Protein AF-A0A8K0KPT5-F1 (afdb_monomer_lite)

Structure (mmCIF, N/CA/C/O backbone):
data_AF-A0A8K0KPT5-F1
#
_entry.id   AF-A0A8K0KPT5-F1
#
loop_
_atom_site.group_PDB
_atom_site.id
_atom_site.type_symbol
_atom_site.label_atom_id
_atom_site.label_alt_id
_atom_site.label_comp_id
_atom_site.label_asym_id
_atom_site.label_entity_id
_atom_site.label_seq_id
_atom_site.pdbx_PDB_ins_code
_atom_site.Cartn_x
_atom_site.Cartn_y
_atom_site.Cartn_z
_atom_site.occupancy
_atom_site.B_iso_or_equiv
_atom_site.auth_seq_id
_atom_site.auth_comp_id
_atom_site.auth_asym_id
_atom_site.auth_atom_id
_atom_site.pdbx_PDB_model_num
ATOM 1 N N . MET A 1 1 ? 18.624 -2.838 59.453 1.00 31.50 1 MET A N 1
ATOM 2 C CA . MET A 1 1 ? 17.879 -4.114 59.459 1.00 31.50 1 MET A CA 1
ATOM 3 C C . MET A 1 1 ? 16.452 -3.741 59.093 1.00 31.50 1 MET A C 1
ATOM 5 O O . MET A 1 1 ? 15.750 -3.198 59.933 1.00 31.50 1 MET A O 1
ATOM 9 N N . HIS A 1 2 ? 16.140 -3.789 57.796 1.00 29.06 2 HIS A N 1
ATOM 10 C CA . HIS A 1 2 ? 14.906 -3.239 57.229 1.00 29.06 2 HIS A CA 1
ATOM 11 C C . HIS A 1 2 ? 13.701 -4.105 57.603 1.00 29.06 2 HIS A C 1
ATOM 13 O O . HIS A 1 2 ? 13.796 -5.330 57.622 1.00 29.06 2 HIS A O 1
ATOM 19 N N . LEU A 1 3 ? 12.616 -3.417 57.951 1.00 30.83 3 LEU A N 1
ATOM 20 C CA . LEU A 1 3 ? 11.325 -3.951 58.358 1.00 30.83 3 LEU A CA 1
ATOM 21 C C . LEU A 1 3 ? 10.655 -4.737 57.220 1.00 30.83 3 LEU A C 1
ATOM 23 O O . LEU A 1 3 ? 10.619 -4.273 56.086 1.00 30.83 3 LEU A O 1
ATOM 27 N N . SER A 1 4 ? 10.194 -5.928 57.605 1.00 36.19 4 SER A N 1
ATOM 28 C CA . SER A 1 4 ? 9.084 -6.744 57.097 1.00 36.19 4 SER A CA 1
ATOM 29 C C . SER A 1 4 ? 8.434 -6.377 55.756 1.00 36.19 4 SER A C 1
ATOM 31 O O . SER A 1 4 ? 7.743 -5.370 55.627 1.00 36.19 4 SER A O 1
ATOM 33 N N . ASP A 1 5 ? 8.534 -7.317 54.812 1.00 38.84 5 ASP A N 1
ATOM 34 C CA . ASP A 1 5 ? 7.571 -7.510 53.726 1.00 38.84 5 ASP A CA 1
ATOM 35 C C . ASP A 1 5 ? 6.186 -7.842 54.320 1.00 38.84 5 ASP A C 1
ATOM 37 O O . ASP A 1 5 ? 5.855 -9.007 54.563 1.00 38.84 5 ASP A O 1
ATOM 41 N N . ASP A 1 6 ? 5.373 -6.823 54.598 1.00 47.47 6 ASP A N 1
ATOM 42 C CA . ASP A 1 6 ? 3.988 -7.013 55.026 1.00 47.47 6 ASP A CA 1
ATOM 43 C C . ASP A 1 6 ? 3.125 -7.417 53.816 1.00 47.47 6 ASP A C 1
ATOM 45 O O . ASP A 1 6 ? 2.598 -6.584 53.078 1.00 47.47 6 ASP A O 1
ATOM 49 N N . ASN A 1 7 ? 2.986 -8.727 53.597 1.00 51.75 7 ASN A N 1
ATOM 50 C CA . ASN A 1 7 ? 2.016 -9.280 52.652 1.00 51.75 7 ASN A CA 1
ATOM 51 C C . ASN A 1 7 ? 0.609 -9.217 53.266 1.00 51.75 7 ASN A C 1
ATOM 53 O O . ASN A 1 7 ? 0.289 -9.985 54.177 1.00 51.75 7 ASN A O 1
ATOM 57 N N . PHE A 1 8 ? -0.257 -8.347 52.745 1.00 57.50 8 PHE A N 1
ATOM 58 C CA . PHE A 1 8 ? -1.662 -8.280 53.161 1.00 57.50 8 PHE A CA 1
ATOM 59 C C . PHE A 1 8 ? -2.552 -9.086 52.210 1.00 57.50 8 PHE A C 1
ATOM 61 O O . PHE A 1 8 ? -2.496 -8.894 50.995 1.00 57.50 8 PHE A O 1
ATOM 68 N N . PHE A 1 9 ? -3.404 -9.956 52.767 1.00 56.88 9 PHE A N 1
ATOM 69 C CA . PHE A 1 9 ? -4.426 -10.702 52.027 1.00 56.88 9 PHE A CA 1
ATOM 70 C C . PHE A 1 9 ? -5.822 -10.174 52.367 1.00 56.88 9 PHE A C 1
ATOM 72 O O . PHE A 1 9 ? -6.291 -10.351 53.490 1.00 56.88 9 PHE A O 1
ATOM 79 N N . ASN A 1 10 ? -6.506 -9.570 51.394 1.00 59.59 10 ASN A N 1
ATOM 80 C CA . ASN A 1 10 ? -7.901 -9.150 51.541 1.00 59.59 10 ASN A CA 1
ATOM 81 C C . ASN A 1 10 ? -8.838 -10.118 50.811 1.00 59.59 10 ASN A C 1
ATOM 83 O O . ASN A 1 10 ? -8.665 -10.392 49.621 1.00 59.59 10 ASN A O 1
ATOM 87 N N . PHE A 1 11 ? -9.844 -10.617 51.535 1.00 61.56 11 PHE A N 1
ATOM 88 C CA . PHE A 1 11 ? -10.876 -11.516 51.020 1.00 61.56 11 PHE A CA 1
ATOM 89 C C . PHE A 1 11 ? -12.166 -10.735 50.773 1.00 61.56 11 PHE A C 1
ATOM 91 O O . PHE A 1 11 ? -12.774 -10.222 51.711 1.00 61.56 11 PHE A O 1
ATOM 98 N N . HIS A 1 12 ? -12.620 -10.692 49.523 1.00 63.41 12 HIS A N 1
ATOM 99 C CA . HIS A 1 12 ? -13.927 -10.131 49.176 1.00 63.41 12 HIS A CA 1
ATOM 100 C C . HIS A 1 12 ? -14.833 -11.242 48.660 1.00 63.41 12 HIS A C 1
ATOM 102 O O . HIS A 1 12 ? -14.445 -11.973 47.752 1.00 63.41 12 HIS A O 1
ATOM 108 N N . GLN A 1 13 ? -16.024 -11.380 49.249 1.00 72.06 13 GLN A N 1
ATOM 109 C CA . GLN A 1 13 ? -16.986 -12.431 48.915 1.00 72.06 13 GLN A CA 1
ATOM 110 C C . GLN A 1 13 ? -18.397 -11.851 48.753 1.00 72.06 13 GLN A C 1
ATOM 112 O O . GLN A 1 13 ? -18.898 -11.130 49.615 1.00 72.06 13 GLN A O 1
ATOM 117 N N . CYS A 1 14 ? -19.041 -12.199 47.647 1.00 74.38 14 CYS A N 1
ATOM 118 C CA . CYS A 1 14 ? -20.459 -12.030 47.375 1.00 74.38 14 CYS A CA 1
ATOM 119 C C . CYS A 1 14 ? -21.230 -13.302 47.777 1.00 74.38 14 CYS A C 1
ATOM 121 O O . CYS A 1 14 ? -20.649 -14.339 48.102 1.00 74.38 14 CYS A O 1
ATOM 123 N N . LYS A 1 15 ? -22.568 -13.250 47.745 1.00 75.06 15 LYS A N 1
ATOM 124 C CA . LYS A 1 15 ? -23.398 -14.459 47.902 1.00 75.06 15 LYS A CA 1
ATOM 125 C C . LYS A 1 15 ? -23.101 -15.443 46.762 1.00 75.06 15 LYS A C 1
ATOM 127 O O . LYS A 1 15 ? -22.802 -15.013 45.656 1.00 75.06 15 LYS A O 1
ATOM 132 N N . SER A 1 16 ? -23.262 -16.744 47.003 1.00 67.69 16 SER A N 1
ATOM 133 C CA . SER A 1 16 ? -22.915 -17.813 46.046 1.00 67.69 16 SER A CA 1
ATOM 134 C C . SER A 1 16 ? -23.618 -17.744 44.679 1.00 67.69 16 SER A C 1
ATOM 136 O O . SER A 1 16 ? -23.186 -18.413 43.746 1.00 67.69 16 SER A O 1
ATOM 138 N N . SER A 1 17 ? -24.684 -16.947 44.541 1.00 69.31 17 SER A N 1
ATOM 139 C CA . SER A 1 17 ? -25.385 -16.667 43.278 1.00 69.31 17 SER A CA 1
ATOM 140 C C . SER A 1 17 ? -24.859 -15.438 42.511 1.00 69.31 17 SER A C 1
ATOM 142 O O . SER A 1 17 ? -25.440 -15.050 41.497 1.00 69.31 17 SER A O 1
ATOM 144 N N . PHE A 1 18 ? -23.788 -14.801 42.987 1.00 76.88 18 PHE A N 1
ATOM 145 C CA . PHE A 1 18 ? -23.209 -13.578 42.428 1.00 76.88 18 PHE A CA 1
ATOM 146 C C . PHE A 1 18 ? -21.716 -13.763 42.139 1.00 76.88 18 PHE A C 1
ATOM 148 O O . PHE A 1 18 ? -21.039 -14.498 42.843 1.00 76.88 18 PHE A O 1
ATOM 155 N N . SER A 1 19 ? -21.194 -13.045 41.151 1.00 80.44 19 SER A N 1
ATOM 156 C CA . SER A 1 19 ? -19.765 -12.931 40.839 1.00 80.44 19 SER A CA 1
ATOM 157 C C . SER A 1 19 ? -19.229 -11.560 41.258 1.00 80.44 19 SER A C 1
ATOM 159 O O . SER A 1 19 ? -19.982 -10.584 41.323 1.00 80.44 19 SER A O 1
ATOM 161 N N . VAL A 1 20 ? -17.923 -11.466 41.517 1.00 82.38 20 VAL A N 1
ATOM 162 C CA . VAL A 1 20 ? -17.271 -10.188 41.859 1.00 82.38 20 VAL A CA 1
ATOM 163 C C . VAL A 1 20 ? -16.884 -9.431 40.585 1.00 82.38 20 VAL A C 1
ATOM 165 O O . VAL A 1 20 ? -16.056 -9.898 39.810 1.00 82.38 20 VAL A O 1
ATOM 168 N N . GLY A 1 21 ? -17.466 -8.256 40.365 1.00 84.81 21 GLY A N 1
ATOM 169 C CA . GLY A 1 21 ? -17.047 -7.291 39.351 1.00 84.81 21 GLY A CA 1
ATOM 170 C C . GLY A 1 21 ? -15.998 -6.329 39.898 1.00 84.81 21 GLY A C 1
ATOM 171 O O . GLY A 1 21 ? -16.144 -5.818 41.008 1.00 84.81 21 GLY A O 1
ATOM 172 N N . LEU A 1 22 ? -14.958 -6.066 39.112 1.00 86.94 22 LEU A N 1
ATOM 173 C CA . LEU A 1 22 ? -13.828 -5.212 39.462 1.00 86.94 22 LEU A CA 1
ATOM 174 C C . LEU A 1 22 ? -13.591 -4.170 38.374 1.00 86.94 22 LEU A C 1
ATOM 176 O O . LEU A 1 22 ? -13.332 -4.516 37.222 1.00 86.94 22 LEU A O 1
ATOM 180 N N . GLN A 1 23 ? -13.593 -2.900 38.758 1.00 87.31 23 GLN A N 1
ATOM 181 C CA . GLN A 1 23 ? -13.155 -1.794 37.915 1.00 87.31 23 GLN A CA 1
ATOM 182 C C . GLN A 1 23 ? -11.994 -1.073 38.596 1.00 87.31 23 GLN A C 1
ATOM 184 O O . GLN A 1 23 ? -12.112 -0.616 39.732 1.00 87.31 23 GLN A O 1
ATOM 189 N N . LEU A 1 24 ? -10.877 -0.949 37.882 1.00 86.81 24 LEU A N 1
ATOM 190 C CA . LEU A 1 24 ? -9.751 -0.130 38.310 1.00 86.81 24 LEU A CA 1
ATOM 191 C C . LEU A 1 24 ? -10.057 1.331 37.958 1.00 86.81 24 LEU A C 1
ATOM 193 O O . LEU A 1 24 ? -10.220 1.660 36.783 1.00 86.81 24 LEU A O 1
ATOM 197 N N . LEU A 1 25 ? -10.197 2.184 38.974 1.00 85.56 25 LEU A N 1
ATOM 198 C CA . LEU A 1 25 ? -10.489 3.611 38.803 1.00 85.56 25 LEU A CA 1
ATOM 199 C C . LEU A 1 25 ? -9.217 4.452 38.804 1.00 85.56 25 LEU A C 1
ATOM 201 O O . LEU A 1 25 ? -9.123 5.399 38.035 1.00 85.56 25 LEU A O 1
ATOM 205 N N . ASN A 1 26 ? -8.241 4.088 39.638 1.00 86.69 26 ASN A N 1
ATOM 206 C CA . ASN A 1 26 ? -6.920 4.706 39.639 1.00 86.69 26 ASN A CA 1
ATOM 207 C C . ASN A 1 26 ? -5.850 3.607 39.711 1.00 86.69 26 ASN A C 1
ATOM 209 O O . ASN A 1 26 ? -5.848 2.873 40.704 1.00 86.69 26 ASN A O 1
ATOM 213 N N . PRO A 1 27 ? -5.005 3.428 38.678 1.00 86.44 27 PRO A N 1
ATOM 214 C CA . PRO A 1 27 ? -3.971 2.397 38.654 1.00 86.44 27 PRO A CA 1
ATOM 215 C C . PRO A 1 27 ? -2.779 2.743 39.555 1.00 86.44 27 PRO A C 1
ATOM 217 O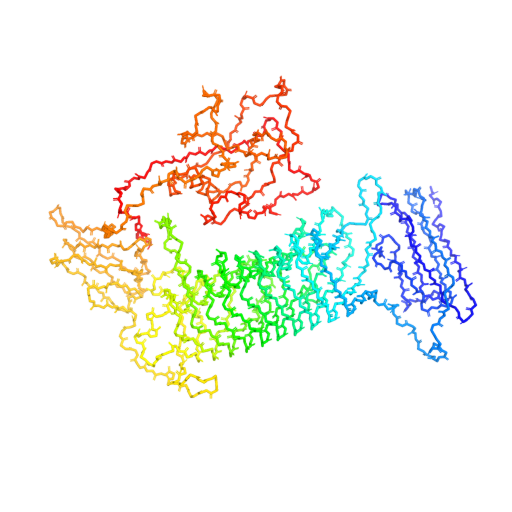 O . PRO A 1 27 ? -2.579 3.895 39.938 1.00 86.44 27 PRO A O 1
ATOM 220 N N . ILE A 1 28 ? -1.944 1.739 39.835 1.00 86.00 28 ILE A N 1
ATOM 221 C CA . ILE A 1 28 ? -0.664 1.941 40.523 1.00 86.00 28 ILE A CA 1
ATOM 222 C C . ILE A 1 28 ? 0.228 2.829 39.649 1.00 86.00 28 ILE A C 1
ATOM 224 O O . ILE A 1 28 ? 0.454 2.535 38.474 1.00 86.00 28 ILE A O 1
ATOM 228 N N . HIS A 1 29 ? 0.757 3.909 40.225 1.00 81.81 29 HIS A N 1
ATOM 229 C CA . HIS A 1 29 ? 1.617 4.846 39.506 1.00 81.81 29 HIS A CA 1
ATOM 230 C C . HIS A 1 29 ? 2.902 4.158 39.007 1.00 81.81 29 HIS A C 1
ATOM 232 O O . HIS A 1 29 ? 3.541 3.419 39.757 1.00 81.81 29 HIS A O 1
ATOM 238 N N . ASN A 1 30 ? 3.348 4.450 37.776 1.00 78.00 30 ASN A N 1
ATOM 239 C CA . ASN A 1 30 ? 4.507 3.776 37.161 1.00 78.00 30 ASN A CA 1
ATOM 240 C C . ASN A 1 30 ? 5.785 3.837 38.018 1.00 78.00 30 ASN A C 1
ATOM 242 O O . ASN A 1 30 ? 6.545 2.870 38.054 1.00 78.00 30 ASN A O 1
ATOM 246 N N . ARG A 1 31 ? 5.998 4.952 38.734 1.00 82.19 31 ARG A N 1
ATOM 247 C CA . ARG A 1 31 ? 7.149 5.152 39.638 1.00 82.19 31 ARG A CA 1
ATOM 248 C C . ARG A 1 31 ? 7.036 4.426 40.983 1.00 82.19 31 ARG A C 1
ATOM 250 O O . ARG A 1 31 ? 8.037 4.331 41.671 1.00 82.19 31 ARG A O 1
ATOM 257 N N . SER A 1 32 ? 5.855 3.945 41.372 1.00 86.50 32 SER A N 1
ATOM 258 C CA . SER A 1 32 ? 5.700 3.245 42.649 1.00 86.50 32 SER A CA 1
ATOM 259 C C . SER A 1 32 ? 6.170 1.797 42.546 1.00 86.50 32 SER A C 1
ATOM 261 O O . SER A 1 32 ? 5.959 1.142 41.524 1.00 86.50 32 SER A O 1
ATOM 263 N N . THR A 1 33 ? 6.767 1.267 43.611 1.00 88.19 33 THR A N 1
ATOM 264 C CA . THR A 1 33 ? 7.137 -0.154 43.723 1.00 88.19 33 THR A CA 1
ATOM 265 C C . THR A 1 33 ? 5.998 -1.051 44.206 1.00 88.19 33 THR A C 1
ATOM 267 O O . THR A 1 33 ? 6.225 -2.242 44.400 1.00 88.19 33 THR A O 1
ATOM 270 N N . GLU A 1 34 ? 4.800 -0.500 44.408 1.00 89.56 34 GLU A N 1
ATOM 271 C CA . GLU A 1 34 ? 3.630 -1.262 44.840 1.00 89.56 34 GLU A CA 1
ATOM 272 C C . GLU A 1 34 ? 3.247 -2.344 43.827 1.00 89.56 34 GLU A C 1
ATOM 274 O O . GLU A 1 34 ? 3.292 -2.149 42.607 1.00 89.56 34 GLU A O 1
ATOM 279 N N . GLU A 1 35 ? 2.812 -3.485 44.351 1.00 89.81 35 GLU A N 1
ATOM 280 C CA . GLU A 1 35 ? 2.288 -4.597 43.575 1.00 89.81 35 GLU A CA 1
ATOM 281 C C . GLU A 1 35 ? 0.997 -5.102 44.225 1.00 89.81 35 GLU A C 1
ATOM 283 O O . GLU A 1 35 ? 0.956 -5.412 45.415 1.00 89.81 35 GLU A O 1
ATOM 288 N N . ILE A 1 36 ? -0.072 -5.187 43.430 1.00 89.94 36 ILE A N 1
ATOM 289 C CA . ILE A 1 36 ? -1.327 -5.830 43.827 1.00 89.94 36 ILE A CA 1
ATOM 290 C C . ILE A 1 36 ? -1.572 -6.990 42.869 1.00 89.94 36 ILE A C 1
ATOM 292 O O . ILE A 1 36 ? -1.637 -6.796 41.651 1.00 89.94 36 ILE A O 1
ATOM 296 N N . ILE A 1 37 ? -1.723 -8.192 43.416 1.00 89.25 37 ILE A N 1
ATOM 297 C CA . ILE A 1 37 ? -2.042 -9.409 42.671 1.00 89.25 37 ILE A CA 1
ATOM 298 C C . ILE A 1 37 ? -3.432 -9.872 43.091 1.00 89.25 37 ILE A C 1
ATOM 300 O O . ILE A 1 37 ? -3.672 -10.190 44.254 1.00 89.25 37 ILE A O 1
ATOM 304 N N . ILE A 1 38 ? -4.356 -9.925 42.136 1.00 87.94 38 ILE A N 1
ATOM 305 C CA . ILE A 1 38 ? -5.703 -10.451 42.348 1.00 87.94 38 ILE A CA 1
ATOM 306 C C . ILE A 1 38 ? -5.717 -11.907 41.903 1.00 87.94 38 ILE A C 1
ATOM 308 O O . ILE A 1 38 ? -5.453 -12.207 40.741 1.00 87.94 38 ILE A O 1
ATOM 312 N N . HIS A 1 39 ? -6.031 -12.812 42.820 1.00 86.44 39 HIS A N 1
ATOM 313 C CA . HIS A 1 39 ? -6.234 -14.225 42.532 1.00 86.44 39 HIS A CA 1
ATOM 314 C C . HIS A 1 39 ? -7.728 -14.453 42.302 1.00 86.44 39 HIS A C 1
ATOM 316 O O . HIS A 1 39 ? -8.538 -14.252 43.213 1.00 86.44 39 HIS A O 1
ATOM 322 N N . ASP A 1 40 ? -8.091 -14.888 41.097 1.00 79.44 40 ASP A N 1
ATOM 323 C CA . ASP A 1 40 ? -9.476 -15.159 40.707 1.00 79.44 40 ASP A CA 1
ATOM 324 C C . ASP A 1 40 ? -9.950 -16.514 41.258 1.00 79.44 40 ASP A C 1
ATOM 326 O O . ASP A 1 40 ? -10.122 -17.500 40.543 1.00 79.44 40 ASP A O 1
ATOM 330 N N . SER A 1 41 ? -10.032 -16.612 42.585 1.00 75.56 41 SER A N 1
ATOM 331 C CA . SER A 1 41 ? -10.398 -17.836 43.295 1.00 75.56 41 SER A CA 1
ATOM 332 C C . SER A 1 41 ? -10.656 -17.572 44.778 1.00 75.56 41 SER A C 1
ATOM 334 O O . SER A 1 41 ? -10.207 -16.574 45.336 1.00 75.56 41 SER A O 1
ATOM 336 N N . LEU A 1 42 ? -11.313 -18.528 45.439 1.00 70.31 42 LEU A N 1
ATOM 337 C CA . LEU A 1 42 ? -11.490 -18.540 46.898 1.00 70.31 42 LEU A CA 1
ATOM 338 C C . LEU A 1 42 ? -10.260 -19.068 47.652 1.00 70.31 42 LEU A C 1
ATOM 340 O O . LEU A 1 42 ? -10.186 -18.934 48.870 1.00 70.31 42 LEU A O 1
ATOM 344 N N . THR A 1 43 ? -9.314 -19.700 46.951 1.00 66.00 43 THR A N 1
ATOM 345 C CA . THR A 1 43 ? -8.138 -20.354 47.541 1.00 66.00 43 THR A CA 1
ATOM 346 C C . THR A 1 43 ? -6.881 -19.983 46.767 1.00 66.00 43 THR A C 1
ATOM 348 O O . THR A 1 43 ? -6.840 -20.186 45.556 1.00 66.00 43 THR A O 1
ATOM 351 N N . SER A 1 44 ? -5.833 -19.533 47.462 1.00 62.12 44 SER A N 1
ATOM 352 C CA . SER A 1 44 ? -4.517 -19.268 46.864 1.00 62.12 44 SER A CA 1
ATOM 353 C C . SER A 1 44 ? -3.862 -20.581 46.415 1.00 62.12 44 SER A C 1
ATOM 355 O O . SER A 1 44 ? -3.209 -21.267 47.198 1.00 62.12 44 SER A O 1
ATOM 357 N N . ASN A 1 45 ? -4.093 -20.985 45.165 1.00 64.88 45 ASN A N 1
ATOM 358 C CA . ASN A 1 45 ? -3.497 -22.175 44.563 1.00 64.88 45 ASN A CA 1
ATOM 359 C C . ASN A 1 45 ? -2.716 -21.775 43.302 1.00 64.88 45 ASN A C 1
ATOM 361 O O . ASN A 1 45 ? -3.068 -20.819 42.622 1.00 64.88 45 ASN A O 1
ATOM 365 N N . SER A 1 46 ? -1.648 -22.489 42.950 1.00 60.78 46 SER A N 1
ATOM 366 C CA . SER A 1 46 ? -0.764 -22.092 41.837 1.00 60.78 46 SER A CA 1
ATOM 367 C C . SER A 1 46 ? -1.405 -22.198 40.446 1.00 60.78 46 SER A C 1
ATOM 369 O O . SER A 1 46 ? -0.867 -21.650 39.489 1.00 60.78 46 SER A O 1
ATOM 371 N N . LYS A 1 47 ? -2.550 -22.884 40.332 1.00 64.88 47 LYS A N 1
ATOM 372 C CA . LYS A 1 47 ? -3.295 -23.098 39.080 1.00 64.88 47 LYS A CA 1
ATOM 373 C C . LYS A 1 47 ? -4.397 -22.064 38.806 1.00 64.88 47 LYS A C 1
ATOM 375 O O . LYS A 1 47 ? -5.088 -22.201 37.802 1.00 64.88 47 LYS A O 1
ATOM 380 N N . THR A 1 48 ? -4.619 -21.094 39.693 1.00 70.25 48 THR A N 1
ATOM 381 C CA . THR A 1 48 ? -5.696 -20.100 39.541 1.00 70.25 48 THR A CA 1
ATOM 382 C C . THR A 1 48 ? -5.234 -18.918 38.686 1.00 70.25 48 THR A C 1
ATOM 384 O O . THR A 1 48 ? -4.044 -18.597 38.661 1.00 70.25 48 THR A O 1
ATOM 387 N N . GLU A 1 49 ? -6.153 -18.292 37.939 1.00 79.00 49 GLU A N 1
ATOM 388 C CA . GLU A 1 49 ? -5.827 -17.099 37.146 1.00 79.00 49 GLU A CA 1
ATOM 389 C C . GLU A 1 49 ? -5.452 -15.952 38.098 1.00 79.00 49 GLU A C 1
ATOM 391 O O . GLU A 1 49 ? -6.133 -15.702 39.096 1.00 79.00 49 GLU A O 1
ATOM 396 N N . LYS A 1 50 ? -4.331 -15.284 37.811 1.00 86.44 50 LYS A N 1
ATOM 397 C CA . LYS A 1 50 ? -3.813 -14.164 38.601 1.00 86.44 50 LYS A CA 1
ATOM 398 C C . LYS A 1 50 ? -3.736 -12.927 37.725 1.00 86.44 50 LYS A C 1
ATOM 400 O O . LYS A 1 50 ? -3.171 -12.988 36.634 1.00 86.44 50 LYS A O 1
ATOM 405 N N . TRP A 1 51 ? -4.251 -11.811 38.219 1.00 87.38 51 TRP A N 1
ATOM 406 C CA . TRP A 1 51 ? -4.162 -10.512 37.562 1.00 87.38 51 TRP A CA 1
ATOM 407 C C . TRP A 1 51 ? -3.204 -9.627 38.344 1.00 87.38 51 TRP A C 1
ATOM 409 O O . TRP A 1 51 ? -3.472 -9.275 39.493 1.00 87.38 51 TRP A O 1
ATOM 419 N N . ASN A 1 52 ? -2.077 -9.274 37.730 1.00 89.00 52 ASN A N 1
ATOM 420 C CA . ASN A 1 52 ? -1.181 -8.279 38.301 1.00 89.00 52 ASN A CA 1
ATOM 421 C C . ASN A 1 52 ? -1.716 -6.896 37.929 1.00 89.00 52 ASN A C 1
ATOM 423 O O . ASN A 1 52 ? -1.716 -6.535 36.760 1.00 89.00 52 ASN A O 1
ATOM 427 N N . VAL A 1 53 ? -2.166 -6.115 38.905 1.00 87.75 53 VAL A N 1
ATOM 428 C CA . VAL A 1 53 ? -2.849 -4.833 38.671 1.00 87.75 53 VAL A CA 1
ATOM 429 C C . VAL A 1 53 ? -1.952 -3.822 37.961 1.00 87.75 53 VAL A C 1
ATOM 431 O O . VAL A 1 53 ? -2.447 -3.037 37.161 1.00 87.75 53 VAL A O 1
ATOM 434 N N . LYS A 1 54 ? -0.638 -3.844 38.214 1.00 84.50 54 LYS A N 1
ATOM 435 C CA . LYS A 1 54 ? 0.311 -2.913 37.592 1.00 84.50 54 LYS A CA 1
ATOM 436 C C . LYS A 1 54 ? 0.588 -3.269 36.128 1.00 84.50 54 LYS A C 1
ATOM 438 O O . LYS A 1 54 ? 0.751 -2.381 35.300 1.00 84.50 54 LYS A O 1
ATOM 443 N N . ARG A 1 55 ? 0.644 -4.566 35.808 1.00 83.25 55 ARG A N 1
ATOM 444 C CA . ARG A 1 55 ? 0.967 -5.068 34.460 1.00 83.25 55 ARG A CA 1
ATOM 445 C C . ARG A 1 55 ? -0.273 -5.266 33.585 1.00 83.25 55 ARG A C 1
ATOM 447 O O . ARG A 1 55 ? -0.290 -4.878 32.422 1.00 83.25 55 ARG A O 1
ATOM 454 N N . ASP A 1 56 ? -1.317 -5.866 34.141 1.00 85.44 56 ASP A N 1
ATOM 455 C CA . ASP A 1 56 ? -2.480 -6.391 33.424 1.00 85.44 56 ASP A CA 1
ATOM 456 C C . ASP A 1 56 ? -3.645 -5.386 33.401 1.00 85.44 56 ASP A C 1
ATOM 458 O O . ASP A 1 56 ? -4.809 -5.748 33.571 1.00 85.44 56 ASP A O 1
ATOM 462 N N . LEU A 1 57 ? -3.335 -4.107 33.155 1.00 83.62 57 LEU A N 1
ATOM 463 C CA . LEU A 1 57 ? -4.315 -3.011 33.123 1.00 83.62 57 LEU A CA 1
ATOM 464 C C . LEU A 1 57 ? -5.444 -3.258 32.108 1.00 83.62 57 LEU A C 1
ATOM 466 O O . LEU A 1 57 ? -6.598 -2.931 32.371 1.00 83.62 57 LEU A O 1
ATOM 470 N N . THR A 1 58 ? -5.134 -3.916 30.986 1.00 82.56 58 THR A N 1
ATOM 471 C CA . THR A 1 58 ? -6.091 -4.232 29.912 1.00 82.56 58 THR A CA 1
ATOM 472 C C . THR A 1 58 ? -7.121 -5.310 30.285 1.00 82.56 58 THR A C 1
ATOM 474 O O . THR A 1 58 ? -8.076 -5.545 29.539 1.00 82.56 58 THR A O 1
ATOM 477 N N . LYS A 1 59 ? -6.970 -5.983 31.438 1.00 83.12 59 LYS A N 1
ATOM 478 C CA . LYS A 1 59 ? -7.962 -6.946 31.945 1.00 83.12 59 LYS A CA 1
ATOM 479 C C . LYS A 1 59 ? -9.182 -6.253 32.548 1.00 83.12 59 LYS A C 1
ATOM 481 O O . LYS A 1 59 ? -10.264 -6.839 32.510 1.00 83.12 59 LYS A O 1
ATOM 486 N N . PHE A 1 60 ? -9.050 -5.026 33.047 1.00 82.19 60 PHE A N 1
ATOM 487 C CA . PHE A 1 60 ? -10.140 -4.297 33.699 1.00 82.19 60 PHE A CA 1
ATOM 488 C C . PHE A 1 60 ? -11.025 -3.555 32.677 1.00 82.19 60 PHE A C 1
ATOM 490 O O . PHE A 1 60 ? -10.496 -3.074 31.677 1.00 82.19 60 PHE A O 1
ATOM 497 N N . PRO A 1 61 ? -12.360 -3.466 32.873 1.00 84.12 61 PRO A N 1
ATOM 498 C CA . PRO A 1 61 ? -13.175 -4.099 33.925 1.00 84.12 61 PRO A CA 1
ATOM 499 C C . PRO A 1 61 ? -13.127 -5.626 33.878 1.00 84.12 61 PRO A C 1
ATOM 501 O O . PRO A 1 61 ? -13.287 -6.209 32.809 1.00 84.12 61 PRO A O 1
ATOM 504 N N . ALA A 1 62 ? -12.951 -6.279 35.023 1.00 80.06 62 ALA A N 1
ATOM 505 C CA . ALA A 1 62 ? -12.880 -7.733 35.130 1.00 80.06 62 ALA A CA 1
ATOM 506 C C . ALA A 1 62 ? -14.072 -8.287 35.921 1.00 80.06 62 ALA A C 1
ATOM 508 O O . ALA A 1 62 ? -14.588 -7.635 36.827 1.00 80.06 62 ALA A O 1
ATOM 509 N N . VAL A 1 63 ? -14.499 -9.504 35.587 1.00 80.06 63 VAL A N 1
ATOM 510 C CA . VAL A 1 63 ? -15.498 -10.257 36.355 1.00 80.06 63 VAL A CA 1
ATOM 511 C C . VAL A 1 63 ? -14.844 -11.545 36.811 1.00 80.06 63 VAL A C 1
ATOM 513 O O . VAL A 1 63 ? -14.337 -12.296 35.981 1.00 80.06 63 VAL A O 1
ATOM 516 N N . SER A 1 64 ? -14.851 -11.774 38.118 1.00 79.69 64 SER A N 1
ATOM 517 C CA . SER A 1 64 ? -14.329 -12.985 38.735 1.00 79.69 64 SER A CA 1
ATOM 518 C C . SER A 1 64 ? -15.109 -14.216 38.281 1.00 79.69 64 SER A C 1
ATOM 520 O O . SER A 1 64 ? -16.340 -14.190 38.182 1.00 79.69 64 SER A O 1
ATOM 522 N N . SER A 1 65 ? -14.388 -15.316 38.064 1.00 75.81 65 SER A N 1
ATOM 523 C CA . SER A 1 65 ? -14.961 -16.645 37.833 1.00 75.81 65 SER A CA 1
ATOM 524 C C . SER A 1 65 ? -15.665 -17.237 39.057 1.00 75.81 65 SER A C 1
ATOM 526 O O . SER A 1 65 ? -16.320 -18.278 38.970 1.00 75.81 65 SER A O 1
ATOM 528 N N . SER A 1 66 ? -15.545 -16.563 40.196 1.00 74.31 66 SER A N 1
ATOM 529 C CA . SER A 1 66 ? -15.972 -16.987 41.515 1.00 74.31 66 SER A CA 1
ATOM 530 C C . SER A 1 66 ? -16.828 -15.898 42.176 1.00 74.31 66 SER A C 1
ATOM 532 O O . SER A 1 66 ? -16.848 -14.731 41.774 1.00 74.31 66 SER A O 1
ATOM 534 N N . TYR A 1 67 ? -17.549 -16.277 43.232 1.00 78.62 67 TYR A N 1
ATOM 535 C CA . TYR A 1 67 ? -18.237 -15.322 44.103 1.00 78.62 67 TYR A CA 1
ATOM 536 C C . TYR A 1 67 ? -17.284 -14.633 45.085 1.00 78.62 67 TYR A C 1
ATOM 538 O O . TYR A 1 67 ? -17.721 -13.810 45.880 1.00 78.62 67 TYR A O 1
ATOM 546 N N . GLY A 1 68 ? -15.988 -14.939 45.053 1.00 79.69 68 GLY A N 1
ATOM 547 C CA . GLY A 1 68 ? -14.977 -14.259 45.849 1.00 79.69 68 GLY A CA 1
ATOM 548 C C . GLY A 1 68 ? -13.586 -14.264 45.227 1.00 79.69 68 GLY A C 1
ATOM 549 O O . GLY A 1 68 ? -13.252 -15.146 44.434 1.00 79.69 68 GLY A O 1
ATOM 550 N N . ILE A 1 69 ? -12.792 -13.275 45.627 1.00 84.56 69 ILE A N 1
ATOM 551 C CA . ILE A 1 69 ? -11.423 -13.022 45.162 1.00 84.56 69 ILE A CA 1
ATOM 552 C C . ILE A 1 69 ? -10.483 -12.827 46.352 1.00 84.56 69 ILE A C 1
ATOM 554 O O . ILE A 1 69 ? -10.911 -12.397 47.430 1.00 84.56 69 ILE A O 1
ATOM 558 N N . ILE A 1 70 ? -9.197 -13.090 46.129 1.00 85.62 70 ILE A N 1
ATOM 559 C CA . ILE A 1 70 ? -8.125 -12.792 47.083 1.00 85.62 70 ILE A CA 1
ATOM 560 C C . ILE A 1 70 ? -7.240 -11.716 46.467 1.00 85.62 70 ILE A C 1
ATOM 562 O O . ILE A 1 70 ? -6.750 -11.894 45.355 1.00 85.62 70 ILE A O 1
ATOM 566 N N . MET A 1 71 ? -7.005 -10.620 47.182 1.00 86.25 71 MET A N 1
ATOM 567 C CA . MET A 1 71 ? -6.009 -9.623 46.787 1.00 86.25 71 MET A CA 1
ATOM 568 C C . MET A 1 71 ? -4.788 -9.726 47.685 1.00 86.25 71 MET A C 1
ATOM 570 O O . MET A 1 71 ? -4.916 -9.652 48.903 1.00 86.25 71 MET A O 1
ATOM 574 N N . GLU A 1 72 ? -3.627 -9.886 47.068 1.00 87.69 72 GLU A N 1
ATOM 575 C CA . GLU A 1 72 ? -2.313 -9.849 47.698 1.00 87.69 72 GLU A CA 1
ATOM 576 C C . GLU A 1 72 ? -1.680 -8.487 47.405 1.00 87.69 72 GLU A C 1
ATOM 578 O O . GLU A 1 72 ? -1.536 -8.119 46.239 1.00 87.69 72 GLU A O 1
ATOM 583 N N . TYR A 1 73 ? -1.331 -7.735 48.446 1.00 88.50 73 TYR A N 1
ATOM 584 C CA . TYR A 1 73 ? -0.674 -6.432 48.328 1.00 88.50 73 TYR A CA 1
ATOM 585 C C . TYR A 1 73 ? 0.753 -6.479 48.869 1.00 88.50 73 TYR A C 1
ATOM 587 O O . TYR A 1 73 ? 0.990 -7.035 49.944 1.00 88.50 73 TYR A O 1
ATOM 595 N N . ARG A 1 74 ? 1.672 -5.846 48.134 1.00 89.12 74 ARG A N 1
ATOM 596 C CA . ARG A 1 74 ? 3.076 -5.632 48.494 1.00 89.12 74 ARG A CA 1
ATOM 597 C C . ARG A 1 74 ? 3.427 -4.162 48.287 1.00 89.12 74 ARG A C 1
ATOM 599 O O . ARG A 1 74 ? 3.243 -3.640 47.190 1.00 89.12 74 ARG A O 1
ATOM 606 N N . SER A 1 75 ? 3.954 -3.496 49.311 1.00 83.81 75 SER A N 1
ATOM 607 C CA . SER A 1 75 ? 4.309 -2.068 49.242 1.00 83.81 75 SER A CA 1
ATOM 608 C C . SER A 1 75 ? 5.619 -1.799 48.482 1.00 83.81 75 SER A C 1
ATOM 610 O O . SER A 1 75 ? 5.738 -0.810 47.756 1.00 83.81 75 SER A O 1
ATOM 612 N N . GLY A 1 76 ? 6.611 -2.684 48.619 1.00 85.56 76 GLY A N 1
ATOM 613 C CA . GLY A 1 76 ? 7.970 -2.453 48.117 1.00 85.56 76 GLY A CA 1
ATOM 614 C C . GLY A 1 76 ? 8.691 -1.299 48.838 1.00 85.56 76 GLY A C 1
ATOM 615 O O . GLY A 1 76 ? 8.266 -0.864 49.907 1.00 85.56 76 GLY A O 1
ATOM 616 N N . PHE A 1 77 ? 9.802 -0.819 48.263 1.00 85.38 77 PHE A N 1
ATOM 617 C CA . PHE A 1 77 ? 10.678 0.198 48.872 1.00 85.38 77 PHE A CA 1
ATOM 618 C C . PHE A 1 77 ? 10.217 1.656 48.662 1.00 85.38 77 PHE A C 1
ATOM 620 O O . PHE A 1 77 ? 10.545 2.516 49.474 1.00 85.38 77 PHE A O 1
ATOM 627 N N . GLU A 1 78 ? 9.456 1.937 47.601 1.00 86.81 78 GLU A N 1
ATOM 628 C CA . GLU A 1 78 ? 8.908 3.255 47.242 1.00 86.81 78 GLU A CA 1
ATOM 629 C C . GLU A 1 78 ? 7.395 3.157 46.937 1.00 86.81 78 GLU A C 1
ATOM 631 O O . GLU A 1 78 ? 6.932 3.214 45.788 1.00 86.81 78 GLU A O 1
ATOM 636 N N . SER A 1 79 ? 6.592 2.988 47.990 1.00 85.25 79 SER A N 1
ATOM 637 C CA . SER A 1 79 ? 5.126 2.976 47.914 1.00 85.25 79 SER A CA 1
ATOM 638 C C . SER A 1 79 ? 4.556 4.397 47.883 1.00 85.25 79 SER A C 1
ATOM 640 O O . SER A 1 79 ? 4.772 5.162 48.825 1.00 85.25 79 SER A O 1
ATOM 642 N N . LEU A 1 80 ? 3.835 4.760 46.817 1.00 84.69 80 LEU A N 1
ATOM 643 C CA . LEU A 1 80 ? 3.209 6.085 46.674 1.00 84.69 80 LEU A CA 1
ATOM 644 C C . LEU A 1 80 ? 1.726 6.086 47.078 1.00 84.69 80 LEU A C 1
ATOM 646 O O . LEU A 1 80 ? 1.184 7.147 47.389 1.00 84.69 80 LEU A O 1
ATOM 650 N N . GLY A 1 81 ? 1.075 4.922 47.090 1.00 83.62 81 GLY A N 1
ATOM 651 C CA . GLY A 1 81 ? -0.345 4.765 47.359 1.00 83.62 81 GLY A CA 1
ATOM 652 C C . GLY A 1 81 ? -1.256 5.363 46.284 1.00 83.62 81 GLY A C 1
ATOM 653 O O . GLY A 1 81 ? -0.832 5.804 45.215 1.00 83.62 81 GLY A O 1
ATOM 654 N N . GLY A 1 82 ? -2.557 5.383 46.586 1.00 84.44 82 GLY A N 1
ATOM 655 C CA . GLY A 1 82 ? -3.572 6.052 45.765 1.00 84.44 82 GLY A CA 1
ATOM 656 C C . GLY A 1 82 ? -4.303 5.164 44.757 1.00 84.44 82 GLY A C 1
ATOM 657 O O . GLY A 1 82 ? -5.168 5.669 44.046 1.00 84.44 82 GLY A O 1
ATOM 658 N N . THR A 1 83 ? -4.023 3.860 44.707 1.00 87.06 83 THR A N 1
ATOM 659 C CA . THR A 1 83 ? -4.771 2.917 43.855 1.00 87.06 83 THR A CA 1
ATOM 660 C C . THR A 1 83 ? -6.226 2.797 44.324 1.00 87.06 83 THR A C 1
ATOM 662 O O . THR A 1 83 ? -6.479 2.589 45.510 1.00 87.06 83 THR A O 1
ATOM 665 N N . ILE A 1 84 ? -7.192 2.899 43.403 1.00 88.25 84 ILE A N 1
ATOM 666 C CA . ILE A 1 84 ? -8.631 2.851 43.720 1.00 88.25 84 ILE A CA 1
ATOM 667 C C . ILE A 1 84 ? -9.321 1.771 42.887 1.00 88.25 84 ILE A C 1
ATOM 669 O O . ILE A 1 84 ? -9.253 1.784 41.656 1.00 88.25 84 ILE A O 1
ATOM 673 N N . PHE A 1 85 ? -10.059 0.892 43.569 1.00 86.94 85 PHE A N 1
ATOM 674 C CA . PHE A 1 85 ? -10.942 -0.106 42.965 1.00 86.94 85 PHE A CA 1
ATOM 675 C C . PHE A 1 85 ? -12.409 0.200 43.256 1.00 86.94 85 PHE A C 1
ATOM 677 O O . PHE A 1 85 ? -12.775 0.507 44.389 1.00 86.94 85 PHE A O 1
ATOM 684 N N . ALA A 1 86 ? -13.259 0.014 42.251 1.00 88.44 86 ALA A N 1
ATOM 685 C CA . ALA A 1 86 ? -14.688 -0.178 42.441 1.00 88.44 86 ALA A CA 1
ATOM 686 C C . ALA A 1 86 ? -15.006 -1.674 42.349 1.00 88.44 86 ALA A C 1
ATOM 688 O O . ALA A 1 86 ? -14.759 -2.314 41.324 1.00 88.44 86 ALA A O 1
ATOM 689 N N . ILE A 1 87 ? -15.543 -2.227 43.437 1.00 87.81 87 ILE A N 1
ATOM 690 C CA . ILE A 1 87 ? -15.895 -3.643 43.558 1.00 87.81 87 ILE A CA 1
ATOM 691 C C . ILE A 1 87 ? -17.408 -3.749 43.677 1.00 87.81 87 ILE A C 1
ATOM 693 O O . ILE A 1 87 ? -18.018 -3.077 44.508 1.00 87.81 87 ILE A O 1
ATOM 697 N N . THR A 1 88 ? -18.021 -4.594 42.856 1.00 87.19 88 THR A N 1
ATOM 698 C CA . THR A 1 88 ? -19.475 -4.795 42.847 1.00 87.19 88 THR A CA 1
ATOM 699 C C . THR A 1 88 ? -19.814 -6.279 42.808 1.00 87.19 88 THR A C 1
ATOM 701 O O . THR A 1 88 ? -19.047 -7.086 42.296 1.00 87.19 88 THR A O 1
ATOM 704 N N . CYS A 1 89 ? -20.968 -6.658 43.353 1.00 85.06 89 CYS A N 1
ATOM 705 C CA . CYS A 1 89 ? -21.504 -8.008 43.190 1.00 85.06 89 CYS A CA 1
ATOM 706 C C . CYS A 1 89 ? -22.488 -8.009 42.018 1.00 85.06 89 CYS A C 1
ATOM 708 O O . CYS A 1 89 ? -23.488 -7.293 42.058 1.00 85.06 89 CYS A O 1
ATOM 710 N N . MET A 1 90 ? -22.228 -8.818 40.994 1.00 77.38 90 MET A N 1
ATOM 711 C CA . MET A 1 90 ? -23.085 -8.954 39.811 1.00 77.38 90 MET A CA 1
ATOM 712 C C . MET A 1 90 ? -23.754 -10.325 39.800 1.00 77.38 90 MET A C 1
ATOM 714 O O . MET A 1 90 ? -23.144 -11.308 40.208 1.00 77.38 90 MET A O 1
ATOM 718 N N . ALA A 1 91 ? -25.014 -10.412 39.371 1.00 71.06 91 ALA A N 1
ATOM 719 C CA . ALA A 1 91 ? -25.712 -11.694 39.297 1.00 71.06 91 ALA A CA 1
ATOM 720 C C . ALA A 1 91 ? -25.005 -12.615 38.290 1.00 71.06 91 ALA A C 1
ATOM 722 O O . ALA A 1 91 ? -24.777 -12.221 37.145 1.00 71.06 91 ALA A O 1
ATOM 723 N N . ALA A 1 92 ? -24.644 -13.827 38.714 1.00 62.94 92 ALA A N 1
ATOM 724 C CA . ALA A 1 92 ? -24.029 -14.792 37.812 1.00 62.94 92 ALA A CA 1
ATOM 725 C C . ALA A 1 92 ? -25.081 -15.288 36.791 1.00 62.94 92 ALA A C 1
ATOM 727 O O . ALA A 1 92 ? -26.231 -15.518 37.179 1.00 62.94 92 ALA A O 1
ATOM 728 N N . PRO A 1 93 ? -24.738 -15.471 35.499 1.00 57.91 93 PRO A N 1
ATOM 729 C CA . PRO A 1 93 ? -25.661 -16.034 34.512 1.00 57.91 93 PRO A CA 1
ATOM 730 C C . PRO A 1 93 ? -26.231 -17.385 34.982 1.00 57.91 93 PRO A C 1
ATOM 732 O O . PRO A 1 93 ? -25.502 -18.222 35.511 1.00 57.91 93 PRO A O 1
ATOM 735 N N . ALA A 1 94 ? -27.530 -17.626 34.771 1.00 51.91 94 ALA A N 1
ATOM 736 C CA . ALA A 1 94 ? -28.271 -18.769 35.332 1.00 51.91 94 ALA A CA 1
ATOM 737 C C . ALA A 1 94 ? -27.733 -20.172 34.947 1.00 51.91 94 ALA A C 1
ATOM 739 O O . ALA A 1 94 ? -28.125 -21.172 35.544 1.00 51.91 94 ALA A O 1
ATOM 740 N N . THR A 1 95 ? -26.813 -20.271 33.984 1.00 48.22 95 THR A N 1
ATOM 741 C CA . THR A 1 95 ? -26.186 -21.524 33.526 1.00 48.22 95 THR A CA 1
ATOM 742 C C . THR A 1 95 ? -25.006 -22.000 34.391 1.00 48.22 95 THR A C 1
ATOM 744 O O . THR A 1 95 ? -24.401 -23.022 34.084 1.00 48.22 95 THR A O 1
ATOM 747 N N . VAL A 1 96 ? -24.655 -21.289 35.469 1.00 48.53 96 VAL A N 1
ATOM 748 C CA . VAL A 1 96 ? -23.384 -21.466 36.211 1.00 48.53 96 VAL A CA 1
ATOM 749 C C . VAL A 1 96 ? -23.460 -22.484 37.370 1.00 48.53 96 VAL A C 1
ATOM 751 O O . VAL A 1 96 ? -22.467 -22.761 38.036 1.00 48.53 96 VAL A O 1
ATOM 754 N N . HIS A 1 97 ? -24.597 -23.150 37.595 1.00 46.34 97 HIS A N 1
ATOM 755 C CA . HIS A 1 97 ? -24.735 -24.109 38.706 1.00 46.34 97 HIS A CA 1
ATOM 756 C C . HIS A 1 97 ? -24.157 -25.522 38.476 1.00 46.34 97 HIS A C 1
ATOM 758 O O . HIS A 1 97 ? -24.426 -26.419 39.275 1.00 46.34 97 HIS A O 1
ATOM 764 N N . GLN A 1 98 ? -23.327 -25.766 37.454 1.00 41.59 98 GLN A N 1
ATOM 765 C CA . GLN A 1 98 ? -22.722 -27.092 37.247 1.00 41.59 98 GLN A CA 1
ATOM 766 C C . GLN A 1 98 ? -21.231 -27.033 36.879 1.00 41.59 98 GLN A C 1
ATOM 768 O O . GLN A 1 98 ? -20.872 -26.755 35.744 1.00 41.59 98 GLN A O 1
ATOM 773 N N . ARG A 1 99 ? -20.375 -27.364 37.862 1.00 39.81 99 ARG A N 1
ATOM 774 C CA . ARG A 1 99 ? -19.051 -28.033 37.766 1.00 39.81 99 ARG A CA 1
ATOM 775 C C . ARG A 1 99 ? -17.983 -27.542 36.762 1.00 39.81 99 ARG A C 1
ATOM 777 O O . ARG A 1 99 ? -16.951 -28.202 36.670 1.00 39.81 99 ARG A O 1
ATOM 784 N N . TYR A 1 100 ? -18.142 -26.408 36.085 1.00 39.91 100 TYR A N 1
ATOM 785 C CA . TYR A 1 100 ? -17.130 -25.875 35.166 1.00 39.91 100 TYR A CA 1
ATOM 786 C C . TYR A 1 100 ? -16.657 -24.473 35.580 1.00 39.91 100 TYR A C 1
ATOM 788 O O . TYR A 1 100 ? -17.495 -23.638 35.920 1.00 39.91 100 TYR A O 1
ATOM 796 N N . PRO A 1 101 ? -15.335 -24.195 35.557 1.00 43.34 101 PRO A N 1
ATOM 797 C CA . PRO A 1 101 ? -14.812 -22.854 35.794 1.00 43.34 101 PRO A CA 1
ATOM 798 C C . PRO A 1 101 ? -15.360 -21.891 34.734 1.00 43.34 101 PRO A C 1
ATOM 800 O O . PRO A 1 101 ? -15.352 -22.191 33.537 1.00 43.34 101 PRO A O 1
ATOM 803 N N . TYR A 1 102 ? -15.868 -20.749 35.192 1.00 43.00 102 TYR A N 1
ATOM 804 C CA . TYR A 1 102 ? -16.342 -19.651 34.355 1.00 43.00 102 TYR A CA 1
ATOM 805 C C . TYR A 1 102 ? -15.227 -19.220 33.386 1.00 43.00 102 TYR A C 1
ATOM 807 O O . TYR A 1 102 ? -14.100 -18.952 33.799 1.00 43.00 102 TYR A O 1
ATOM 815 N N . LYS A 1 103 ? -15.534 -19.213 32.082 1.00 46.88 103 LYS A N 1
ATOM 816 C CA . LYS A 1 103 ? -14.658 -18.662 31.036 1.00 46.88 103 LYS A CA 1
ATOM 817 C C . LYS A 1 103 ? -14.549 -17.144 31.229 1.00 46.88 103 LYS A C 1
ATOM 819 O O . LYS A 1 103 ? -15.531 -16.563 31.689 1.00 46.88 103 LYS A O 1
ATOM 824 N N . PRO A 1 104 ? -13.415 -16.504 30.869 1.00 51.06 104 PRO A N 1
ATOM 825 C CA . PRO A 1 104 ? -13.262 -15.052 30.966 1.00 51.06 104 PRO A CA 1
ATOM 826 C C . PRO A 1 104 ? -14.511 -14.371 30.405 1.00 51.06 104 PRO A C 1
ATOM 828 O O . PRO A 1 104 ? -15.035 -14.814 29.379 1.00 51.06 104 PRO A O 1
ATOM 831 N N . GLY A 1 105 ? -15.020 -13.372 31.139 1.00 49.91 105 GLY A N 1
ATOM 832 C CA . GLY A 1 105 ? -16.284 -12.700 30.826 1.00 49.91 105 GLY A CA 1
ATOM 833 C C . GLY A 1 105 ? -16.382 -12.307 29.348 1.00 49.91 105 GLY A C 1
ATOM 834 O O . GLY A 1 105 ? -15.345 -12.154 28.698 1.00 49.91 105 GLY A O 1
ATOM 835 N N . PRO A 1 106 ? -17.607 -12.175 28.804 1.00 56.88 106 PRO A N 1
ATOM 836 C CA . PRO A 1 106 ? -17.817 -11.969 27.375 1.00 56.88 106 PRO A CA 1
ATOM 837 C C . PRO A 1 106 ? -16.901 -10.853 26.874 1.00 56.88 106 PRO A C 1
ATOM 839 O O . PRO A 1 106 ? -16.836 -9.786 27.489 1.00 56.88 106 PRO A O 1
ATOM 842 N N . ILE A 1 107 ? -16.167 -11.123 25.787 1.00 65.69 107 ILE A N 1
ATOM 843 C CA . ILE A 1 107 ? -15.433 -10.087 25.052 1.00 65.69 107 ILE A CA 1
ATOM 844 C C . ILE A 1 107 ? -16.429 -8.938 24.868 1.00 65.69 107 ILE A C 1
ATOM 846 O O . ILE A 1 107 ? -17.540 -9.219 24.414 1.00 65.69 107 ILE A O 1
ATOM 850 N N . PRO A 1 108 ? -16.127 -7.694 25.276 1.00 77.00 108 PRO A N 1
ATOM 851 C CA . PRO A 1 108 ? -17.047 -6.594 25.051 1.00 77.00 108 PRO A CA 1
ATOM 852 C C . PRO A 1 108 ? -17.359 -6.519 23.558 1.00 77.00 108 PRO A C 1
ATOM 854 O O . PRO A 1 108 ? -16.474 -6.315 22.722 1.00 77.00 108 PRO A O 1
ATOM 857 N N . VAL A 1 109 ? -18.629 -6.773 23.249 1.00 85.31 109 VAL A N 1
ATOM 858 C CA . VAL A 1 109 ? -19.169 -6.750 21.897 1.00 85.31 109 VAL A CA 1
ATOM 859 C C . VAL A 1 109 ? -20.133 -5.581 21.815 1.00 85.31 109 VAL A C 1
ATOM 861 O O . VAL A 1 109 ? -21.170 -5.584 22.479 1.00 85.31 109 VAL A O 1
ATOM 864 N N . LEU A 1 110 ? -19.814 -4.597 20.984 1.00 90.75 110 LEU A N 1
ATOM 865 C CA . LEU A 1 110 ? -20.779 -3.596 20.551 1.00 90.75 110 LEU A CA 1
ATOM 866 C C . LEU A 1 110 ? -21.396 -4.082 19.242 1.00 90.75 110 LEU A C 1
ATOM 868 O O . LEU A 1 110 ? -20.683 -4.254 18.263 1.00 90.75 110 LEU A O 1
ATOM 872 N N . THR A 1 111 ? -22.708 -4.310 19.213 1.00 93.94 111 THR A N 1
ATOM 873 C CA . THR A 1 111 ? -23.418 -4.651 17.971 1.00 93.94 111 THR A CA 1
ATOM 874 C C . THR A 1 111 ? -24.365 -3.521 17.599 1.00 93.94 111 THR A C 1
ATOM 876 O O . THR A 1 111 ? -25.233 -3.153 18.387 1.00 93.94 111 THR A O 1
ATOM 879 N N . VAL A 1 112 ? -24.189 -2.984 16.395 1.00 95.81 112 VAL A N 1
ATOM 880 C CA . VAL A 1 112 ? -25.079 -2.018 15.753 1.00 95.81 112 VAL A CA 1
ATOM 881 C C . VAL A 1 112 ? -25.739 -2.736 14.587 1.00 95.81 112 VAL A C 1
ATOM 883 O O . VAL A 1 112 ? -25.057 -3.208 13.678 1.00 95.81 112 VAL A O 1
ATOM 886 N N . GLN A 1 113 ? -27.060 -2.851 14.627 1.00 96.44 113 GLN A N 1
ATOM 887 C CA . GLN A 1 113 ? -27.821 -3.606 13.641 1.00 96.44 113 GLN A CA 1
ATOM 888 C C . GLN A 1 113 ? -28.971 -2.757 13.089 1.00 96.44 113 GLN A C 1
ATOM 890 O O . GLN A 1 113 ? -29.507 -1.915 13.813 1.00 96.44 113 GLN A O 1
ATOM 895 N N . ASP A 1 114 ? -29.331 -2.965 11.819 1.00 97.12 114 ASP A N 1
ATOM 896 C CA . ASP A 1 114 ? -30.529 -2.397 11.178 1.00 97.12 114 ASP A CA 1
ATOM 897 C C . ASP A 1 114 ? -30.625 -0.866 11.337 1.00 97.12 114 ASP A C 1
ATOM 899 O O . ASP A 1 114 ? -31.683 -0.295 11.606 1.00 97.12 114 ASP A O 1
ATOM 903 N N . SER A 1 115 ? -29.479 -0.188 11.228 1.00 96.81 115 SER A N 1
ATOM 904 C CA . SER A 1 115 ? -29.327 1.228 11.572 1.00 96.81 115 SER A CA 1
ATOM 905 C C . SER A 1 115 ? -28.918 2.078 10.371 1.00 96.81 115 SER A C 1
ATOM 907 O O . SER A 1 115 ? -28.139 1.651 9.523 1.00 96.81 115 SER A O 1
ATOM 909 N N . SER A 1 116 ? -29.407 3.319 10.323 1.00 97.00 116 SER A N 1
ATOM 910 C CA . SER A 1 116 ? -29.103 4.294 9.268 1.00 97.00 116 SER A CA 1
ATOM 911 C C . SER A 1 116 ? -28.325 5.487 9.836 1.00 97.00 116 SER A C 1
ATOM 913 O O . SER A 1 116 ? -28.874 6.269 10.612 1.00 97.00 116 SER A O 1
ATOM 915 N N . ILE A 1 117 ? -27.071 5.661 9.416 1.00 96.00 117 ILE A N 1
ATOM 916 C CA . ILE A 1 117 ? -26.141 6.706 9.867 1.00 96.00 117 ILE A CA 1
ATOM 917 C C . ILE A 1 117 ? -25.845 7.645 8.692 1.00 96.00 117 ILE A C 1
ATOM 919 O O . ILE A 1 117 ? -25.023 7.335 7.826 1.00 96.00 117 ILE A O 1
ATOM 923 N N . LYS A 1 118 ? -26.523 8.803 8.656 1.00 96.06 118 LYS A N 1
ATOM 924 C CA . LYS A 1 118 ? -26.476 9.719 7.505 1.00 96.06 118 LYS A CA 1
ATOM 925 C C . LYS A 1 118 ? -26.228 11.176 7.860 1.00 96.06 118 LYS A C 1
ATOM 927 O O . LYS A 1 118 ? -26.699 11.650 8.889 1.00 96.06 118 LYS A O 1
ATOM 932 N N . GLY A 1 119 ? -25.557 11.902 6.962 1.00 94.00 119 GLY A N 1
ATOM 933 C CA . GLY A 1 119 ? -25.436 13.364 7.029 1.00 94.00 119 GLY A CA 1
ATOM 934 C C . GLY A 1 119 ? -24.469 13.899 8.091 1.00 94.00 119 GLY A C 1
ATOM 935 O O . GLY A 1 119 ? -24.545 15.079 8.440 1.00 94.00 119 GLY A O 1
ATOM 936 N N . ASN A 1 120 ? -23.570 13.065 8.617 1.00 95.62 120 ASN A N 1
ATOM 937 C CA . ASN A 1 120 ? -22.626 13.461 9.663 1.00 95.62 120 ASN A CA 1
ATOM 938 C C . ASN A 1 120 ? -21.320 14.010 9.077 1.00 95.62 120 ASN A C 1
ATOM 940 O O . ASN A 1 120 ? -21.072 13.941 7.872 1.00 95.62 120 ASN A O 1
ATOM 944 N N . LYS A 1 121 ? -20.457 14.562 9.943 1.00 94.06 121 LYS A N 1
ATOM 945 C CA . LYS A 1 121 ? -19.073 14.870 9.558 1.00 94.06 121 LYS A CA 1
ATOM 946 C C . LYS A 1 121 ? -18.320 13.571 9.251 1.00 94.06 121 LYS A C 1
ATOM 948 O O . LYS A 1 121 ? -17.940 13.358 8.108 1.00 94.06 121 LYS A O 1
ATOM 953 N N . HIS A 1 122 ? -18.214 12.702 10.253 1.00 94.62 122 HIS A N 1
ATOM 954 C CA . HIS A 1 122 ? -17.775 11.314 10.120 1.00 94.62 122 HIS A CA 1
ATOM 955 C C . HIS A 1 122 ? -18.971 10.412 10.431 1.00 94.62 122 HIS A C 1
ATOM 957 O O . HIS A 1 122 ? -19.733 10.736 11.345 1.00 94.62 122 HIS A O 1
ATOM 963 N N . GLY A 1 123 ? -19.142 9.310 9.702 1.00 93.44 123 GLY A N 1
ATOM 964 C CA . GLY A 1 123 ? -20.203 8.339 9.987 1.00 93.44 123 GLY A CA 1
ATOM 965 C C . GLY A 1 123 ? -19.989 7.680 11.349 1.00 93.44 123 GLY A C 1
ATOM 966 O O . GLY A 1 123 ? -20.777 7.861 12.274 1.00 93.44 123 GLY A O 1
ATOM 967 N N . ILE A 1 124 ? -18.882 6.955 11.482 1.00 94.94 124 ILE A N 1
ATOM 968 C CA . ILE A 1 124 ? -18.450 6.292 12.713 1.00 94.94 124 ILE A CA 1
ATOM 969 C C . ILE A 1 124 ? -17.022 6.732 13.015 1.00 94.94 124 ILE A C 1
ATOM 971 O O . ILE A 1 124 ? -16.145 6.612 12.162 1.00 94.94 124 ILE A O 1
ATOM 975 N N . ALA A 1 125 ? -16.783 7.211 14.236 1.00 94.81 125 ALA A N 1
ATOM 976 C CA . ALA A 1 125 ? -15.457 7.578 14.718 1.00 94.81 125 ALA A CA 1
ATOM 977 C C . ALA A 1 125 ? -15.073 6.709 15.923 1.00 94.81 125 ALA A C 1
ATOM 979 O O . ALA A 1 125 ? -15.809 6.664 16.909 1.00 94.81 125 ALA A O 1
ATOM 980 N N . ALA A 1 126 ? -13.922 6.040 15.850 1.00 92.56 126 ALA A N 1
ATOM 981 C CA . ALA A 1 126 ? -13.375 5.224 16.929 1.00 92.56 126 ALA A CA 1
ATOM 982 C C . ALA A 1 126 ? -11.941 5.657 17.257 1.00 92.56 126 ALA A C 1
ATOM 984 O O . ALA A 1 126 ? -11.099 5.791 16.367 1.00 92.56 126 ALA A O 1
ATOM 985 N N . PHE A 1 127 ? -11.664 5.866 18.545 1.00 91.06 127 PHE A N 1
ATOM 986 C CA . PHE A 1 127 ? -10.368 6.334 19.033 1.00 91.06 127 PHE A CA 1
ATOM 987 C C . PHE A 1 127 ? -9.728 5.269 19.916 1.00 91.06 127 PHE A C 1
ATOM 989 O O . PHE A 1 127 ? -10.268 4.945 20.972 1.00 91.06 127 PHE A O 1
ATOM 996 N N . TYR A 1 128 ? -8.567 4.758 19.503 1.00 89.12 128 TYR A N 1
ATOM 997 C CA . TYR A 1 128 ? -7.835 3.741 20.258 1.00 89.12 128 TYR A CA 1
ATOM 998 C C . TYR A 1 128 ? -6.505 4.278 20.747 1.00 89.12 128 TYR A C 1
ATOM 1000 O O . TYR A 1 128 ? -5.605 4.621 19.983 1.00 89.12 128 TYR A O 1
ATOM 1008 N N . TYR A 1 129 ? -6.365 4.348 22.061 1.00 86.06 129 TYR A N 1
ATOM 1009 C CA . TYR A 1 129 ? -5.167 4.878 22.689 1.00 86.06 129 TYR A CA 1
ATOM 1010 C C . TYR A 1 129 ? -4.118 3.777 22.842 1.00 86.06 129 TYR A C 1
ATOM 1012 O O . TYR A 1 129 ? -4.447 2.644 23.183 1.00 86.06 129 TYR A O 1
ATOM 1020 N N . ASN A 1 130 ? -2.847 4.102 22.597 1.00 81.81 130 ASN A N 1
ATOM 1021 C CA . ASN A 1 130 ? -1.744 3.162 22.824 1.00 81.81 130 ASN A CA 1
ATOM 1022 C C . ASN A 1 130 ? -1.354 3.068 24.310 1.00 81.81 130 ASN A C 1
ATOM 1024 O O . ASN A 1 130 ? -0.766 2.073 24.710 1.00 81.81 130 ASN A O 1
ATOM 1028 N N . ARG A 1 131 ? -1.716 4.062 25.130 1.00 80.50 131 ARG A N 1
ATOM 1029 C CA . ARG A 1 131 ? -1.335 4.195 26.547 1.00 80.50 131 ARG A CA 1
ATOM 1030 C C . ARG A 1 131 ? -2.559 4.283 27.456 1.00 80.50 131 ARG A C 1
ATOM 1032 O O . ARG A 1 131 ? -3.603 4.755 27.016 1.00 80.50 131 ARG A O 1
ATOM 1039 N N . TYR A 1 132 ? -2.420 3.865 28.716 1.00 77.44 132 TYR A N 1
ATOM 1040 C CA . TYR A 1 132 ? -3.502 3.907 29.718 1.00 77.44 132 TYR A CA 1
ATOM 1041 C C . TYR A 1 132 ? -3.643 5.271 30.413 1.00 77.44 132 TYR A C 1
ATOM 1043 O O . TYR A 1 132 ? -4.691 5.569 30.970 1.00 77.44 132 TYR A O 1
ATOM 1051 N N . MET A 1 133 ? -2.604 6.110 30.398 1.00 77.38 133 MET A N 1
ATOM 1052 C CA . MET A 1 133 ? -2.608 7.414 31.067 1.00 77.38 133 MET A CA 1
ATOM 1053 C C . MET A 1 133 ? -1.849 8.448 30.229 1.00 77.38 133 MET A C 1
ATOM 1055 O O . MET A 1 133 ? -0.888 8.085 29.545 1.00 77.38 133 MET A O 1
ATOM 1059 N N . ASN A 1 134 ? -2.273 9.713 30.252 1.00 75.56 134 ASN A N 1
ATOM 1060 C CA . ASN A 1 134 ? -1.533 10.818 29.628 1.00 75.56 134 ASN A CA 1
ATOM 1061 C C . ASN A 1 134 ? -0.646 11.590 30.623 1.00 75.56 134 ASN A C 1
ATOM 1063 O O . ASN A 1 134 ? -0.607 11.296 31.813 1.00 75.56 134 ASN A O 1
ATOM 1067 N N . GLU A 1 135 ? 0.064 12.604 30.127 1.00 73.44 135 GLU A N 1
ATOM 1068 C CA . GLU A 1 135 ? 0.942 13.474 30.922 1.00 73.44 135 GLU A CA 1
ATOM 1069 C C . GLU A 1 135 ? 0.185 14.326 31.953 1.00 73.44 135 GLU A C 1
ATOM 1071 O O . GLU A 1 135 ? 0.782 14.787 32.924 1.00 73.44 135 GLU A O 1
ATOM 1076 N N . PHE A 1 136 ? -1.115 14.540 31.742 1.00 74.44 136 PHE A N 1
ATOM 1077 C CA . PHE A 1 136 ? -1.992 15.323 32.613 1.00 74.44 136 PHE A CA 1
ATOM 1078 C C . PHE A 1 136 ? -2.704 14.464 33.674 1.00 74.44 136 PHE A C 1
ATOM 1080 O O . PHE A 1 136 ? -3.404 15.012 34.521 1.00 74.44 136 PHE A O 1
ATOM 1087 N N . GLY A 1 137 ? -2.500 13.140 33.661 1.00 70.62 137 GLY A N 1
ATOM 1088 C CA . GLY A 1 137 ? -3.130 12.193 34.584 1.00 70.62 137 GLY A CA 1
ATOM 1089 C C . GLY A 1 137 ? -4.508 11.683 34.149 1.00 70.62 137 GLY A C 1
ATOM 1090 O O . GLY A 1 137 ? -5.142 10.953 34.910 1.00 70.62 137 GLY A O 1
ATOM 1091 N N . ASP A 1 138 ? -4.975 12.013 32.942 1.00 78.75 138 ASP A N 1
ATOM 1092 C CA . ASP A 1 138 ? -6.210 11.448 32.396 1.00 78.75 138 ASP A CA 1
ATOM 1093 C C . ASP A 1 138 ? -6.019 9.964 32.091 1.00 78.75 138 ASP A C 1
ATOM 1095 O O . ASP A 1 138 ? -4.982 9.549 31.565 1.00 78.75 138 ASP A O 1
ATOM 1099 N N . ILE A 1 139 ? -7.051 9.174 32.380 1.00 77.94 139 ILE A N 1
ATOM 1100 C CA . ILE A 1 139 ? -7.045 7.722 32.219 1.00 77.94 139 ILE A CA 1
ATOM 1101 C C . ILE A 1 139 ? -7.806 7.338 30.949 1.00 77.94 139 ILE A C 1
ATOM 1103 O O . ILE A 1 139 ? -8.963 7.713 30.759 1.00 77.94 139 ILE A O 1
ATOM 1107 N N . TYR A 1 140 ? -7.167 6.538 30.101 1.00 82.12 140 TYR A N 1
ATOM 1108 C CA . TYR A 1 140 ? -7.748 5.970 28.893 1.00 82.12 140 TYR A CA 1
ATOM 1109 C C . TYR A 1 140 ? -8.059 4.495 29.108 1.00 82.12 140 TYR A C 1
ATOM 1111 O O . TYR A 1 140 ? -7.163 3.670 29.296 1.00 82.12 140 TYR A O 1
ATOM 1119 N N . LEU A 1 141 ? -9.347 4.160 29.055 1.00 77.69 141 LEU A N 1
ATOM 1120 C CA . LEU A 1 141 ? -9.796 2.777 29.139 1.00 77.69 141 LEU A CA 1
ATOM 1121 C C . LEU A 1 141 ? -9.325 2.009 27.903 1.00 77.69 141 LEU A C 1
ATOM 1123 O O . LEU A 1 141 ? -9.513 2.445 26.769 1.00 77.69 141 LEU A O 1
ATOM 1127 N N . ARG A 1 142 ? -8.701 0.859 28.151 1.00 84.25 142 ARG A N 1
ATOM 1128 C CA . ARG A 1 142 ? -8.238 -0.079 27.129 1.00 84.25 142 ARG A CA 1
ATOM 1129 C C . ARG A 1 142 ? -8.629 -1.477 27.565 1.00 84.25 142 ARG A C 1
ATOM 1131 O O . ARG A 1 142 ? -8.391 -1.835 28.719 1.00 84.25 142 ARG A O 1
ATOM 1138 N N . LYS A 1 143 ? -9.159 -2.282 26.650 1.00 83.44 143 LYS A N 1
ATOM 1139 C CA . LYS A 1 143 ? -9.438 -3.691 26.911 1.00 83.44 143 LYS A CA 1
ATOM 1140 C C . LYS A 1 143 ? -8.522 -4.593 26.098 1.00 83.44 143 LYS A C 1
ATOM 1142 O O . LYS A 1 143 ? -8.156 -4.273 24.974 1.00 83.44 143 LYS A O 1
ATOM 1147 N N . ALA A 1 144 ? -8.171 -5.741 26.670 1.00 82.12 144 ALA A N 1
ATOM 1148 C CA . ALA A 1 144 ? -7.359 -6.747 25.997 1.00 82.12 144 ALA A CA 1
ATOM 1149 C C . ALA A 1 144 ? -8.000 -7.233 24.691 1.00 82.12 144 ALA A C 1
ATOM 1151 O O . ALA A 1 144 ? -7.285 -7.390 23.715 1.00 82.12 144 ALA A O 1
ATOM 1152 N N . ASN A 1 145 ? -9.322 -7.427 24.660 1.00 85.69 145 ASN A N 1
ATOM 1153 C CA . ASN A 1 145 ? -10.047 -7.873 23.473 1.00 85.69 145 ASN A CA 1
ATOM 1154 C C . ASN A 1 145 ? -11.358 -7.088 23.367 1.00 85.69 145 ASN A C 1
ATOM 1156 O O . ASN A 1 145 ? -12.105 -7.033 24.345 1.00 85.69 145 ASN A O 1
ATOM 1160 N N . GLU A 1 146 ? -11.660 -6.541 22.195 1.00 87.62 146 GLU A N 1
ATOM 1161 C CA . GLU A 1 146 ? -12.906 -5.833 21.886 1.00 87.62 146 GLU A CA 1
ATOM 1162 C C . GLU A 1 146 ? -13.412 -6.231 20.501 1.00 87.62 146 GLU A C 1
ATOM 1164 O O . GLU A 1 146 ? -12.632 -6.503 19.584 1.00 87.62 146 GLU A O 1
ATOM 1169 N N . SER A 1 147 ? -14.733 -6.251 20.338 1.00 91.31 147 SER A N 1
ATOM 1170 C CA . SER A 1 147 ? -15.357 -6.495 19.039 1.00 91.31 147 SER A CA 1
ATOM 1171 C C . SER A 1 147 ? -16.488 -5.512 18.780 1.00 91.31 147 SER A C 1
ATOM 1173 O O . SER A 1 147 ? -17.294 -5.214 19.662 1.00 91.31 147 SER A O 1
ATOM 1175 N N . ILE A 1 148 ? -16.531 -4.990 17.560 1.00 93.81 148 ILE A N 1
ATOM 1176 C CA . ILE A 1 148 ? -17.537 -4.041 17.105 1.00 93.81 148 ILE A CA 1
ATOM 1177 C C . ILE A 1 148 ? -18.128 -4.581 15.811 1.00 93.81 148 ILE A C 1
ATOM 1179 O O . ILE A 1 148 ? -17.431 -4.714 14.806 1.00 93.81 148 ILE A O 1
ATOM 1183 N N . ASN A 1 149 ? -19.422 -4.876 15.853 1.00 95.50 149 ASN A N 1
ATOM 1184 C CA . ASN A 1 149 ? -20.160 -5.512 14.778 1.00 95.50 149 ASN A CA 1
ATOM 1185 C C . ASN A 1 149 ? -21.186 -4.535 14.200 1.00 95.50 149 ASN A C 1
ATOM 1187 O O . ASN A 1 149 ? -22.026 -4.012 14.929 1.00 95.50 149 ASN A O 1
ATOM 1191 N N . PHE A 1 150 ? -21.150 -4.341 12.887 1.00 96.69 150 PHE A N 1
ATOM 1192 C CA . PHE A 1 150 ? -22.151 -3.617 12.111 1.00 96.69 150 PHE A CA 1
ATOM 1193 C C . PHE A 1 150 ? -22.854 -4.605 11.189 1.00 96.69 150 PHE A C 1
ATOM 1195 O O . PHE A 1 150 ? -22.198 -5.265 10.384 1.00 96.69 150 PHE A O 1
ATOM 1202 N N . VAL A 1 151 ? -24.172 -4.734 11.321 1.00 97.31 151 VAL A N 1
ATOM 1203 C CA . VAL A 1 151 ? -24.967 -5.704 10.559 1.00 97.31 151 VAL A CA 1
ATOM 1204 C C . VAL A 1 151 ? -26.150 -4.995 9.918 1.00 97.31 151 VAL A C 1
ATOM 1206 O O . VAL A 1 151 ? -26.964 -4.399 10.617 1.00 97.31 151 VAL A O 1
ATOM 1209 N N . ASN A 1 152 ? -26.268 -5.082 8.593 1.00 97.44 152 ASN A N 1
ATOM 1210 C CA . ASN A 1 152 ? -27.359 -4.448 7.845 1.00 97.44 152 ASN A CA 1
ATOM 1211 C C . ASN A 1 152 ? -27.487 -2.934 8.124 1.00 97.44 152 ASN A C 1
ATOM 1213 O O . ASN A 1 152 ? -28.571 -2.411 8.382 1.00 97.44 152 ASN A O 1
ATOM 1217 N N . CYS A 1 153 ? -26.353 -2.230 8.124 1.00 97.19 153 CYS A N 1
ATOM 1218 C CA . CYS A 1 153 ? -26.307 -0.789 8.357 1.00 97.19 153 CYS A CA 1
ATOM 1219 C C . CYS A 1 153 ? -26.221 -0.006 7.040 1.00 97.19 153 CYS A C 1
ATOM 1221 O O . CYS A 1 153 ? -25.513 -0.407 6.117 1.00 97.19 153 CYS A O 1
ATOM 1223 N N . ASP A 1 154 ? -26.886 1.148 6.979 1.00 97.44 154 ASP A N 1
ATOM 1224 C CA . ASP A 1 154 ? -26.783 2.125 5.886 1.00 97.44 154 ASP A CA 1
ATOM 1225 C C . ASP A 1 154 ? -25.979 3.337 6.368 1.00 97.44 154 ASP A C 1
ATOM 1227 O O . ASP A 1 154 ? -26.443 4.112 7.205 1.00 97.44 154 ASP A O 1
ATOM 1231 N N . ILE A 1 155 ? -24.755 3.485 5.862 1.00 96.75 155 ILE A N 1
ATOM 1232 C CA . ILE A 1 155 ? -23.830 4.561 6.218 1.00 96.75 155 ILE A CA 1
ATOM 1233 C C . ILE A 1 155 ? -23.610 5.417 4.976 1.00 96.75 155 ILE A C 1
ATOM 1235 O O . ILE A 1 155 ? -22.790 5.088 4.110 1.00 96.75 155 ILE A O 1
ATOM 1239 N N . SER A 1 156 ? -24.349 6.520 4.873 1.00 96.62 156 SER A N 1
ATOM 1240 C CA . SER A 1 156 ? -24.374 7.307 3.641 1.00 96.62 156 SER A CA 1
ATOM 1241 C C . SER A 1 156 ? -24.395 8.817 3.827 1.00 96.62 156 SER A C 1
ATOM 1243 O O . SER A 1 156 ? -24.798 9.340 4.861 1.00 96.62 156 SER A O 1
ATOM 1245 N N . HIS A 1 157 ? -23.955 9.550 2.803 1.00 96.00 157 HIS A N 1
ATOM 1246 C CA . HIS A 1 157 ? -23.959 11.019 2.785 1.00 96.00 157 HIS A CA 1
ATOM 1247 C C . HIS A 1 157 ? -23.178 11.686 3.935 1.00 96.00 157 HIS A C 1
ATOM 1249 O O . HIS A 1 157 ? -23.526 12.791 4.361 1.00 96.00 157 HIS A O 1
ATOM 1255 N N . ASN A 1 158 ? -22.137 11.039 4.465 1.00 95.94 158 ASN A N 1
ATOM 1256 C CA . ASN A 1 158 ? -21.240 11.668 5.434 1.00 95.94 158 ASN A CA 1
ATOM 1257 C C . ASN A 1 158 ? -20.209 12.550 4.708 1.00 95.94 158 ASN A C 1
ATOM 1259 O O . ASN A 1 158 ? -19.759 12.222 3.608 1.00 95.94 158 ASN A O 1
ATOM 1263 N N . LYS A 1 159 ? -19.862 13.701 5.299 1.00 93.75 159 LYS A N 1
ATOM 1264 C CA . LYS A 1 159 ? -19.024 14.728 4.651 1.00 93.75 159 LYS A CA 1
ATOM 1265 C C . LYS A 1 159 ? -17.583 14.265 4.430 1.00 93.75 159 LYS A C 1
ATOM 1267 O O . LYS A 1 159 ? -17.015 14.560 3.383 1.00 93.75 159 LYS A O 1
ATOM 1272 N N . GLU A 1 160 ? -17.012 13.581 5.415 1.00 93.44 160 GLU A N 1
ATOM 1273 C CA . GLU A 1 160 ? -15.651 13.041 5.403 1.00 93.44 160 GLU A CA 1
ATOM 1274 C C . GLU A 1 160 ? -15.735 11.503 5.340 1.00 93.44 160 GLU A C 1
ATOM 1276 O O . GLU A 1 160 ? -16.338 10.973 4.408 1.00 93.44 160 GLU A O 1
ATOM 1281 N N . GLU A 1 161 ? -15.155 10.759 6.279 1.00 94.50 161 GLU A N 1
ATOM 1282 C CA . GLU A 1 161 ? -15.121 9.291 6.264 1.00 94.50 161 GLU A CA 1
ATOM 1283 C C . GLU A 1 161 ? -16.431 8.634 6.741 1.00 94.50 161 GLU A C 1
ATOM 1285 O O . GLU A 1 161 ? -17.085 9.097 7.681 1.00 94.50 161 GLU A O 1
ATOM 1290 N N . ALA A 1 162 ? -16.773 7.480 6.160 1.00 94.81 162 ALA A N 1
ATOM 1291 C CA . ALA A 1 162 ? -17.798 6.585 6.694 1.00 94.81 162 ALA A CA 1
ATOM 1292 C C . ALA A 1 162 ? -17.317 5.904 7.984 1.00 94.81 162 ALA A C 1
ATOM 1294 O O . ALA A 1 162 ? -18.041 5.891 8.978 1.00 94.81 162 ALA A O 1
ATOM 1295 N N . PHE A 1 163 ? -16.079 5.399 7.982 1.00 95.50 163 PHE A N 1
ATOM 1296 C CA . PHE A 1 163 ? -15.398 4.878 9.168 1.00 95.50 163 PHE A CA 1
ATOM 1297 C C . PHE A 1 163 ? -14.066 5.595 9.362 1.00 95.50 163 PHE A C 1
ATOM 1299 O O . PHE A 1 163 ? -13.196 5.535 8.494 1.00 95.50 163 PHE A O 1
ATOM 1306 N N . PHE A 1 164 ? -13.902 6.219 10.523 1.00 95.31 164 PHE A N 1
ATOM 1307 C CA . PHE A 1 164 ? -12.687 6.899 10.946 1.00 95.31 164 PHE A CA 1
ATOM 1308 C C . PHE A 1 164 ? -12.138 6.233 12.210 1.00 95.31 164 PHE A C 1
ATOM 1310 O O . PHE A 1 164 ? -12.685 6.406 13.300 1.00 95.31 164 PHE A O 1
ATOM 1317 N N . VAL A 1 165 ? -11.064 5.455 12.072 1.00 94.38 165 VAL A N 1
ATOM 1318 C CA . VAL A 1 165 ? -10.379 4.807 13.200 1.00 94.38 165 VAL A CA 1
ATOM 1319 C C . VAL A 1 165 ? -9.023 5.467 13.407 1.00 94.38 165 VAL A C 1
ATOM 1321 O O . VAL A 1 165 ? -8.168 5.437 12.521 1.00 94.38 165 VAL A O 1
ATOM 1324 N N . TYR A 1 166 ? -8.820 6.063 14.580 1.00 90.88 166 TYR A N 1
ATOM 1325 C CA . TYR A 1 166 ? -7.649 6.890 14.851 1.00 90.88 166 TYR A CA 1
ATOM 1326 C C . TYR A 1 166 ? -6.949 6.522 16.158 1.00 90.88 166 TYR A C 1
ATOM 1328 O O . TYR A 1 166 ? -7.577 6.454 17.216 1.00 90.88 166 TYR A O 1
ATOM 1336 N N . SER A 1 167 ? -5.625 6.355 16.092 1.00 88.06 167 SER A N 1
ATOM 1337 C CA . SER A 1 167 ? -4.773 6.157 17.272 1.00 88.06 167 SER A CA 1
ATOM 1338 C C . SER A 1 167 ? -3.855 7.373 17.485 1.00 88.06 167 SER A C 1
ATOM 1340 O O . SER A 1 167 ? -2.821 7.471 16.817 1.00 88.06 167 SER A O 1
ATOM 1342 N N . PRO A 1 168 ? -4.205 8.325 18.378 1.00 79.00 168 PRO A N 1
ATOM 1343 C CA . PRO A 1 168 ? -3.571 9.651 18.439 1.00 79.00 168 PRO A CA 1
ATOM 1344 C C . PRO A 1 168 ? -2.215 9.709 19.146 1.00 79.00 168 PRO A C 1
ATOM 1346 O O . PRO A 1 168 ? -1.416 10.606 18.863 1.00 79.00 168 PRO A O 1
ATOM 1349 N N . PHE A 1 169 ? -1.986 8.832 20.124 1.00 73.94 169 PHE A N 1
ATOM 1350 C CA . PHE A 1 169 ? -0.859 8.933 21.052 1.00 73.94 169 PHE A CA 1
ATOM 1351 C C . PHE A 1 169 ? 0.167 7.829 20.828 1.00 73.94 169 PHE A C 1
ATOM 1353 O O . PHE A 1 169 ? -0.169 6.726 20.403 1.00 73.94 169 PHE A O 1
ATOM 1360 N N . TRP A 1 170 ? 1.403 8.141 21.187 1.00 70.75 170 TRP A N 1
ATOM 1361 C CA . TRP A 1 170 ? 2.528 7.218 21.266 1.00 70.75 170 TRP A CA 1
ATOM 1362 C C . TRP A 1 170 ? 2.552 6.619 22.672 1.00 70.75 170 TRP A C 1
ATOM 1364 O O . TRP A 1 170 ? 2.115 7.288 23.616 1.00 70.75 170 TRP A O 1
ATOM 1374 N N . ASP A 1 171 ? 3.047 5.393 22.827 1.00 68.12 171 ASP A N 1
ATOM 1375 C CA . ASP A 1 171 ? 3.342 4.854 24.159 1.00 68.12 171 ASP A CA 1
ATOM 1376 C C . ASP A 1 171 ? 4.856 4.766 24.356 1.00 68.12 171 ASP A C 1
ATOM 1378 O O . ASP A 1 171 ? 5.583 4.202 23.544 1.00 68.12 171 ASP A O 1
ATOM 1382 N N . ILE A 1 172 ? 5.335 5.379 25.435 1.00 65.31 172 ILE A N 1
ATOM 1383 C CA . ILE A 1 172 ? 6.751 5.365 25.825 1.00 65.31 172 ILE A CA 1
ATOM 1384 C C . ILE A 1 172 ? 7.030 4.128 26.695 1.00 65.31 172 ILE A C 1
ATOM 1386 O O . ILE A 1 172 ? 8.180 3.731 26.885 1.00 65.31 172 ILE A O 1
ATOM 1390 N N . HIS A 1 173 ? 5.976 3.511 27.234 1.00 67.75 173 HIS A N 1
ATOM 1391 C CA . HIS A 1 173 ? 6.054 2.366 28.121 1.00 67.75 173 HIS A CA 1
ATOM 1392 C C . HIS A 1 173 ? 5.558 1.098 27.428 1.00 67.75 173 HIS A C 1
ATOM 1394 O O . HIS A 1 173 ? 4.695 1.123 26.553 1.00 67.75 173 HIS A O 1
ATOM 1400 N N . SER A 1 174 ? 6.097 -0.043 27.849 1.00 66.50 174 SER A N 1
ATOM 1401 C CA . SER A 1 174 ? 5.567 -1.339 27.451 1.00 66.50 174 SER A CA 1
ATOM 1402 C C . SER A 1 174 ? 4.240 -1.583 28.166 1.00 66.50 174 SER A C 1
ATOM 1404 O O . SER A 1 174 ? 4.188 -1.689 29.392 1.00 66.50 174 SER A O 1
ATOM 1406 N N . SER A 1 175 ? 3.158 -1.688 27.400 1.00 73.88 175 SER A N 1
ATOM 1407 C CA . SER A 1 175 ? 1.848 -2.078 27.916 1.00 73.88 175 SER A CA 1
ATOM 1408 C C . SER A 1 175 ? 1.296 -3.274 27.148 1.00 73.88 175 SER A C 1
ATOM 1410 O O . SER A 1 175 ? 1.683 -3.539 26.008 1.00 73.88 175 SER A O 1
ATOM 1412 N N . ASN A 1 176 ? 0.420 -4.043 27.799 1.00 80.62 176 ASN A N 1
ATOM 1413 C CA . ASN A 1 176 ? -0.184 -5.221 27.183 1.00 80.62 176 ASN A CA 1
ATOM 1414 C C . ASN A 1 176 ? -0.943 -4.850 25.897 1.00 80.62 176 ASN A C 1
ATOM 1416 O O . ASN A 1 176 ? -1.509 -3.757 25.774 1.00 80.62 176 ASN A O 1
ATOM 1420 N N . LEU A 1 177 ? -0.974 -5.796 24.957 1.00 84.00 177 LEU A N 1
ATOM 1421 C CA . LEU A 1 177 ? -1.685 -5.637 23.695 1.00 84.00 177 LEU A CA 1
ATOM 1422 C C . LEU A 1 177 ? -3.206 -5.580 23.899 1.00 84.00 177 LEU A C 1
ATOM 1424 O O . LEU A 1 177 ? -3.760 -6.216 24.800 1.00 84.00 177 LEU A O 1
ATOM 1428 N N . SER A 1 178 ? -3.856 -4.798 23.042 1.00 87.19 178 SER A N 1
ATOM 1429 C CA . SER A 1 178 ? -5.306 -4.695 22.891 1.00 87.19 178 SER A CA 1
ATOM 1430 C C . SER A 1 178 ? -5.687 -5.157 21.486 1.00 87.19 178 SER A C 1
ATOM 1432 O O . SER A 1 178 ? -5.258 -4.557 20.506 1.00 87.19 178 SER A O 1
ATOM 1434 N N . GLU A 1 179 ? -6.453 -6.236 21.383 1.00 89.25 179 GLU A N 1
ATOM 1435 C CA . GLU A 1 179 ? -6.991 -6.788 20.144 1.00 89.25 179 GLU A CA 1
ATOM 1436 C C . GLU A 1 179 ? -8.367 -6.190 19.855 1.00 89.25 179 GLU A C 1
ATOM 1438 O O . GLU A 1 179 ? -9.306 -6.322 20.640 1.00 89.25 179 GLU A O 1
ATOM 1443 N N . ILE A 1 180 ? -8.495 -5.542 18.705 1.00 91.88 180 ILE A N 1
ATOM 1444 C CA . ILE A 1 180 ? -9.679 -4.791 18.304 1.00 91.88 180 ILE A CA 1
ATOM 1445 C C . ILE A 1 180 ? -10.194 -5.386 17.004 1.00 91.88 180 ILE A C 1
ATOM 1447 O O . ILE A 1 180 ? -9.506 -5.356 15.983 1.00 91.88 180 ILE A O 1
ATOM 1451 N N . THR A 1 181 ? -11.417 -5.909 17.034 1.00 93.62 181 THR A N 1
ATOM 1452 C CA . THR A 1 181 ? -12.056 -6.510 15.862 1.00 93.62 181 THR A CA 1
ATOM 1453 C C . THR A 1 181 ? -13.202 -5.648 15.357 1.00 93.62 181 THR A C 1
ATOM 1455 O O . THR A 1 181 ? -14.180 -5.435 16.068 1.00 93.62 181 THR A O 1
ATOM 1458 N N . PHE A 1 182 ? -13.111 -5.209 14.105 1.00 95.75 182 PHE A N 1
ATOM 1459 C CA . PHE A 1 182 ? -14.204 -4.589 13.366 1.00 95.75 182 PHE A CA 1
ATOM 1460 C C . PHE A 1 182 ? -14.816 -5.602 12.408 1.00 95.75 182 PHE A C 1
ATOM 1462 O O . PHE A 1 182 ? -14.143 -6.084 11.496 1.00 95.75 182 PHE A O 1
ATOM 1469 N N . MET A 1 183 ? -16.099 -5.899 12.595 1.00 96.25 183 MET A N 1
ATOM 1470 C CA . MET A 1 183 ? -16.877 -6.741 11.699 1.00 96.25 183 MET A CA 1
ATOM 1471 C C . MET A 1 183 ? -17.974 -5.909 11.045 1.00 96.25 183 MET A C 1
ATOM 1473 O O . MET A 1 183 ? -18.817 -5.336 11.727 1.00 96.25 183 MET A O 1
ATOM 1477 N N . ILE A 1 184 ? -17.972 -5.846 9.720 1.00 96.75 184 ILE A N 1
ATOM 1478 C CA . ILE A 1 184 ? -18.999 -5.163 8.937 1.00 96.75 184 ILE A CA 1
ATOM 1479 C C . ILE A 1 184 ? -19.614 -6.209 8.018 1.00 96.75 184 ILE A C 1
ATOM 1481 O O . ILE A 1 184 ? -18.911 -6.830 7.216 1.00 96.75 184 ILE A O 1
ATOM 1485 N N . ASN A 1 185 ? -20.913 -6.436 8.168 1.00 97.31 185 ASN A N 1
ATOM 1486 C CA . ASN A 1 185 ? -21.637 -7.465 7.444 1.00 97.31 185 ASN A CA 1
ATOM 1487 C C . ASN A 1 185 ? -22.887 -6.887 6.780 1.00 97.31 185 ASN A C 1
ATOM 1489 O O . ASN A 1 185 ? -23.654 -6.156 7.419 1.00 97.31 185 ASN A O 1
ATOM 1493 N N . SER A 1 186 ? -23.105 -7.246 5.514 1.00 97.12 186 SER A N 1
ATOM 1494 C CA . SER A 1 186 ? -24.334 -6.952 4.770 1.00 97.12 186 SER A CA 1
ATOM 1495 C C . SER A 1 186 ? -24.713 -5.467 4.808 1.00 97.12 186 SER A C 1
ATOM 1497 O O . SER A 1 186 ? -25.887 -5.119 4.854 1.00 97.12 186 SER A O 1
ATOM 1499 N N . SER A 1 187 ? -23.718 -4.580 4.871 1.00 97.06 187 SER A N 1
ATOM 1500 C CA . SER A 1 187 ? -23.912 -3.145 5.071 1.00 97.06 187 SER A CA 1
ATOM 1501 C C . SER A 1 187 ? -23.627 -2.354 3.795 1.00 97.06 187 SER A C 1
ATOM 1503 O O . SER A 1 187 ? -22.862 -2.769 2.916 1.00 97.06 187 SER A O 1
ATOM 1505 N N . LEU A 1 188 ? -24.255 -1.186 3.702 1.00 97.00 188 LEU A N 1
ATOM 1506 C CA . LEU A 1 188 ? -24.204 -0.281 2.564 1.00 97.00 188 LEU A CA 1
ATOM 1507 C C . LEU A 1 188 ? -23.425 0.985 2.952 1.00 97.00 188 LEU A C 1
ATOM 1509 O O . LEU A 1 188 ? -23.818 1.695 3.873 1.00 97.00 188 LEU A O 1
ATOM 1513 N N . ILE A 1 189 ? -22.319 1.269 2.260 1.00 96.81 189 ILE A N 1
ATOM 1514 C CA . ILE A 1 189 ? -21.457 2.437 2.499 1.00 96.81 189 ILE A CA 1
ATOM 1515 C C . ILE A 1 189 ? -21.422 3.291 1.231 1.00 96.81 189 ILE A C 1
ATOM 1517 O O . ILE A 1 189 ? -20.678 2.977 0.292 1.00 96.81 189 ILE A O 1
ATOM 1521 N N . THR A 1 190 ? -22.227 4.357 1.177 1.00 96.00 190 THR A N 1
ATOM 1522 C CA . THR A 1 190 ? -22.430 5.097 -0.082 1.00 96.00 190 THR A CA 1
ATOM 1523 C C . THR A 1 190 ? -22.418 6.602 0.020 1.00 96.00 190 THR A C 1
ATOM 1525 O O . THR A 1 190 ? -22.840 7.185 1.010 1.00 96.00 190 THR A O 1
ATOM 1528 N N . ASP A 1 191 ? -21.996 7.252 -1.062 1.00 95.44 191 ASP A N 1
ATOM 1529 C CA . ASP A 1 191 ? -22.104 8.706 -1.210 1.00 95.44 191 ASP A CA 1
ATOM 1530 C C . ASP A 1 191 ? -21.407 9.485 -0.067 1.00 95.44 191 ASP A C 1
ATOM 1532 O O . ASP A 1 191 ? -21.818 10.591 0.282 1.00 95.44 191 ASP A O 1
ATOM 1536 N N . ASN A 1 192 ? -20.361 8.903 0.533 1.00 95.88 192 ASN A N 1
ATOM 1537 C CA . ASN A 1 192 ? -19.538 9.540 1.562 1.00 95.88 192 ASN A CA 1
ATOM 1538 C C . ASN A 1 192 ? -18.326 10.244 0.937 1.00 95.88 192 ASN A C 1
ATOM 1540 O O . ASN A 1 192 ? -17.943 9.968 -0.207 1.00 95.88 192 ASN A O 1
ATOM 1544 N N . GLY A 1 193 ? -17.688 11.131 1.704 1.00 92.38 193 GLY A N 1
ATOM 1545 C CA . GLY A 1 193 ? -16.390 11.703 1.353 1.00 92.38 193 GLY A CA 1
ATOM 1546 C C . GLY A 1 193 ? -15.344 10.606 1.159 1.00 92.38 193 GLY A C 1
ATOM 1547 O O . GLY A 1 193 ? -14.852 10.440 0.049 1.00 92.38 193 GLY A O 1
ATOM 1548 N N . LYS A 1 194 ? -15.081 9.816 2.206 1.00 92.56 194 LYS A N 1
ATOM 1549 C CA . LYS A 1 194 ? -14.211 8.633 2.203 1.00 92.56 194 LYS A CA 1
ATOM 1550 C C . LYS A 1 194 ? -14.925 7.384 2.704 1.00 92.56 194 LYS A C 1
ATOM 1552 O O . LYS A 1 194 ? -15.876 7.477 3.473 1.00 92.56 194 LYS A O 1
ATOM 1557 N N . GLY A 1 195 ? -14.465 6.211 2.268 1.00 92.38 195 GLY A N 1
ATOM 1558 C CA . GLY A 1 195 ? -14.947 4.921 2.767 1.00 92.38 195 GLY A CA 1
ATOM 1559 C C . GLY A 1 195 ? -14.423 4.617 4.176 1.00 92.38 195 GLY A C 1
ATOM 1560 O O . GLY A 1 195 ? -14.822 5.255 5.150 1.00 92.38 195 GLY A O 1
ATOM 1561 N N . LEU A 1 196 ? -13.533 3.632 4.285 1.00 95.12 196 LEU A N 1
ATOM 1562 C CA . LEU A 1 196 ? -12.900 3.246 5.544 1.00 95.12 196 LEU A CA 1
ATOM 1563 C C . LEU A 1 196 ? -11.484 3.814 5.622 1.00 95.12 196 LEU A C 1
ATOM 1565 O O . LEU A 1 196 ? -10.691 3.612 4.703 1.00 95.12 196 LEU A O 1
ATOM 1569 N N . PHE A 1 197 ? -11.164 4.481 6.727 1.00 94.56 197 PHE A N 1
ATOM 1570 C CA . PHE A 1 197 ? -9.843 5.037 6.992 1.00 94.56 197 PHE A CA 1
ATOM 1571 C C . PHE A 1 197 ? -9.386 4.664 8.404 1.00 94.56 197 PHE A C 1
ATOM 1573 O O . PHE A 1 197 ? -10.026 5.025 9.395 1.00 94.56 197 PHE A O 1
ATOM 1580 N N . GLN A 1 198 ? -8.267 3.947 8.492 1.00 93.12 198 GLN A N 1
ATOM 1581 C CA . GLN A 1 198 ? -7.589 3.636 9.745 1.00 93.12 198 GLN A CA 1
ATOM 1582 C C . GLN A 1 198 ? -6.184 4.226 9.722 1.00 93.12 198 GLN A C 1
ATOM 1584 O O . GLN A 1 198 ? -5.358 3.840 8.894 1.00 93.12 198 GLN A O 1
ATOM 1589 N N . PHE A 1 199 ? -5.887 5.079 10.699 1.00 87.62 199 PHE A N 1
ATOM 1590 C CA . PHE A 1 199 ? -4.568 5.669 10.867 1.00 87.62 199 PHE A CA 1
ATOM 1591 C C . PHE A 1 199 ? -4.087 5.581 12.316 1.00 87.62 199 PHE A C 1
ATOM 1593 O O . PHE A 1 199 ? -4.791 5.953 13.259 1.00 87.62 199 PHE A O 1
ATOM 1600 N N . SER A 1 200 ? -2.843 5.142 12.486 1.00 84.06 200 SER A N 1
ATOM 1601 C CA . SER A 1 200 ? -2.164 5.103 13.779 1.00 84.06 200 SER A CA 1
ATOM 1602 C C . SER A 1 200 ? -0.948 6.012 13.747 1.00 84.06 200 SER A C 1
ATOM 1604 O O . SER A 1 200 ? -0.070 5.837 12.905 1.00 84.06 200 SER A O 1
ATOM 1606 N N . ARG A 1 201 ? -0.887 6.972 14.679 1.00 76.88 201 ARG A N 1
ATOM 1607 C CA . ARG A 1 201 ? 0.240 7.906 14.766 1.00 76.88 201 ARG A CA 1
ATOM 1608 C C . ARG A 1 201 ? 1.532 7.192 15.147 1.00 76.88 201 ARG A C 1
ATOM 1610 O O . ARG A 1 201 ? 2.566 7.456 14.550 1.00 76.88 201 ARG A O 1
ATOM 1617 N N . ASP A 1 202 ? 1.464 6.274 16.108 1.00 72.88 202 ASP A N 1
ATOM 1618 C CA . ASP A 1 202 ? 2.585 5.393 16.425 1.00 72.88 202 ASP A CA 1
ATOM 1619 C C . ASP A 1 202 ? 2.495 4.125 15.581 1.00 72.88 202 ASP A C 1
ATOM 1621 O O . ASP A 1 202 ? 1.770 3.180 15.897 1.00 72.88 202 ASP A O 1
ATOM 1625 N N . MET A 1 203 ? 3.211 4.141 14.464 1.00 71.62 203 MET A N 1
ATOM 1626 C CA . MET A 1 203 ? 3.319 2.993 13.576 1.00 71.62 203 MET A CA 1
ATOM 1627 C C . MET A 1 203 ? 4.456 2.065 13.988 1.00 71.62 203 MET A C 1
ATOM 1629 O O . MET A 1 203 ? 4.527 0.990 13.433 1.00 71.62 203 MET A O 1
ATOM 1633 N N . ARG A 1 204 ? 5.361 2.407 14.912 1.00 71.00 204 ARG A N 1
ATOM 1634 C CA . ARG A 1 204 ? 6.536 1.557 15.196 1.00 71.00 204 ARG A CA 1
ATOM 1635 C C . ARG A 1 204 ? 6.383 0.684 16.432 1.00 71.00 204 ARG A C 1
ATOM 1637 O O . ARG A 1 204 ? 6.982 -0.386 16.481 1.00 71.00 204 ARG A O 1
ATOM 1644 N N . SER A 1 205 ? 5.629 1.156 17.417 1.00 73.62 205 SER A N 1
ATOM 1645 C CA . SER A 1 205 ? 5.473 0.492 18.707 1.00 73.62 205 SER A CA 1
ATOM 1646 C C . SER A 1 205 ? 4.043 0.647 19.218 1.00 73.62 205 SER A C 1
ATOM 1648 O O . SER A 1 205 ? 3.795 1.179 20.298 1.00 73.62 205 SER A O 1
ATOM 1650 N N . SER A 1 206 ? 3.071 0.182 18.434 1.00 81.25 206 SER A N 1
ATOM 1651 C CA . SER A 1 206 ? 1.678 0.206 18.867 1.00 81.25 206 SER A CA 1
ATOM 1652 C C . SER A 1 206 ? 1.364 -0.948 19.808 1.00 81.25 206 SER A C 1
ATOM 1654 O O . SER A 1 206 ? 1.821 -2.081 19.641 1.00 81.25 206 SER A O 1
ATOM 1656 N N . ASN A 1 207 ? 0.510 -0.641 20.780 1.00 84.94 207 ASN A N 1
ATOM 1657 C CA . ASN A 1 207 ? -0.065 -1.609 21.702 1.00 84.94 207 ASN A CA 1
ATOM 1658 C C . ASN A 1 207 ? -1.451 -2.089 21.237 1.00 84.94 207 ASN A C 1
ATOM 1660 O O . ASN A 1 207 ? -2.154 -2.738 22.009 1.00 84.94 207 ASN A O 1
ATOM 1664 N N . ASN A 1 208 ? -1.862 -1.746 20.011 1.00 87.69 208 ASN A N 1
ATOM 1665 C CA . ASN A 1 208 ? -3.182 -2.034 19.460 1.00 87.69 208 ASN A CA 1
ATOM 1666 C C . ASN A 1 208 ? -3.061 -2.932 18.220 1.00 87.69 208 ASN A C 1
ATOM 1668 O O . ASN A 1 208 ? -2.397 -2.592 17.239 1.00 87.69 208 ASN A O 1
ATOM 1672 N N . LEU A 1 209 ? -3.738 -4.076 18.263 1.00 89.81 209 LEU A N 1
ATOM 1673 C CA . LEU A 1 209 ? -3.799 -5.077 17.211 1.00 89.81 209 LEU A CA 1
ATOM 1674 C C . LEU A 1 209 ? -5.174 -5.029 16.538 1.00 89.81 209 LEU A C 1
ATOM 1676 O O . LEU A 1 209 ? -6.183 -5.380 17.135 1.00 89.81 209 LEU A O 1
ATOM 1680 N N . PHE A 1 210 ? -5.217 -4.594 15.283 1.00 93.12 210 PHE A N 1
ATOM 1681 C CA . PHE A 1 210 ? -6.455 -4.479 14.510 1.00 93.12 210 PHE A CA 1
ATOM 1682 C C . PHE A 1 210 ? -6.765 -5.729 13.678 1.00 93.12 210 PHE A C 1
ATOM 1684 O O . PHE A 1 210 ? -5.902 -6.232 12.948 1.00 93.12 210 PHE A O 1
ATOM 1691 N N . HIS A 1 211 ? -8.028 -6.149 13.735 1.00 95.00 211 HIS A N 1
ATOM 1692 C CA . HIS A 1 211 ? -8.640 -7.169 12.895 1.00 95.00 211 HIS A CA 1
ATOM 1693 C C . HIS A 1 211 ? -9.833 -6.566 12.144 1.00 95.00 211 HIS A C 1
ATOM 1695 O O . HIS A 1 211 ? -10.778 -6.080 12.761 1.00 95.00 211 HIS A O 1
ATOM 1701 N N . TRP A 1 212 ? -9.808 -6.615 10.815 1.00 96.94 212 TRP A N 1
ATOM 1702 C CA . TRP A 1 212 ? -10.895 -6.140 9.957 1.00 96.94 212 TRP A CA 1
ATOM 1703 C C . TRP A 1 212 ? -11.556 -7.309 9.241 1.00 96.94 212 TRP A C 1
ATOM 1705 O O . TRP A 1 212 ? -10.879 -8.100 8.586 1.00 96.94 212 TRP A O 1
ATOM 1715 N N . ILE A 1 213 ? -12.877 -7.412 9.356 1.00 97.38 213 ILE A N 1
ATOM 1716 C CA . ILE A 1 213 ? -13.693 -8.447 8.723 1.00 97.38 213 ILE A CA 1
ATOM 1717 C C . ILE A 1 213 ? -14.831 -7.758 7.974 1.00 97.38 213 ILE A C 1
ATOM 1719 O O . ILE A 1 213 ? -15.730 -7.185 8.583 1.00 97.38 213 ILE A O 1
ATOM 1723 N N . LEU A 1 214 ? -14.792 -7.808 6.647 1.00 97.31 214 LEU A N 1
ATOM 1724 C CA . LEU A 1 214 ? -15.814 -7.248 5.771 1.00 97.31 214 LEU A CA 1
ATOM 1725 C C . LEU A 1 214 ? -16.450 -8.384 4.966 1.00 97.31 214 LEU A C 1
ATOM 1727 O O . LEU A 1 214 ? -15.765 -9.061 4.194 1.00 97.31 214 LEU A O 1
ATOM 1731 N N . GLN A 1 215 ? -17.752 -8.594 5.144 1.00 97.12 215 GLN A N 1
ATOM 1732 C CA . GLN A 1 215 ? -18.520 -9.643 4.472 1.00 97.12 215 GLN A CA 1
ATOM 1733 C C . GLN A 1 215 ? -19.781 -9.083 3.813 1.00 97.12 215 GLN A C 1
ATOM 1735 O O . GLN A 1 215 ? -20.539 -8.355 4.449 1.00 97.12 215 GLN A O 1
ATOM 1740 N N . ASP A 1 216 ? -19.999 -9.422 2.541 1.00 97.56 216 ASP A N 1
ATOM 1741 C CA . ASP A 1 216 ? -21.228 -9.108 1.796 1.00 97.56 216 ASP A CA 1
ATOM 1742 C C . ASP A 1 216 ? -21.604 -7.606 1.792 1.00 97.56 216 ASP A C 1
ATOM 1744 O O . ASP A 1 216 ? -22.775 -7.235 1.702 1.00 97.56 216 ASP A O 1
ATOM 1748 N N . ASN A 1 217 ? -20.617 -6.706 1.890 1.00 97.62 217 ASN A N 1
ATOM 1749 C CA . ASN A 1 217 ? -20.862 -5.261 1.918 1.00 97.62 217 ASN A CA 1
ATOM 1750 C C . ASN A 1 217 ? -20.826 -4.637 0.524 1.00 97.62 217 ASN A C 1
ATOM 1752 O O . ASN A 1 217 ? -20.130 -5.107 -0.379 1.00 97.62 217 ASN A O 1
ATOM 1756 N N . THR A 1 218 ? -21.510 -3.503 0.372 1.00 97.00 218 THR A N 1
ATOM 1757 C CA . THR A 1 218 ? -21.452 -2.684 -0.846 1.00 97.00 218 THR A CA 1
ATOM 1758 C C . THR A 1 218 ? -20.889 -1.300 -0.537 1.00 97.00 218 THR A C 1
ATOM 1760 O O . THR A 1 218 ? -21.465 -0.551 0.246 1.00 97.00 218 THR A O 1
ATOM 1763 N N . VAL A 1 219 ? -19.779 -0.949 -1.187 1.00 96.56 219 VAL A N 1
ATOM 1764 C CA . VAL A 1 219 ? -19.104 0.351 -1.087 1.00 96.56 219 VAL A CA 1
ATOM 1765 C C . VAL A 1 219 ? -19.189 1.050 -2.443 1.00 96.56 219 VAL A C 1
ATOM 1767 O O . VAL A 1 219 ? -18.479 0.688 -3.389 1.00 96.56 219 VAL A O 1
ATOM 1770 N N . GLU A 1 220 ? -20.072 2.040 -2.575 1.00 95.62 220 GLU A N 1
ATOM 1771 C CA . GLU A 1 220 ? -20.334 2.671 -3.873 1.00 95.62 220 GLU A CA 1
ATOM 1772 C C . GLU A 1 220 ? -20.487 4.189 -3.844 1.00 95.62 220 GLU A C 1
ATOM 1774 O O . GLU A 1 220 ? -20.931 4.774 -2.863 1.00 95.62 220 GLU A O 1
ATOM 1779 N N . ARG A 1 221 ? -20.161 4.831 -4.972 1.00 95.44 221 ARG A N 1
ATOM 1780 C CA . ARG A 1 221 ? -20.327 6.282 -5.186 1.00 95.44 221 ARG A CA 1
ATOM 1781 C C . ARG A 1 221 ? -19.649 7.176 -4.136 1.00 95.44 221 ARG A C 1
ATOM 1783 O O . ARG A 1 221 ? -20.035 8.331 -3.983 1.00 95.44 221 ARG A O 1
ATOM 1790 N N . ASN A 1 222 ? -18.624 6.690 -3.440 1.00 95.19 222 ASN A N 1
ATOM 1791 C CA . ASN A 1 222 ? -17.841 7.539 -2.545 1.00 95.19 222 ASN A CA 1
ATOM 1792 C C . ASN A 1 222 ? -16.929 8.474 -3.359 1.00 95.19 222 ASN A C 1
ATOM 1794 O O . ASN A 1 222 ? -16.514 8.147 -4.480 1.00 95.19 222 ASN A O 1
ATOM 1798 N N . ASN A 1 223 ? -16.670 9.665 -2.820 1.00 93.31 223 ASN A N 1
ATOM 1799 C CA . ASN A 1 223 ? -16.011 10.756 -3.543 1.00 93.31 223 ASN A CA 1
ATOM 1800 C C . ASN A 1 223 ? -14.475 10.649 -3.552 1.00 93.31 223 ASN A C 1
ATOM 1802 O O . ASN A 1 223 ? -13.829 11.127 -4.489 1.00 93.31 223 ASN A O 1
ATOM 1806 N N . GLU A 1 224 ? -13.906 10.048 -2.512 1.00 88.94 224 GLU A N 1
ATOM 1807 C CA . GLU A 1 224 ? -12.482 9.816 -2.318 1.00 88.94 224 GLU A CA 1
ATOM 1808 C C . GLU A 1 224 ? -12.250 8.487 -1.590 1.00 88.94 224 GLU A C 1
ATOM 1810 O O . GLU A 1 224 ? -13.033 8.079 -0.742 1.00 88.94 224 GLU A O 1
ATOM 1815 N N . GLY A 1 225 ? -11.155 7.793 -1.896 1.00 82.38 225 GLY A N 1
ATOM 1816 C CA . GLY A 1 225 ? -10.753 6.594 -1.164 1.00 82.38 225 GLY A CA 1
ATOM 1817 C C . GLY A 1 225 ? -11.743 5.427 -1.265 1.00 82.38 225 GLY A C 1
ATOM 1818 O O . GLY A 1 225 ? -12.715 5.436 -2.019 1.00 82.38 225 GLY A O 1
ATOM 1819 N N . GLY A 1 226 ? -11.449 4.370 -0.519 1.00 87.31 226 GLY A N 1
ATOM 1820 C CA . GLY A 1 226 ? -12.272 3.166 -0.460 1.00 87.31 226 GLY A CA 1
ATOM 1821 C C . GLY A 1 226 ? -12.040 2.428 0.843 1.00 87.31 226 GLY A C 1
ATOM 1822 O O . GLY A 1 226 ? -12.905 2.417 1.716 1.00 87.31 226 GLY A O 1
ATOM 1823 N N . LEU A 1 227 ? -10.845 1.867 0.984 1.00 93.94 227 LEU A N 1
ATOM 1824 C CA . LEU A 1 227 ? -10.386 1.227 2.210 1.00 93.94 227 LEU A CA 1
ATOM 1825 C C . LEU A 1 227 ? -8.899 1.513 2.364 1.00 93.94 227 LEU A C 1
ATOM 1827 O O . LEU A 1 227 ? -8.104 1.046 1.562 1.00 93.94 227 LEU A O 1
ATOM 1831 N N . ASP A 1 228 ? -8.534 2.303 3.360 1.00 93.81 228 ASP A N 1
ATOM 1832 C CA . ASP A 1 228 ? -7.153 2.687 3.634 1.00 93.81 228 ASP A CA 1
ATOM 1833 C C . ASP A 1 228 ? -6.805 2.279 5.066 1.00 93.81 228 ASP A C 1
ATOM 1835 O O . ASP A 1 228 ? -7.303 2.859 6.035 1.00 93.81 228 ASP A O 1
ATOM 1839 N N . LEU A 1 229 ? -6.014 1.213 5.185 1.00 93.88 229 LEU A N 1
ATOM 1840 C CA . LEU A 1 229 ? -5.619 0.612 6.450 1.00 93.88 229 LEU A CA 1
ATOM 1841 C C . LEU A 1 229 ? -4.111 0.740 6.647 1.00 93.88 229 LEU A C 1
ATOM 1843 O O . LEU A 1 229 ? -3.319 0.044 6.010 1.00 93.88 229 LEU A O 1
ATOM 1847 N N . SER A 1 230 ? -3.729 1.591 7.594 1.00 90.38 230 SER A N 1
ATOM 1848 C CA . SER A 1 230 ? -2.352 1.757 8.060 1.00 90.38 230 SER A CA 1
ATOM 1849 C C . SER A 1 230 ? -2.116 0.934 9.333 1.00 90.38 230 SER A C 1
ATOM 1851 O O . SER A 1 230 ? -2.385 1.405 10.441 1.00 90.38 230 SER A O 1
ATOM 1853 N N . LEU A 1 231 ? -1.655 -0.315 9.181 1.00 90.31 231 LEU A N 1
ATOM 1854 C CA . LEU A 1 231 ? -1.486 -1.277 10.279 1.00 90.31 231 LEU A CA 1
ATOM 1855 C C . LEU A 1 231 ? -0.172 -1.029 11.047 1.00 90.31 231 LEU A C 1
ATOM 1857 O O . LEU A 1 231 ? 0.905 -1.216 10.475 1.00 90.31 231 LEU A O 1
ATOM 1861 N N . PRO A 1 232 ? -0.220 -0.641 12.333 1.00 86.88 232 PRO A N 1
ATOM 1862 C CA . PRO A 1 232 ? 0.984 -0.312 13.086 1.00 86.88 232 PRO A CA 1
ATOM 1863 C C . PRO A 1 232 ? 1.845 -1.539 13.412 1.00 86.88 232 PRO A C 1
ATOM 1865 O O . PRO A 1 232 ? 1.390 -2.673 13.403 1.00 86.88 232 PRO A O 1
ATOM 1868 N N . TYR A 1 233 ? 3.118 -1.315 13.711 1.00 80.12 233 TYR A N 1
ATOM 1869 C CA . TYR A 1 233 ? 4.062 -2.344 14.119 1.00 80.12 233 TYR A CA 1
ATOM 1870 C C . TYR A 1 233 ? 3.890 -2.590 15.610 1.00 80.12 233 TYR A C 1
ATOM 1872 O O . TYR A 1 233 ? 3.874 -1.660 16.420 1.00 80.12 233 TYR A O 1
ATOM 1880 N N . VAL A 1 234 ? 3.724 -3.861 15.952 1.00 75.81 234 VAL A N 1
ATOM 1881 C CA . VAL A 1 234 ? 3.396 -4.300 17.304 1.00 75.81 234 VAL A CA 1
ATOM 1882 C C . VAL A 1 234 ? 4.689 -4.640 18.036 1.00 75.81 234 VAL A C 1
ATOM 1884 O O . VAL A 1 234 ? 5.476 -5.452 17.553 1.00 75.81 234 VAL A O 1
ATOM 1887 N N . TRP A 1 235 ? 4.920 -4.030 19.201 1.00 65.81 235 TRP A N 1
ATOM 1888 C CA . TRP A 1 235 ? 6.195 -4.166 19.923 1.00 65.81 235 TRP A CA 1
ATOM 1889 C C . TRP A 1 235 ? 6.448 -5.587 20.460 1.00 65.81 235 TRP A C 1
ATOM 1891 O O . TRP A 1 235 ? 7.586 -6.050 20.479 1.00 65.81 235 TRP A O 1
ATOM 1901 N N . GLN A 1 236 ? 5.392 -6.307 20.859 1.00 67.12 236 GLN A N 1
ATOM 1902 C CA . GLN A 1 236 ? 5.431 -7.734 21.212 1.00 67.12 236 GLN A CA 1
ATOM 1903 C C . GLN A 1 236 ? 5.191 -8.594 19.972 1.00 67.12 236 GLN A C 1
ATOM 1905 O O . GLN A 1 236 ? 4.180 -9.289 19.862 1.00 67.12 236 GLN A O 1
ATOM 1910 N N . TYR A 1 237 ? 6.114 -8.530 19.014 1.00 62.09 237 TYR A N 1
ATOM 1911 C CA . TYR A 1 237 ? 5.993 -9.328 17.803 1.00 62.09 237 TYR A CA 1
ATOM 1912 C C . TYR A 1 237 ? 5.946 -10.833 18.117 1.00 62.09 237 TYR A C 1
ATOM 1914 O O . TYR A 1 237 ? 6.863 -11.392 18.721 1.00 62.09 237 TYR A O 1
ATOM 1922 N N . ASN A 1 238 ? 4.882 -11.497 17.668 1.00 68.25 238 ASN A N 1
ATOM 1923 C CA . ASN A 1 238 ? 4.732 -12.948 17.674 1.00 68.25 238 ASN A CA 1
ATOM 1924 C C . ASN A 1 238 ? 3.806 -13.334 16.513 1.00 68.25 238 ASN A C 1
ATOM 1926 O O . ASN A 1 238 ? 2.768 -12.704 16.338 1.00 68.25 238 ASN A O 1
ATOM 1930 N N . GLU A 1 239 ? 4.127 -14.380 15.748 1.00 65.56 239 GLU A N 1
ATOM 1931 C CA . GLU A 1 239 ? 3.305 -14.863 14.623 1.00 65.56 239 GLU A CA 1
ATOM 1932 C C . GLU A 1 239 ? 1.838 -15.150 15.008 1.00 65.56 239 GLU A C 1
ATOM 1934 O O . GLU A 1 239 ? 0.922 -15.014 14.184 1.00 65.56 239 GLU A O 1
ATOM 1939 N N . ASN A 1 240 ? 1.603 -15.501 16.277 1.00 69.25 240 ASN A N 1
ATOM 1940 C CA . ASN A 1 240 ? 0.266 -15.705 16.830 1.00 69.25 240 ASN A CA 1
ATOM 1941 C C . ASN A 1 240 ? -0.522 -14.395 17.003 1.00 69.25 240 ASN A C 1
ATOM 1943 O O . ASN A 1 240 ? -1.735 -14.405 16.807 1.00 69.25 240 ASN A O 1
ATOM 1947 N N . TYR A 1 241 ? 0.156 -13.281 17.295 1.00 77.25 241 TYR A N 1
ATOM 1948 C CA . TYR A 1 241 ? -0.429 -11.960 17.553 1.00 77.25 241 TYR A CA 1
ATOM 1949 C C . TYR A 1 241 ? -0.110 -11.015 16.391 1.00 77.25 241 TYR A C 1
ATOM 1951 O O . TYR A 1 241 ? 0.798 -10.187 16.446 1.00 77.25 241 TYR A O 1
ATOM 1959 N N . THR A 1 242 ? -0.841 -11.191 15.290 1.00 86.06 242 THR A N 1
ATOM 1960 C CA . THR A 1 242 ? -0.642 -10.444 14.040 1.00 86.06 242 THR A CA 1
ATOM 1961 C C . THR A 1 242 ? -1.955 -9.875 13.528 1.00 86.06 242 THR A C 1
ATOM 1963 O O . THR A 1 242 ? -3.021 -10.457 13.737 1.00 86.06 242 THR A O 1
ATOM 1966 N N . HIS A 1 243 ? -1.878 -8.728 12.852 1.00 91.81 243 HIS A N 1
ATOM 1967 C CA . HIS A 1 243 ? -3.047 -8.091 12.257 1.00 91.81 243 HIS A CA 1
ATOM 1968 C C . HIS A 1 243 ? -3.723 -9.025 11.257 1.00 91.81 243 HIS A C 1
ATOM 1970 O O . HIS A 1 243 ? -3.069 -9.860 10.620 1.00 91.81 243 HIS A O 1
ATOM 1976 N N . SER A 1 244 ? -5.027 -8.854 11.059 1.00 94.31 244 SER A N 1
ATOM 1977 C CA . SER A 1 244 ? -5.732 -9.593 10.016 1.00 94.31 244 SER A CA 1
ATOM 1978 C C . SER A 1 244 ? -6.747 -8.746 9.275 1.00 94.31 244 SER A C 1
ATOM 1980 O O . SER A 1 244 ? -7.485 -7.980 9.887 1.00 94.31 244 SER A O 1
ATOM 1982 N N . VAL A 1 245 ? -6.834 -8.952 7.969 1.00 97.19 245 VAL A N 1
ATOM 1983 C CA . VAL A 1 245 ? -7.829 -8.331 7.101 1.00 97.19 245 VAL A CA 1
ATOM 1984 C C . VAL A 1 245 ? -8.500 -9.435 6.286 1.00 97.19 245 VAL A C 1
ATOM 1986 O O . VAL A 1 245 ? -7.846 -10.132 5.510 1.00 97.19 245 VAL A O 1
ATOM 1989 N N . PHE A 1 246 ? -9.802 -9.609 6.486 1.00 97.44 246 PHE A N 1
ATOM 1990 C CA . PHE A 1 246 ? -10.636 -10.603 5.820 1.00 97.44 246 PHE A CA 1
ATOM 1991 C C . PHE A 1 246 ? -11.727 -9.901 5.015 1.00 97.44 246 PHE A C 1
ATOM 1993 O O . PHE A 1 246 ? -12.536 -9.164 5.573 1.00 97.44 246 PHE A O 1
ATOM 2000 N N . LEU A 1 247 ? -11.757 -10.144 3.707 1.00 97.00 247 LEU A N 1
ATOM 2001 C CA . LEU A 1 247 ? -12.712 -9.560 2.769 1.00 97.00 247 LEU A CA 1
ATOM 2002 C C . LEU A 1 247 ? -13.362 -10.676 1.958 1.00 97.00 247 LEU A C 1
ATOM 2004 O O . LEU A 1 247 ? -12.696 -11.310 1.137 1.00 97.00 247 LEU A O 1
ATOM 2008 N N . ALA A 1 248 ? -14.655 -10.902 2.174 1.00 97.50 248 ALA A N 1
ATOM 2009 C CA . ALA A 1 248 ? -15.427 -11.896 1.440 1.00 97.50 248 ALA A CA 1
ATOM 2010 C C . ALA A 1 248 ? -16.652 -11.266 0.766 1.00 97.50 248 ALA A C 1
ATOM 2012 O O . ALA A 1 248 ? -17.437 -10.592 1.429 1.00 97.50 248 ALA A O 1
ATOM 2013 N N . ASN A 1 249 ? -16.826 -11.513 -0.536 1.00 97.56 249 ASN A N 1
ATOM 2014 C CA . ASN A 1 249 ? -18.022 -11.133 -1.302 1.00 97.56 249 ASN A CA 1
ATOM 2015 C C . ASN A 1 249 ? -18.401 -9.637 -1.254 1.00 97.56 249 ASN A C 1
ATOM 2017 O O . ASN A 1 249 ? -19.565 -9.275 -1.424 1.00 97.56 249 ASN A O 1
ATOM 2021 N N . ASN A 1 250 ? -17.440 -8.735 -1.042 1.00 97.88 250 ASN A N 1
ATOM 2022 C CA . ASN A 1 250 ? -17.730 -7.301 -1.024 1.00 97.88 250 ASN A CA 1
ATOM 2023 C C . ASN A 1 250 ? -17.752 -6.727 -2.445 1.00 97.88 250 ASN A C 1
ATOM 2025 O O . ASN A 1 250 ? -16.992 -7.153 -3.316 1.00 97.88 250 ASN A O 1
ATOM 2029 N N . THR A 1 251 ? -18.585 -5.713 -2.672 1.00 97.50 251 THR A N 1
ATOM 2030 C CA . THR A 1 251 ? -18.681 -5.003 -3.953 1.00 97.50 251 THR A CA 1
ATOM 2031 C C . THR A 1 251 ? -18.223 -3.556 -3.803 1.00 97.50 251 THR A C 1
ATOM 2033 O O . THR A 1 251 ? -18.870 -2.763 -3.126 1.00 97.50 251 THR A O 1
ATOM 2036 N N . PHE A 1 252 ? -17.146 -3.189 -4.494 1.00 97.25 252 PHE A N 1
ATOM 2037 C CA . PHE A 1 252 ? -16.640 -1.824 -4.618 1.00 97.25 252 PHE A CA 1
ATOM 2038 C C . PHE A 1 252 ? -16.954 -1.304 -6.020 1.00 97.25 252 PHE A C 1
ATOM 2040 O O . PHE A 1 252 ? -16.373 -1.787 -6.998 1.00 97.25 252 PHE A O 1
ATOM 2047 N N . ARG A 1 253 ? -17.869 -0.335 -6.156 1.00 96.31 253 ARG A N 1
ATOM 2048 C CA . ARG A 1 253 ? -18.277 0.143 -7.489 1.00 96.31 253 ARG A CA 1
ATOM 2049 C C . ARG A 1 253 ? -18.505 1.642 -7.617 1.00 96.31 253 ARG A C 1
ATOM 2051 O O . ARG A 1 253 ? -19.028 2.283 -6.712 1.00 96.31 253 ARG A O 1
ATOM 2058 N N . ASN A 1 254 ? -18.205 2.187 -8.796 1.00 96.00 254 ASN A N 1
ATOM 2059 C CA . ASN A 1 254 ? -18.469 3.588 -9.154 1.00 96.00 254 ASN A CA 1
ATOM 2060 C C . ASN A 1 254 ? -17.889 4.621 -8.161 1.00 96.00 254 ASN A C 1
ATOM 2062 O O . ASN A 1 254 ? -18.453 5.705 -8.003 1.00 96.00 254 ASN A O 1
ATOM 2066 N N . ASN A 1 255 ? -16.793 4.302 -7.468 1.00 96.19 255 ASN A N 1
ATOM 2067 C CA . ASN A 1 255 ? -16.132 5.243 -6.561 1.00 96.19 255 ASN A CA 1
ATOM 2068 C C . ASN A 1 255 ? -15.189 6.179 -7.339 1.00 96.19 255 ASN A C 1
ATOM 2070 O O . ASN A 1 255 ? -14.606 5.785 -8.355 1.00 96.19 255 ASN A O 1
ATOM 2074 N N . LYS A 1 256 ? -15.031 7.419 -6.865 1.00 94.00 256 LYS A N 1
ATOM 2075 C CA . LYS A 1 256 ? -14.115 8.430 -7.421 1.00 94.00 256 LYS A CA 1
ATOM 2076 C C . LYS A 1 256 ? -12.887 8.584 -6.528 1.00 94.00 256 LYS A C 1
ATOM 2078 O O . LYS A 1 256 ? -12.969 8.352 -5.329 1.00 94.00 256 LYS A O 1
ATOM 2083 N N . ASN A 1 257 ? -11.752 8.968 -7.121 1.00 91.00 257 ASN A N 1
ATOM 2084 C CA . ASN A 1 257 ? -10.450 9.047 -6.442 1.00 91.00 257 ASN A CA 1
ATOM 2085 C C . ASN A 1 257 ? -10.191 7.824 -5.543 1.00 91.00 257 ASN A C 1
ATOM 2087 O O . ASN A 1 257 ? -9.678 7.948 -4.431 1.00 91.00 257 ASN A O 1
ATOM 2091 N N . PHE A 1 258 ? -10.607 6.651 -6.024 1.00 93.44 258 PHE A N 1
ATOM 2092 C CA . PHE A 1 258 ? -10.617 5.423 -5.249 1.00 93.44 258 PHE A CA 1
ATOM 2093 C C . PHE A 1 258 ? -9.187 4.977 -4.947 1.00 93.44 258 PHE A C 1
ATOM 2095 O O . PHE A 1 258 ? -8.285 5.128 -5.778 1.00 93.44 258 PHE A O 1
ATOM 2102 N N . ALA A 1 259 ? -9.000 4.432 -3.751 1.00 91.81 259 ALA A N 1
ATOM 2103 C CA . ALA A 1 259 ? -7.774 3.781 -3.332 1.00 91.81 259 ALA A CA 1
ATOM 2104 C C . ALA A 1 259 ? -8.128 2.699 -2.310 1.00 91.81 259 ALA A C 1
ATOM 2106 O O . ALA A 1 259 ? -8.866 2.956 -1.352 1.00 91.81 259 ALA A O 1
ATOM 2107 N N . PHE A 1 260 ? -7.605 1.500 -2.532 1.00 95.12 260 PHE A N 1
ATOM 2108 C CA . PHE A 1 260 ? -7.634 0.409 -1.575 1.00 95.12 260 PHE A CA 1
ATOM 2109 C C . PHE A 1 260 ? -6.193 0.125 -1.152 1.00 95.12 260 PHE A C 1
ATOM 2111 O O . PHE A 1 260 ? -5.389 -0.331 -1.963 1.00 95.12 260 PHE A O 1
ATOM 2118 N N . ILE A 1 261 ? -5.846 0.433 0.094 1.00 94.06 261 ILE A N 1
ATOM 2119 C CA . ILE A 1 261 ? -4.478 0.389 0.605 1.00 94.06 261 ILE A CA 1
ATOM 2120 C C . ILE A 1 261 ? -4.449 -0.447 1.883 1.00 94.06 261 ILE A C 1
ATOM 2122 O O . ILE A 1 261 ? -5.193 -0.187 2.826 1.00 94.06 261 ILE A O 1
ATOM 2126 N N . ILE A 1 262 ? -3.563 -1.441 1.916 1.00 94.25 262 ILE A N 1
ATOM 2127 C CA . ILE A 1 262 ? -3.211 -2.178 3.133 1.00 94.25 262 ILE A CA 1
ATOM 2128 C C . ILE A 1 262 ? -1.713 -2.007 3.338 1.00 94.25 262 ILE A C 1
ATOM 2130 O O . ILE A 1 262 ? -0.916 -2.625 2.633 1.00 94.25 262 ILE A O 1
ATOM 2134 N N . ASP A 1 263 ? -1.336 -1.155 4.285 1.00 90.25 263 ASP A N 1
ATOM 2135 C CA . ASP A 1 263 ? 0.048 -0.768 4.555 1.00 90.25 263 ASP A CA 1
ATOM 2136 C C . ASP A 1 263 ? 0.478 -1.151 5.977 1.00 90.25 263 ASP A C 1
ATOM 2138 O O . ASP A 1 263 ? -0.343 -1.480 6.835 1.00 90.25 263 ASP A O 1
ATOM 2142 N N . GLY A 1 264 ? 1.781 -1.082 6.234 1.00 86.25 264 GLY A N 1
ATOM 2143 C CA . GLY A 1 264 ? 2.370 -1.232 7.557 1.00 86.25 264 GLY A CA 1
ATOM 2144 C C . GLY A 1 264 ? 2.847 -2.651 7.862 1.00 86.25 264 GLY A C 1
ATOM 2145 O O . GLY A 1 264 ? 3.440 -3.317 7.009 1.00 86.25 264 GLY A O 1
ATOM 2146 N N . HIS A 1 265 ? 2.648 -3.101 9.097 1.00 85.62 265 HIS A N 1
ATOM 2147 C CA . HIS A 1 265 ? 3.249 -4.318 9.650 1.00 85.62 265 HIS A CA 1
ATOM 2148 C C . HIS A 1 265 ? 2.768 -5.625 8.984 1.00 85.62 265 HIS A C 1
ATOM 2150 O O . HIS A 1 265 ? 1.845 -5.634 8.164 1.00 85.62 265 HIS A O 1
ATOM 2156 N N . PHE A 1 266 ? 3.405 -6.750 9.325 1.00 87.19 266 PHE A N 1
ATOM 2157 C CA . PHE A 1 266 ? 2.978 -8.090 8.923 1.00 87.19 266 PHE A CA 1
ATOM 2158 C C . PHE A 1 266 ? 1.518 -8.353 9.328 1.00 87.19 266 PHE A C 1
ATOM 2160 O O . PHE A 1 266 ? 1.124 -8.130 10.479 1.00 87.19 266 PHE A O 1
ATOM 2167 N N . ALA A 1 267 ? 0.726 -8.863 8.379 1.00 90.88 267 ALA A N 1
ATOM 2168 C CA . ALA A 1 267 ? -0.683 -9.190 8.579 1.00 90.88 267 ALA A CA 1
ATOM 2169 C C . ALA A 1 267 ? -1.119 -10.408 7.751 1.00 90.88 267 ALA A C 1
ATOM 2171 O O . ALA A 1 267 ? -0.537 -10.716 6.705 1.00 90.88 267 ALA A O 1
ATOM 2172 N N . LYS A 1 268 ? -2.181 -11.076 8.206 1.00 93.50 268 LYS A N 1
ATOM 2173 C CA . LYS A 1 268 ? -2.905 -12.107 7.451 1.00 93.50 268 LYS A CA 1
ATOM 2174 C C . LYS A 1 268 ? -3.955 -11.429 6.571 1.00 93.50 268 LYS A C 1
ATOM 2176 O O . LYS A 1 268 ? -4.849 -10.774 7.095 1.00 93.50 268 LYS A O 1
ATOM 2181 N N . LEU A 1 269 ? -3.855 -11.592 5.257 1.00 96.12 269 LEU A N 1
ATOM 2182 C CA . LEU A 1 269 ? -4.772 -11.006 4.281 1.00 96.12 269 LEU A CA 1
ATOM 2183 C C . LEU A 1 269 ? -5.526 -12.111 3.539 1.00 96.12 269 LEU A C 1
ATOM 2185 O O . LEU A 1 269 ? -4.908 -12.967 2.909 1.00 96.12 269 LEU A O 1
ATOM 2189 N N . ASN A 1 270 ? -6.853 -12.079 3.583 1.00 97.25 270 ASN A N 1
ATOM 2190 C CA . ASN A 1 270 ? -7.686 -12.953 2.767 1.00 97.25 270 ASN A CA 1
ATOM 2191 C C . ASN A 1 270 ? -8.692 -12.121 1.975 1.00 97.25 270 ASN A C 1
ATOM 2193 O O . ASN A 1 270 ? -9.470 -11.373 2.568 1.00 97.25 270 ASN A O 1
ATOM 2197 N N . MET A 1 271 ? -8.672 -12.255 0.654 1.00 97.19 271 MET A N 1
ATOM 2198 C CA . MET A 1 271 ? -9.579 -11.560 -0.254 1.00 97.19 271 MET A CA 1
ATOM 2199 C C . MET A 1 271 ? -10.212 -12.579 -1.189 1.00 97.19 271 MET A C 1
ATOM 2201 O O . MET A 1 271 ? -9.573 -13.015 -2.145 1.00 97.19 271 MET A O 1
ATOM 2205 N N . THR A 1 272 ? -11.466 -12.935 -0.924 1.00 97.62 272 THR A N 1
ATOM 2206 C CA . THR A 1 272 ? -12.178 -13.956 -1.695 1.00 97.62 272 THR A CA 1
ATOM 2207 C C . THR A 1 272 ? -13.488 -13.418 -2.261 1.00 97.62 272 THR A C 1
ATOM 2209 O O . THR A 1 272 ? -14.285 -12.832 -1.529 1.00 97.62 272 THR A O 1
ATOM 2212 N N . GLY A 1 273 ? -13.746 -13.623 -3.554 1.00 97.31 273 GLY A N 1
ATOM 2213 C CA . GLY A 1 273 ? -15.066 -13.340 -4.140 1.00 97.31 273 GLY A CA 1
ATOM 2214 C C . GLY A 1 273 ? -15.447 -11.856 -4.237 1.00 97.31 273 GLY A C 1
ATOM 2215 O O . GLY A 1 273 ? -16.621 -11.540 -4.430 1.00 97.31 273 GLY A O 1
ATOM 2216 N N . ASN A 1 274 ? -14.505 -10.922 -4.067 1.00 98.12 274 ASN A N 1
ATOM 2217 C CA . ASN A 1 274 ? -14.807 -9.489 -4.091 1.00 98.12 274 ASN A CA 1
ATOM 2218 C C . ASN A 1 274 ? -14.913 -8.964 -5.530 1.00 98.12 274 ASN A C 1
ATOM 2220 O O . ASN A 1 274 ? -14.238 -9.451 -6.438 1.00 98.12 274 ASN A O 1
ATOM 2224 N N . LYS A 1 275 ? -15.735 -7.932 -5.730 1.00 98.00 275 LYS A N 1
ATOM 2225 C CA . LYS A 1 275 ? -15.977 -7.300 -7.033 1.00 98.00 275 LYS A CA 1
ATOM 2226 C C . LYS A 1 275 ? -15.530 -5.846 -7.019 1.00 98.00 275 LYS A C 1
ATOM 2228 O O . LYS A 1 275 ? -16.052 -5.053 -6.241 1.00 98.00 275 LYS A O 1
ATOM 2233 N N . PHE A 1 276 ? -14.625 -5.482 -7.916 1.00 97.62 276 PHE A N 1
ATOM 2234 C CA . PHE A 1 276 ? -14.176 -4.114 -8.154 1.00 97.62 276 PHE A CA 1
ATOM 2235 C C . PHE A 1 276 ? -14.635 -3.681 -9.544 1.00 97.62 276 PHE A C 1
ATOM 2237 O O . PHE A 1 276 ? -14.093 -4.144 -10.546 1.00 97.62 276 PHE A O 1
ATOM 2244 N N . LEU A 1 277 ? -15.653 -2.822 -9.609 1.00 96.94 277 LEU A N 1
ATOM 2245 C CA . LEU A 1 277 ? -16.345 -2.491 -10.855 1.00 96.94 277 LEU A CA 1
ATOM 2246 C C . LEU A 1 277 ? -16.353 -0.982 -11.109 1.00 96.94 277 LEU A C 1
ATOM 2248 O O . LEU A 1 277 ? -16.922 -0.222 -10.323 1.00 96.94 277 LEU A O 1
ATOM 2252 N N . LYS A 1 278 ? -15.824 -0.538 -12.253 1.00 96.06 278 LYS A N 1
ATOM 2253 C CA . LYS A 1 278 ? -15.986 0.854 -12.729 1.00 96.06 278 LYS A CA 1
ATOM 2254 C C . LYS A 1 278 ? -15.517 1.921 -11.731 1.00 96.06 278 LYS A C 1
ATOM 2256 O O . LYS A 1 278 ? -16.094 3.007 -11.652 1.00 96.06 278 LYS A O 1
ATOM 2261 N N . ASN A 1 279 ? -14.487 1.628 -10.939 1.00 96.06 279 ASN A N 1
ATOM 2262 C CA . ASN A 1 279 ? -13.902 2.609 -10.027 1.00 96.06 279 ASN A CA 1
ATOM 2263 C C . ASN A 1 279 ? -12.919 3.511 -10.778 1.00 96.06 279 ASN A C 1
ATOM 2265 O O . ASN A 1 279 ? -12.159 3.047 -11.628 1.00 96.06 279 ASN A O 1
ATOM 2269 N N . LYS A 1 280 ? -12.918 4.806 -10.449 1.00 94.69 280 LYS A N 1
ATOM 2270 C CA . LYS A 1 280 ? -11.932 5.771 -10.939 1.00 94.69 280 LYS A CA 1
ATOM 2271 C C . LYS A 1 280 ? -10.906 6.027 -9.843 1.00 94.69 280 LYS A C 1
ATOM 2273 O O . LYS A 1 280 ? -11.200 6.719 -8.868 1.00 94.69 280 LYS A O 1
ATOM 2278 N N . CYS A 1 281 ? -9.721 5.460 -10.000 1.00 92.12 281 CYS A N 1
ATOM 2279 C CA . CYS A 1 281 ? -8.677 5.451 -8.987 1.00 92.12 281 CYS A CA 1
ATOM 2280 C C . CYS A 1 281 ? -7.894 6.768 -8.941 1.00 92.12 281 CYS A C 1
ATOM 2282 O O . CYS A 1 281 ? -7.767 7.464 -9.950 1.00 92.12 281 CYS A O 1
ATOM 2284 N N . LYS A 1 282 ? -7.347 7.099 -7.763 1.00 86.25 282 LYS A N 1
ATOM 2285 C CA . LYS A 1 282 ? -6.422 8.235 -7.591 1.00 86.25 282 LYS A CA 1
ATOM 2286 C C . LYS A 1 282 ? -5.060 7.940 -8.228 1.00 86.25 282 LYS A C 1
ATOM 2288 O O . LYS A 1 282 ? -4.540 8.764 -8.970 1.00 86.25 282 LYS A O 1
ATOM 2293 N N . VAL A 1 283 ? -4.503 6.766 -7.924 1.00 85.50 283 VAL A N 1
ATOM 2294 C CA . VAL A 1 283 ? -3.257 6.249 -8.515 1.00 85.50 283 VAL A CA 1
ATOM 2295 C C . VAL A 1 283 ? -3.525 4.862 -9.088 1.00 85.50 283 VAL A C 1
ATOM 2297 O O . VAL A 1 283 ? -3.571 4.714 -10.301 1.00 85.50 283 VAL A O 1
ATOM 2300 N N . GLY A 1 284 ? -3.805 3.871 -8.242 1.00 90.56 284 GLY A N 1
ATOM 2301 C CA . GLY A 1 284 ? -4.219 2.527 -8.647 1.00 90.56 284 GLY A CA 1
ATOM 2302 C C . GLY A 1 284 ? -5.375 2.005 -7.796 1.00 90.56 284 GLY A C 1
ATOM 2303 O O . GLY A 1 284 ? -5.834 2.694 -6.885 1.00 90.56 284 GLY A O 1
ATOM 2304 N N . LEU A 1 285 ? -5.888 0.824 -8.142 1.00 94.75 285 LEU A N 1
ATOM 2305 C CA . LEU A 1 285 ? -7.073 0.243 -7.506 1.00 94.75 285 LEU A CA 1
ATOM 2306 C C . LEU A 1 285 ? -6.744 -0.379 -6.139 1.00 94.75 285 LEU A C 1
ATOM 2308 O O . LEU A 1 285 ? -7.250 0.117 -5.135 1.00 94.75 285 LEU A O 1
ATOM 2312 N N . VAL A 1 286 ? -5.899 -1.416 -6.092 1.00 96.25 286 VAL A N 1
ATOM 2313 C CA . VAL A 1 286 ? -5.478 -2.122 -4.867 1.00 96.25 286 VAL A CA 1
ATOM 2314 C C . VAL A 1 286 ? -3.962 -2.045 -4.705 1.00 96.25 286 VAL A C 1
ATOM 2316 O O . VAL A 1 286 ? -3.216 -2.360 -5.626 1.00 96.25 286 VAL A O 1
ATOM 2319 N N . SER A 1 287 ? -3.503 -1.668 -3.515 1.00 94.50 287 SER A N 1
ATOM 2320 C CA . SER A 1 287 ? -2.092 -1.534 -3.162 1.00 94.50 287 SER A CA 1
ATOM 2321 C C . SER A 1 287 ? -1.815 -2.202 -1.814 1.00 94.50 287 SER A C 1
ATOM 2323 O O . SER A 1 287 ? -2.314 -1.767 -0.776 1.00 94.50 287 SER A O 1
ATOM 2325 N N . ILE A 1 288 ? -0.977 -3.236 -1.808 1.00 94.50 288 ILE A N 1
ATOM 2326 C CA . ILE A 1 288 ? -0.546 -3.952 -0.601 1.00 94.50 288 ILE A CA 1
ATOM 2327 C C . ILE A 1 288 ? 0.912 -3.585 -0.335 1.00 94.50 288 ILE A C 1
ATOM 2329 O O . ILE A 1 288 ? 1.789 -3.935 -1.122 1.00 94.50 288 ILE A O 1
ATOM 2333 N N . ARG A 1 289 ? 1.167 -2.856 0.756 1.00 91.19 289 ARG A N 1
ATOM 2334 C CA . ARG A 1 289 ? 2.463 -2.233 1.059 1.00 91.19 289 ARG A CA 1
ATOM 2335 C C . ARG A 1 289 ? 2.979 -2.556 2.464 1.00 91.19 289 ARG A C 1
ATOM 2337 O O . ARG A 1 289 ? 2.293 -3.178 3.282 1.00 91.19 289 ARG A O 1
ATOM 2344 N N . GLY A 1 290 ? 4.205 -2.119 2.744 1.00 86.56 290 GLY A N 1
ATOM 2345 C CA . GLY A 1 290 ? 4.845 -2.251 4.053 1.00 86.56 290 GLY A CA 1
ATOM 2346 C C . GLY A 1 290 ? 5.612 -3.565 4.172 1.00 86.56 290 GLY A C 1
ATOM 2347 O O . GLY A 1 290 ? 6.326 -3.929 3.248 1.00 86.56 290 GLY A O 1
ATOM 2348 N N . MET A 1 291 ? 5.489 -4.268 5.297 1.00 84.75 291 MET A N 1
ATOM 2349 C CA . MET A 1 291 ? 6.067 -5.607 5.482 1.00 84.75 291 MET A CA 1
ATOM 2350 C C . MET A 1 291 ? 5.320 -6.672 4.670 1.00 84.75 291 MET A C 1
ATOM 2352 O O . MET A 1 291 ? 4.190 -6.455 4.220 1.00 84.75 291 MET A O 1
ATOM 2356 N N . GLU A 1 292 ? 5.914 -7.854 4.547 1.00 86.81 292 GLU A N 1
ATOM 2357 C CA . GLU A 1 292 ? 5.308 -9.015 3.905 1.00 86.81 292 GLU A CA 1
ATOM 2358 C C . GLU A 1 292 ? 3.957 -9.367 4.543 1.00 86.81 292 GLU A C 1
ATOM 2360 O O . GLU A 1 292 ? 3.783 -9.316 5.763 1.00 86.81 292 GLU A O 1
ATOM 2365 N N . LYS A 1 293 ? 2.976 -9.742 3.720 1.00 90.56 293 LYS A N 1
ATOM 2366 C CA . LYS A 1 293 ? 1.658 -10.185 4.200 1.00 90.56 293 LYS A CA 1
ATOM 2367 C C . LYS A 1 293 ? 1.457 -11.658 3.883 1.00 90.56 293 LYS A C 1
ATOM 2369 O O . LYS A 1 293 ? 1.699 -12.082 2.753 1.00 90.56 293 LYS A O 1
ATOM 2374 N N . LYS A 1 294 ? 0.968 -12.445 4.843 1.00 91.94 294 LYS A N 1
ATOM 2375 C CA . LYS A 1 294 ? 0.513 -13.813 4.558 1.00 91.94 294 LYS A CA 1
ATOM 2376 C C . LYS A 1 294 ? -0.821 -13.709 3.831 1.00 91.94 294 LYS A C 1
ATOM 2378 O O . LYS A 1 294 ? -1.834 -13.444 4.476 1.00 91.94 294 LYS A O 1
ATOM 2383 N N . MET A 1 295 ? -0.810 -13.869 2.510 1.00 94.38 295 MET A N 1
ATOM 2384 C CA . MET A 1 295 ? -1.942 -13.486 1.666 1.00 94.38 295 MET A CA 1
ATOM 2385 C C . MET A 1 295 ? -2.517 -14.637 0.843 1.00 94.38 295 MET A C 1
ATOM 2387 O O . MET A 1 295 ? -1.786 -15.463 0.290 1.00 94.38 295 MET A O 1
ATOM 2391 N N . LYS A 1 296 ? -3.844 -14.642 0.736 1.00 96.19 296 LYS A N 1
ATOM 2392 C CA . LYS A 1 296 ? -4.607 -15.449 -0.210 1.00 96.19 296 LYS A CA 1
ATOM 2393 C C . LYS A 1 296 ? -5.624 -14.540 -0.897 1.00 96.19 296 LYS A C 1
ATOM 2395 O O . LYS A 1 296 ? -6.450 -13.930 -0.225 1.00 96.19 296 LYS A O 1
ATOM 2400 N N . ILE A 1 297 ? -5.520 -14.420 -2.214 1.00 97.50 297 ILE A N 1
ATOM 2401 C CA . ILE A 1 297 ? -6.410 -13.593 -3.027 1.00 97.50 297 ILE A CA 1
ATOM 2402 C C . ILE A 1 297 ? -6.974 -14.476 -4.137 1.00 97.50 297 ILE A C 1
ATOM 2404 O O . ILE A 1 297 ? -6.240 -14.848 -5.057 1.00 97.50 297 ILE A O 1
ATOM 2408 N N . ASP A 1 298 ? -8.246 -14.854 -4.018 1.00 96.62 298 ASP A N 1
ATOM 2409 C CA . ASP A 1 298 ? -8.896 -15.798 -4.924 1.00 96.62 298 ASP A CA 1
ATOM 2410 C C . ASP A 1 298 ? -10.316 -15.419 -5.354 1.00 96.62 298 ASP A C 1
ATOM 2412 O O . ASP A 1 298 ? -11.076 -14.804 -4.612 1.00 96.62 298 ASP A O 1
ATOM 2416 N N . PHE A 1 299 ? -10.694 -15.798 -6.577 1.00 96.81 299 PHE A N 1
ATOM 2417 C CA . PHE A 1 299 ? -12.047 -15.598 -7.117 1.00 96.81 299 PHE A CA 1
ATOM 2418 C C . PHE A 1 299 ? -12.540 -14.139 -7.122 1.00 96.81 299 PHE A C 1
ATOM 2420 O O . PHE A 1 299 ? -13.743 -13.893 -7.051 1.00 96.81 299 PHE A O 1
ATOM 2427 N N . ASN A 1 300 ? -11.643 -13.151 -7.189 1.00 98.00 300 ASN A N 1
ATOM 2428 C CA . ASN A 1 300 ? -12.035 -11.741 -7.269 1.00 98.00 300 ASN A CA 1
ATOM 2429 C C . ASN A 1 300 ? -12.251 -11.310 -8.729 1.00 98.00 300 ASN A C 1
ATOM 2431 O O . ASN A 1 300 ? -11.549 -11.769 -9.630 1.00 98.00 300 ASN A O 1
ATOM 2435 N N . GLN A 1 301 ? -13.197 -10.393 -8.942 1.00 97.69 301 GLN A N 1
ATOM 2436 C CA . GLN A 1 301 ? -13.519 -9.803 -10.246 1.00 97.69 301 GLN A CA 1
ATOM 2437 C C . GLN A 1 301 ? -13.080 -8.340 -10.279 1.00 97.69 301 GLN A C 1
ATOM 2439 O O . GLN A 1 301 ? -13.526 -7.539 -9.456 1.00 97.69 301 GLN A O 1
ATOM 2444 N N . ILE A 1 302 ? -12.222 -7.983 -11.231 1.00 97.75 302 ILE A N 1
ATOM 2445 C CA . ILE A 1 302 ? -11.679 -6.635 -11.406 1.00 97.75 302 ILE A CA 1
ATOM 2446 C C . ILE A 1 302 ? -11.974 -6.178 -12.829 1.00 97.75 302 ILE A C 1
ATOM 2448 O O . ILE A 1 302 ? -11.276 -6.552 -13.776 1.00 97.75 302 ILE A O 1
ATOM 2452 N N . GLU A 1 303 ? -13.031 -5.377 -12.974 1.00 96.50 303 GLU A N 1
ATOM 2453 C CA . GLU A 1 303 ? -13.605 -5.054 -14.279 1.00 96.50 303 GLU A CA 1
ATOM 2454 C C . GLU A 1 303 ? -13.844 -3.560 -14.498 1.00 96.50 303 GLU A C 1
ATOM 2456 O O . GLU A 1 303 ? -14.396 -2.859 -13.641 1.00 96.50 303 GLU A O 1
ATOM 2461 N N . ASP A 1 304 ? -13.481 -3.091 -15.694 1.00 96.06 304 ASP A N 1
ATOM 2462 C CA . ASP A 1 304 ? -13.730 -1.726 -16.174 1.00 96.06 304 ASP A CA 1
ATOM 2463 C C . ASP A 1 304 ? -13.225 -0.618 -15.224 1.00 96.06 304 ASP A C 1
ATOM 2465 O O . ASP A 1 304 ? -13.786 0.480 -15.182 1.00 96.06 304 ASP A O 1
ATOM 2469 N N . ASN A 1 305 ? -12.185 -0.875 -14.426 1.00 96.12 305 ASN A N 1
ATOM 2470 C CA . ASN A 1 305 ? -11.619 0.132 -13.529 1.00 96.12 305 ASN A CA 1
ATOM 2471 C C . ASN A 1 305 ? -10.611 1.019 -14.265 1.00 96.12 305 ASN A C 1
ATOM 2473 O O . ASN A 1 305 ? -9.978 0.609 -15.238 1.00 96.12 305 ASN A O 1
ATOM 2477 N N . PHE A 1 306 ? -10.448 2.243 -13.766 1.00 94.44 306 PHE A N 1
ATOM 2478 C CA . PHE A 1 306 ? -9.552 3.246 -14.326 1.00 94.44 306 PHE A CA 1
ATOM 2479 C C . PHE A 1 306 ? -8.453 3.568 -13.315 1.00 94.44 306 PHE A C 1
ATOM 2481 O O . PHE A 1 306 ? -8.737 4.183 -12.289 1.00 94.44 306 PHE A O 1
ATOM 2488 N N . GLY A 1 307 ? -7.201 3.216 -13.602 1.00 91.12 307 GLY A N 1
ATOM 2489 C CA . GLY A 1 307 ? -6.051 3.531 -12.746 1.00 91.12 307 GLY A CA 1
ATOM 2490 C C . GLY A 1 307 ? -4.722 3.264 -13.446 1.00 91.12 307 GLY A C 1
ATOM 2491 O O . GLY A 1 307 ? -4.706 2.653 -14.502 1.00 91.12 307 GLY A O 1
ATOM 2492 N N . LYS A 1 308 ? -3.603 3.709 -12.868 1.00 89.06 308 LYS A N 1
ATOM 2493 C CA . LYS A 1 308 ? -2.239 3.365 -13.317 1.00 89.06 308 LYS A CA 1
ATOM 2494 C C . LYS A 1 308 ? -1.936 1.879 -13.113 1.00 89.06 308 LYS A C 1
ATOM 2496 O O . LYS A 1 308 ? -1.194 1.293 -13.890 1.00 89.06 308 LYS A O 1
ATOM 2501 N N . TYR A 1 309 ? -2.529 1.271 -12.088 1.00 93.44 309 TYR A N 1
ATOM 2502 C CA . TYR A 1 309 ? -2.466 -0.167 -11.863 1.00 93.44 309 TYR A CA 1
ATOM 2503 C C . TYR A 1 309 ? -3.733 -0.718 -11.217 1.00 93.44 309 TYR A C 1
ATOM 2505 O O . TYR A 1 309 ? -4.452 0.025 -10.538 1.00 93.44 309 TYR A O 1
ATOM 2513 N N . MET A 1 310 ? -4.012 -2.011 -11.418 1.00 95.38 310 MET A N 1
ATOM 2514 C CA . MET A 1 310 ? -5.142 -2.670 -10.752 1.00 95.38 310 MET A CA 1
ATOM 2515 C C . MET A 1 310 ? -4.727 -3.286 -9.423 1.00 95.38 310 MET A C 1
ATOM 2517 O O . MET A 1 310 ? -5.371 -3.046 -8.405 1.00 95.38 310 MET A O 1
ATOM 2521 N N . ILE A 1 311 ? -3.629 -4.034 -9.400 1.00 95.88 311 ILE A N 1
ATOM 2522 C CA . ILE A 1 311 ? -3.079 -4.574 -8.161 1.00 95.88 311 ILE A CA 1
ATOM 2523 C C . ILE A 1 311 ? -1.580 -4.324 -8.119 1.00 95.88 311 ILE A C 1
ATOM 2525 O O . ILE A 1 311 ? -0.852 -4.687 -9.038 1.00 95.88 311 ILE A O 1
ATOM 2529 N N . GLU A 1 312 ? -1.123 -3.738 -7.021 1.00 94.69 312 GLU A N 1
ATOM 2530 C CA . GLU A 1 312 ? 0.287 -3.566 -6.701 1.00 94.69 312 GLU A CA 1
ATOM 2531 C C . GLU A 1 312 ? 0.621 -4.298 -5.400 1.00 94.69 312 GLU A C 1
ATOM 2533 O O . GLU A 1 312 ? 0.017 -4.055 -4.352 1.00 94.69 312 GLU A O 1
ATOM 2538 N N . PHE A 1 313 ? 1.624 -5.167 -5.462 1.00 93.69 313 PHE A N 1
ATOM 2539 C CA . PHE A 1 313 ? 2.270 -5.756 -4.297 1.00 93.69 313 PHE A CA 1
ATOM 2540 C C . PHE A 1 313 ? 3.618 -5.075 -4.111 1.00 93.69 313 PHE A C 1
ATOM 2542 O O . PHE A 1 313 ? 4.494 -5.228 -4.951 1.00 93.69 313 PHE A O 1
ATOM 2549 N N . ASN A 1 314 ? 3.802 -4.325 -3.032 1.00 90.44 314 ASN A N 1
ATOM 2550 C CA . ASN A 1 314 ? 5.039 -3.608 -2.749 1.00 90.44 314 ASN A CA 1
ATOM 2551 C C . ASN A 1 314 ? 5.470 -3.840 -1.301 1.00 90.44 314 ASN A C 1
ATOM 2553 O O . ASN A 1 314 ? 5.266 -3.005 -0.418 1.00 90.44 314 ASN A O 1
ATOM 2557 N N . ALA A 1 315 ? 6.040 -5.016 -1.057 1.00 86.56 315 ALA A N 1
ATOM 2558 C CA . ALA A 1 315 ? 6.480 -5.413 0.271 1.00 86.56 315 ALA A CA 1
ATOM 2559 C C . ALA A 1 315 ? 7.987 -5.186 0.440 1.00 86.56 315 ALA A C 1
ATOM 2561 O O . ALA A 1 315 ? 8.811 -5.770 -0.269 1.00 86.56 315 ALA A O 1
ATOM 2562 N N . ASN A 1 316 ? 8.349 -4.361 1.414 1.00 77.81 316 ASN A N 1
ATOM 2563 C CA . ASN A 1 316 ? 9.722 -4.122 1.828 1.00 77.81 316 ASN A CA 1
ATOM 2564 C C . ASN A 1 316 ? 10.150 -5.164 2.866 1.00 77.81 316 ASN A C 1
ATOM 2566 O O . ASN A 1 316 ? 9.402 -5.456 3.795 1.00 77.81 316 ASN A O 1
ATOM 2570 N N . SER A 1 317 ? 11.385 -5.661 2.751 1.00 67.25 317 SER A N 1
ATOM 2571 C CA . SER A 1 317 ? 11.967 -6.522 3.782 1.00 67.25 317 SER A CA 1
ATOM 2572 C C . SER A 1 317 ? 12.427 -5.683 4.956 1.00 67.25 317 SER A C 1
ATOM 2574 O O . SER A 1 317 ? 13.190 -4.729 4.774 1.00 67.25 317 SER A O 1
ATOM 2576 N N . GLN A 1 318 ? 12.040 -6.087 6.156 1.00 58.31 318 GLN A N 1
ATOM 2577 C CA . GLN A 1 318 ? 12.726 -5.711 7.387 1.00 58.31 318 GLN A CA 1
ATOM 2578 C C . GLN A 1 318 ? 12.834 -6.939 8.286 1.00 58.31 318 GLN A C 1
ATOM 2580 O O . GLN A 1 318 ? 12.274 -6.938 9.380 1.00 58.31 318 GLN A O 1
ATOM 2585 N N . SER A 1 319 ? 13.514 -7.991 7.814 1.00 46.09 319 SER A N 1
ATOM 2586 C CA . SER A 1 319 ? 14.520 -8.754 8.576 1.00 46.09 319 SER A CA 1
ATOM 2587 C C . SER A 1 319 ? 14.695 -10.179 8.051 1.00 46.09 319 SER A C 1
ATOM 2589 O O . SER A 1 319 ? 13.750 -10.846 7.638 1.00 46.09 319 SER A O 1
ATOM 2591 N N . GLU A 1 320 ? 15.913 -10.676 8.238 1.00 40.56 320 GLU A N 1
ATOM 2592 C CA . GLU A 1 320 ? 16.403 -12.059 8.191 1.00 40.56 320 GLU A CA 1
ATOM 2593 C C . GLU A 1 320 ? 15.663 -13.045 9.143 1.00 40.56 320 GLU A C 1
ATOM 2595 O O . GLU A 1 320 ? 16.237 -14.046 9.562 1.00 40.56 320 GLU A O 1
ATOM 2600 N N . ILE A 1 321 ? 14.402 -12.779 9.523 1.00 49.34 321 ILE A N 1
ATOM 2601 C CA . ILE A 1 321 ? 13.717 -13.408 10.671 1.00 49.34 321 ILE A CA 1
ATOM 2602 C C . ILE A 1 321 ? 12.572 -14.358 10.265 1.00 49.34 321 ILE A C 1
ATOM 2604 O O . ILE A 1 321 ? 12.394 -15.379 10.924 1.00 49.34 321 ILE A O 1
ATOM 2608 N N . LEU A 1 322 ? 11.796 -14.076 9.205 1.00 53.81 322 LEU A N 1
ATOM 2609 C CA . LEU A 1 322 ? 10.495 -14.749 8.977 1.00 53.81 322 LEU A CA 1
ATOM 2610 C C . LEU A 1 322 ? 10.490 -15.945 8.014 1.00 53.81 322 LEU A C 1
ATOM 2612 O O . LEU A 1 322 ? 9.466 -16.612 7.861 1.00 53.81 322 LEU A O 1
ATOM 2616 N N . GLY A 1 323 ? 11.609 -16.247 7.358 1.00 64.38 323 GLY A N 1
ATOM 2617 C CA . GLY A 1 323 ? 11.630 -17.293 6.334 1.00 64.38 323 GLY A CA 1
ATOM 2618 C C . GLY A 1 323 ? 10.647 -17.007 5.184 1.00 64.38 323 GLY A C 1
ATOM 2619 O O . GLY A 1 323 ? 10.467 -15.863 4.771 1.00 64.38 323 GLY A O 1
ATOM 2620 N N . PHE A 1 324 ? 10.028 -18.049 4.619 1.00 73.50 324 PHE A N 1
ATOM 2621 C CA . PHE A 1 324 ? 9.117 -17.919 3.473 1.00 73.50 324 PHE A CA 1
ATOM 2622 C C . PHE A 1 324 ? 7.683 -17.565 3.906 1.00 73.50 324 PHE A C 1
ATOM 2624 O O . PHE A 1 324 ? 6.968 -18.396 4.470 1.00 73.50 324 PHE A O 1
ATOM 2631 N N . VAL A 1 325 ? 7.220 -16.355 3.572 1.00 84.19 325 VAL A N 1
ATOM 2632 C CA . VAL A 1 325 ? 5.831 -15.920 3.795 1.00 84.19 325 VAL A CA 1
ATOM 2633 C C . VAL A 1 325 ? 4.960 -16.281 2.589 1.00 84.19 325 VAL A C 1
ATOM 2635 O O . VAL A 1 325 ? 5.113 -15.719 1.507 1.00 84.19 325 VAL A O 1
ATOM 2638 N N . SER A 1 326 ? 4.006 -17.196 2.785 1.00 88.50 326 SER A N 1
ATOM 2639 C CA . SER A 1 326 ? 3.084 -17.632 1.727 1.00 88.50 326 SER A CA 1
ATOM 2640 C C . SER A 1 326 ? 2.216 -16.484 1.202 1.00 88.50 326 SER A C 1
ATOM 2642 O O . SER A 1 326 ? 1.456 -15.878 1.962 1.00 88.50 326 SER A O 1
ATOM 2644 N N . ALA A 1 327 ? 2.262 -16.269 -0.113 1.00 93.00 327 ALA A N 1
ATOM 2645 C CA . ALA A 1 327 ? 1.441 -15.306 -0.834 1.00 93.00 327 ALA A CA 1
ATOM 2646 C C . ALA A 1 327 ? 0.965 -15.884 -2.172 1.00 93.00 327 ALA A C 1
ATOM 2648 O O . ALA A 1 327 ? 1.774 -16.355 -2.975 1.00 93.00 327 ALA A O 1
ATOM 2649 N N . VAL A 1 328 ? -0.351 -15.877 -2.394 1.00 95.44 328 VAL A N 1
ATOM 2650 C CA . VAL A 1 328 ? -0.985 -16.513 -3.556 1.00 95.44 328 VAL A CA 1
ATOM 2651 C C . VAL A 1 328 ? -2.071 -15.610 -4.139 1.00 95.44 328 VAL A C 1
ATOM 2653 O O . VAL A 1 328 ? -2.949 -15.152 -3.405 1.00 95.44 328 VAL A O 1
ATOM 2656 N N . PHE A 1 329 ? -2.025 -15.413 -5.457 1.00 96.50 329 PHE A N 1
ATOM 2657 C CA . PHE A 1 329 ? -3.032 -14.726 -6.264 1.00 96.50 329 PHE A CA 1
ATOM 2658 C C . PHE A 1 329 ? -3.537 -15.686 -7.352 1.00 96.50 329 PHE A C 1
ATOM 2660 O O . PHE A 1 329 ? -2.841 -15.936 -8.337 1.00 96.50 329 PHE A O 1
ATOM 2667 N N . VAL A 1 330 ? -4.703 -16.304 -7.143 1.00 95.94 330 VAL A N 1
ATOM 2668 C CA . VAL A 1 330 ? -5.177 -17.434 -7.968 1.00 95.94 330 VAL A CA 1
ATOM 2669 C C . VAL A 1 330 ? -6.649 -17.311 -8.331 1.00 95.94 330 VAL A C 1
ATOM 2671 O O . VAL A 1 330 ? -7.438 -16.876 -7.505 1.00 95.94 330 VAL A O 1
ATOM 2674 N N . ALA A 1 331 ? -7.047 -17.755 -9.526 1.00 96.12 331 ALA A N 1
ATOM 2675 C CA . ALA A 1 331 ? -8.452 -17.784 -9.950 1.00 96.12 331 ALA A CA 1
ATOM 2676 C C . ALA A 1 331 ? -9.142 -16.407 -9.957 1.00 96.12 331 ALA A C 1
ATOM 2678 O O . ALA A 1 331 ? -10.353 -16.323 -9.771 1.00 96.12 331 ALA A O 1
ATOM 2679 N N . ASN A 1 332 ? -8.390 -15.320 -10.149 1.00 97.44 332 ASN A N 1
ATOM 2680 C CA . ASN A 1 332 ? -8.952 -13.976 -10.272 1.00 97.44 332 ASN A CA 1
ATOM 2681 C C . ASN A 1 332 ? -9.185 -13.611 -11.740 1.00 97.44 332 ASN A C 1
ATOM 2683 O O . ASN A 1 332 ? -8.458 -14.052 -12.632 1.00 97.44 332 ASN A O 1
ATOM 2687 N N . GLU A 1 333 ? -10.175 -12.759 -11.976 1.00 96.75 333 GLU A N 1
ATOM 2688 C CA . GLU A 1 333 ? -10.524 -12.243 -13.295 1.00 96.75 333 GLU A CA 1
ATOM 2689 C C . GLU A 1 333 ? -10.213 -10.746 -13.365 1.00 96.75 333 GLU A C 1
ATOM 2691 O O . GLU A 1 333 ? -10.769 -9.949 -12.608 1.00 96.75 333 GLU A O 1
ATOM 2696 N N . VAL A 1 334 ? -9.312 -10.361 -14.271 1.00 96.81 334 VAL A N 1
ATOM 2697 C CA . VAL A 1 334 ? -8.890 -8.972 -14.483 1.00 96.81 334 VAL A CA 1
ATOM 2698 C C . VAL A 1 334 ? -9.119 -8.622 -15.948 1.00 96.81 334 VAL A C 1
ATOM 2700 O O . VAL A 1 334 ? -8.344 -9.026 -16.822 1.00 96.81 334 VAL A O 1
ATOM 2703 N N . ARG A 1 335 ? -10.203 -7.889 -16.228 1.00 95.00 335 ARG A N 1
ATOM 2704 C CA . ARG A 1 335 ? -10.618 -7.589 -17.605 1.00 95.00 335 ARG A CA 1
ATOM 2705 C C . ARG A 1 335 ? -11.122 -6.171 -17.831 1.00 95.00 335 ARG A C 1
ATOM 2707 O O . ARG A 1 335 ? -11.749 -5.574 -16.963 1.00 95.00 335 ARG A O 1
ATOM 2714 N N . GLY A 1 336 ? -10.900 -5.640 -19.031 1.00 93.94 336 GLY A N 1
ATOM 2715 C CA . GLY A 1 336 ? -11.478 -4.356 -19.452 1.00 93.94 336 GLY A CA 1
ATOM 2716 C C . GLY A 1 336 ? -10.944 -3.130 -18.703 1.00 93.94 336 GLY A C 1
ATOM 2717 O O . GLY A 1 336 ? -11.502 -2.041 -18.842 1.00 93.94 336 GLY A O 1
ATOM 2718 N N . ASN A 1 337 ? -9.888 -3.276 -17.899 1.00 95.69 337 ASN A N 1
ATOM 2719 C CA . ASN A 1 337 ? -9.347 -2.178 -17.103 1.00 95.69 337 ASN A CA 1
ATOM 2720 C C . ASN A 1 337 ? -8.520 -1.231 -17.974 1.00 95.69 337 ASN A C 1
ATOM 2722 O O . ASN A 1 337 ? -7.914 -1.648 -18.962 1.00 95.69 337 ASN A O 1
ATOM 2726 N N . ARG A 1 338 ? -8.509 0.056 -17.620 1.00 92.94 338 ARG A N 1
ATOM 2727 C CA . ARG A 1 338 ? -7.923 1.116 -18.446 1.00 92.94 338 ARG A CA 1
ATOM 2728 C C . ARG A 1 338 ? -6.992 2.013 -17.651 1.00 92.94 338 ARG A C 1
ATOM 2730 O O . ARG A 1 338 ? -7.250 2.325 -16.488 1.00 92.94 338 ARG A O 1
ATOM 2737 N N . GLU A 1 339 ? -5.960 2.508 -18.321 1.00 87.38 339 GLU A N 1
ATOM 2738 C CA . GLU A 1 339 ? -5.055 3.483 -17.732 1.00 87.38 339 GLU A CA 1
ATOM 2739 C C . GLU A 1 339 ? -5.759 4.838 -17.521 1.00 87.38 339 GLU A C 1
ATOM 2741 O O . GLU A 1 339 ? -6.466 5.349 -18.399 1.00 87.38 339 GLU A O 1
ATOM 2746 N N . VAL A 1 340 ? -5.529 5.469 -16.365 1.00 76.00 340 VAL A N 1
ATOM 2747 C CA . VAL A 1 340 ? -5.808 6.903 -16.198 1.00 76.00 340 VAL A CA 1
ATOM 2748 C C . VAL A 1 340 ? -4.680 7.684 -16.861 1.00 76.00 340 VAL A C 1
ATOM 2750 O O . VAL A 1 340 ? -3.630 7.903 -16.263 1.00 76.00 340 VAL A O 1
ATOM 2753 N N . LYS A 1 341 ? -4.915 8.153 -18.090 1.00 61.16 341 LYS A N 1
ATOM 2754 C CA . LYS A 1 341 ? -4.033 9.128 -18.739 1.00 61.16 341 LYS A CA 1
ATOM 2755 C C . LYS A 1 341 ? -4.102 10.441 -17.964 1.00 61.16 341 LYS A C 1
ATOM 2757 O O . LYS A 1 341 ? -5.049 11.210 -18.121 1.00 61.16 341 LYS A O 1
ATOM 2762 N N . VAL A 1 342 ? -3.127 10.690 -17.095 1.00 52.69 342 VAL A N 1
ATOM 2763 C CA . VAL A 1 342 ? -2.966 12.002 -16.462 1.00 52.69 342 VAL A CA 1
ATOM 2764 C C . VAL A 1 342 ? -2.483 12.963 -17.546 1.00 52.69 342 VAL A C 1
ATOM 2766 O O . VAL A 1 342 ? -1.311 12.957 -17.924 1.00 52.69 342 VAL A O 1
ATOM 2769 N N . GLU A 1 343 ? -3.398 13.765 -18.092 1.00 34.19 343 GLU A N 1
ATOM 2770 C CA . GLU A 1 343 ? -3.039 14.863 -18.988 1.00 34.19 343 GLU A CA 1
ATOM 2771 C C . GLU A 1 343 ? -2.051 15.796 -18.268 1.00 34.19 343 GLU A C 1
ATOM 2773 O O . GLU A 1 343 ? -2.337 16.320 -17.193 1.00 34.19 343 GLU A O 1
ATOM 2778 N N . GLY A 1 344 ? -0.864 15.984 -18.853 1.00 39.69 344 GLY A N 1
ATOM 2779 C CA . GLY A 1 344 ? 0.041 17.075 -18.479 1.00 39.69 344 GLY A CA 1
ATOM 2780 C C . GLY A 1 344 ? 1.303 16.743 -17.676 1.00 39.69 344 GLY A C 1
ATOM 2781 O O . GLY A 1 344 ? 2.043 17.674 -17.379 1.00 39.69 344 GLY A O 1
ATOM 2782 N N . ARG A 1 345 ? 1.631 15.481 -17.354 1.00 40.25 345 ARG A N 1
ATOM 2783 C CA . ARG A 1 345 ? 2.936 15.151 -16.729 1.00 40.25 345 ARG A CA 1
ATOM 2784 C C . ARG A 1 345 ? 3.518 13.836 -17.249 1.00 40.25 345 ARG A C 1
ATOM 2786 O O . ARG A 1 345 ? 3.246 12.772 -16.711 1.00 40.25 345 ARG A O 1
ATOM 2793 N N . LYS A 1 346 ? 4.361 13.929 -18.280 1.00 37.66 346 LYS A N 1
ATOM 2794 C CA . LYS A 1 346 ? 5.331 12.886 -18.631 1.00 37.66 346 LYS A CA 1
ATOM 2795 C C . LYS A 1 346 ? 6.694 13.507 -18.366 1.00 37.66 346 LYS A C 1
ATOM 2797 O O . LYS A 1 346 ? 7.282 14.106 -19.257 1.00 37.66 346 LYS A O 1
ATOM 2802 N N . LEU A 1 347 ? 7.137 13.442 -17.114 1.00 36.81 347 LEU A N 1
ATOM 2803 C CA . LEU A 1 347 ? 8.471 13.887 -16.734 1.00 36.81 347 LEU A CA 1
ATOM 2804 C C . LEU A 1 347 ? 9.195 12.757 -15.992 1.00 36.81 347 LEU A C 1
ATOM 2806 O O . LEU A 1 347 ? 8.724 12.299 -14.955 1.00 36.81 347 LEU A O 1
ATOM 2810 N N . GLY A 1 348 ? 10.341 12.338 -16.530 1.00 40.34 348 GLY A N 1
ATOM 2811 C CA . GLY A 1 348 ? 11.496 11.876 -15.751 1.00 40.34 348 GLY A CA 1
ATOM 2812 C C . GLY A 1 348 ? 11.654 10.381 -15.463 1.00 40.34 348 GLY A C 1
ATOM 2813 O O . GLY A 1 348 ? 12.783 9.925 -15.321 1.00 40.34 348 GLY A O 1
ATOM 2814 N N . ARG A 1 349 ? 10.585 9.583 -15.423 1.00 43.25 349 ARG A N 1
ATOM 2815 C CA . ARG A 1 349 ? 10.675 8.113 -15.335 1.00 43.25 349 ARG A CA 1
ATOM 2816 C C . ARG A 1 349 ? 9.406 7.514 -15.924 1.00 43.25 349 ARG A C 1
ATOM 2818 O O . ARG A 1 349 ? 8.312 7.819 -15.456 1.00 43.25 349 ARG A O 1
ATOM 2825 N N . MET A 1 350 ? 9.530 6.679 -16.954 1.00 51.94 350 MET A N 1
ATOM 2826 C CA . MET A 1 350 ? 8.420 5.838 -17.405 1.00 51.94 350 MET A CA 1
ATOM 2827 C C . MET A 1 350 ? 8.079 4.900 -16.244 1.00 51.94 350 MET A C 1
ATOM 2829 O O . MET A 1 350 ? 8.773 3.918 -16.012 1.00 51.94 350 MET A O 1
ATOM 2833 N N . SER A 1 351 ? 7.064 5.230 -15.451 1.00 63.22 351 SER A N 1
ATOM 2834 C CA . SER A 1 351 ? 6.412 4.226 -14.623 1.00 63.22 351 SER A CA 1
ATOM 2835 C C . SER A 1 351 ? 5.296 3.628 -15.469 1.00 63.22 351 SER A C 1
ATOM 2837 O O . SER A 1 351 ? 4.256 4.283 -15.599 1.00 63.22 351 SER A O 1
ATOM 2839 N N . PRO A 1 352 ? 5.505 2.454 -16.077 1.00 79.12 352 PRO A N 1
ATOM 2840 C CA . PRO A 1 352 ? 4.494 1.866 -16.933 1.00 79.12 352 PRO A CA 1
ATOM 2841 C C . PRO A 1 352 ? 3.225 1.553 -16.140 1.00 79.12 352 PRO A C 1
ATOM 2843 O O . PRO A 1 352 ? 3.266 1.317 -14.927 1.00 79.12 352 PRO A O 1
ATOM 2846 N N . SER A 1 353 ? 2.094 1.572 -16.832 1.00 89.50 353 SER A N 1
ATOM 2847 C CA . SER A 1 353 ? 0.822 1.109 -16.297 1.00 89.50 353 SER A CA 1
ATOM 2848 C C . SER A 1 353 ? 0.715 -0.412 -16.418 1.00 89.50 353 SER A C 1
ATOM 2850 O O . SER A 1 353 ? 1.138 -0.996 -17.414 1.00 89.50 353 SER A O 1
ATOM 2852 N N . PHE A 1 354 ? 0.175 -1.081 -15.398 1.00 93.06 354 PHE A N 1
ATOM 2853 C CA . PHE A 1 354 ? 0.112 -2.546 -15.379 1.00 93.06 354 PHE A CA 1
ATOM 2854 C C . PHE A 1 354 ? -1.155 -3.095 -14.722 1.00 93.06 354 PHE A C 1
ATOM 2856 O O . PHE A 1 354 ? -1.684 -2.495 -13.788 1.00 93.06 354 PHE A O 1
ATOM 2863 N N . ALA A 1 355 ? -1.651 -4.256 -15.156 1.00 94.56 355 ALA A N 1
ATOM 2864 C CA . ALA A 1 355 ? -2.776 -4.889 -14.465 1.00 94.56 355 ALA A CA 1
ATOM 2865 C C . ALA A 1 355 ? -2.343 -5.415 -13.082 1.00 94.56 355 ALA A C 1
ATOM 2867 O O . ALA A 1 355 ? -2.908 -5.003 -12.067 1.00 94.56 355 ALA A O 1
ATOM 2868 N N . VAL A 1 356 ? -1.295 -6.240 -13.014 1.00 95.50 356 VAL A N 1
ATOM 2869 C CA . VAL A 1 356 ? -0.739 -6.755 -11.752 1.00 95.50 356 VAL A CA 1
ATOM 2870 C C . VAL A 1 356 ? 0.764 -6.500 -11.681 1.00 95.50 356 VAL A C 1
ATOM 2872 O O . VAL A 1 356 ? 1.510 -6.918 -12.558 1.00 95.50 356 VAL A O 1
ATOM 2875 N N . GLY A 1 357 ? 1.231 -5.825 -10.633 1.00 93.31 357 GLY A N 1
ATOM 2876 C CA . GLY A 1 357 ? 2.644 -5.491 -10.471 1.00 93.31 357 GLY A CA 1
ATOM 2877 C C . GLY A 1 357 ? 3.209 -5.954 -9.145 1.00 93.31 357 GLY A C 1
ATOM 2878 O O . GLY A 1 357 ? 2.586 -5.806 -8.091 1.00 93.31 357 GLY A O 1
ATOM 2879 N N . PHE A 1 358 ? 4.423 -6.481 -9.208 1.00 91.44 358 PHE A N 1
ATOM 2880 C CA . PHE A 1 358 ? 5.201 -6.896 -8.057 1.00 91.44 358 PHE A CA 1
ATOM 2881 C C . PHE A 1 358 ? 6.381 -5.956 -7.869 1.00 91.44 358 PHE A C 1
ATOM 2883 O O . PHE A 1 358 ? 7.105 -5.655 -8.807 1.00 91.44 358 PHE A O 1
ATOM 2890 N N . HIS A 1 359 ? 6.588 -5.519 -6.640 1.00 88.31 359 HIS A N 1
ATOM 2891 C CA . HIS A 1 359 ? 7.652 -4.634 -6.211 1.00 88.31 359 HIS A CA 1
ATOM 2892 C C . HIS A 1 359 ? 8.160 -5.086 -4.841 1.00 88.31 359 HIS A C 1
ATOM 2894 O O . HIS A 1 359 ? 7.498 -5.821 -4.101 1.00 88.31 359 HIS A O 1
ATOM 2900 N N . GLY A 1 360 ? 9.346 -4.607 -4.477 1.00 85.25 360 GLY A N 1
ATOM 2901 C CA . GLY A 1 360 ? 9.956 -4.954 -3.200 1.00 85.25 360 GLY A CA 1
ATOM 2902 C C . GLY A 1 360 ? 10.572 -6.346 -3.263 1.00 85.25 360 GLY A C 1
ATOM 2903 O O . GLY A 1 360 ? 11.267 -6.642 -4.227 1.00 85.25 360 GLY A O 1
ATOM 2904 N N . ILE A 1 361 ? 10.379 -7.178 -2.245 1.00 82.75 361 ILE A N 1
ATOM 2905 C CA . ILE A 1 361 ? 11.071 -8.476 -2.131 1.00 82.75 361 ILE A CA 1
ATOM 2906 C C . ILE A 1 361 ? 10.143 -9.681 -1.927 1.00 82.75 361 ILE A C 1
ATOM 2908 O O . ILE A 1 361 ? 10.583 -10.822 -2.072 1.00 82.75 361 ILE A O 1
ATOM 2912 N N . GLN A 1 362 ? 8.869 -9.463 -1.579 1.00 86.19 362 GLN A N 1
ATOM 2913 C CA . GLN A 1 362 ? 7.947 -10.568 -1.330 1.00 86.19 362 GLN A CA 1
ATOM 2914 C C . GLN A 1 362 ? 7.572 -11.259 -2.639 1.00 86.19 362 GLN A C 1
ATOM 2916 O O . GLN A 1 362 ? 7.161 -10.624 -3.608 1.00 86.19 362 GLN A O 1
ATOM 2921 N N . ARG A 1 363 ? 7.650 -12.589 -2.635 1.00 84.50 363 ARG A N 1
ATOM 2922 C CA . ARG A 1 363 ? 7.248 -13.419 -3.770 1.00 84.50 363 ARG A CA 1
ATOM 2923 C C . ARG A 1 363 ? 5.792 -13.811 -3.642 1.00 84.50 363 ARG A C 1
ATOM 2925 O O . ARG A 1 363 ? 5.399 -14.394 -2.636 1.00 84.50 363 ARG A O 1
ATOM 2932 N N . VAL A 1 364 ? 5.025 -13.538 -4.686 1.00 89.94 364 VAL A N 1
ATOM 2933 C CA . VAL A 1 364 ? 3.616 -13.910 -4.788 1.00 89.94 364 VAL A CA 1
ATOM 2934 C C . VAL A 1 364 ? 3.473 -14.852 -5.975 1.00 89.94 364 VAL A C 1
ATOM 2936 O O . VAL A 1 364 ? 3.927 -14.534 -7.070 1.00 89.94 364 VAL A O 1
ATOM 2939 N N . ARG A 1 365 ? 2.866 -16.020 -5.757 1.00 92.88 365 ARG A N 1
ATOM 2940 C CA . ARG A 1 365 ? 2.566 -16.964 -6.840 1.00 92.88 365 ARG A CA 1
ATOM 2941 C C . ARG A 1 365 ? 1.294 -16.522 -7.557 1.00 92.88 365 ARG A C 1
ATOM 2943 O O . ARG A 1 365 ? 0.264 -16.376 -6.892 1.00 92.88 365 ARG A O 1
ATOM 2950 N N . LEU A 1 366 ? 1.363 -16.342 -8.873 1.00 94.62 366 LEU A N 1
ATOM 2951 C CA . LEU A 1 366 ? 0.245 -15.886 -9.694 1.00 94.62 366 LEU A CA 1
ATOM 2952 C C . LEU A 1 366 ? -0.130 -16.978 -10.697 1.00 94.62 366 LEU A C 1
ATOM 2954 O O . LEU A 1 366 ? 0.478 -17.058 -11.757 1.00 94.62 366 LEU A O 1
ATOM 2958 N N . ASN A 1 367 ? -1.133 -17.806 -10.377 1.00 93.75 367 ASN A N 1
ATOM 2959 C CA . ASN A 1 367 ? -1.524 -18.938 -11.229 1.00 93.75 367 ASN A CA 1
ATOM 2960 C C . ASN A 1 367 ? -3.032 -18.981 -11.482 1.00 93.75 367 ASN A C 1
ATOM 2962 O O . ASN A 1 367 ? -3.820 -18.612 -10.614 1.00 93.75 367 ASN A O 1
ATOM 2966 N N . ARG A 1 368 ? -3.453 -19.493 -12.640 1.00 95.00 368 ARG A N 1
ATOM 2967 C CA . ARG A 1 368 ? -4.872 -19.673 -13.003 1.00 95.00 368 ARG A CA 1
ATOM 2968 C 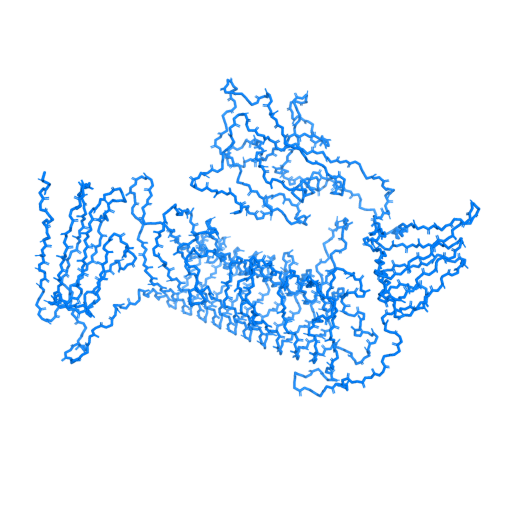C . ARG A 1 368 ? -5.703 -18.398 -12.957 1.00 95.00 368 ARG A C 1
ATOM 2970 O O . ARG A 1 368 ? -6.867 -18.435 -12.580 1.00 95.00 368 ARG A O 1
ATOM 2977 N N . ASN A 1 369 ? -5.124 -17.261 -13.320 1.00 96.75 369 ASN A N 1
ATOM 2978 C CA . ASN A 1 369 ? -5.847 -15.999 -13.445 1.00 96.75 369 ASN A CA 1
ATOM 2979 C C . ASN A 1 369 ? -6.238 -15.742 -14.902 1.00 96.75 369 ASN A C 1
ATOM 2981 O O . ASN A 1 369 ? -5.548 -16.163 -15.834 1.00 96.75 369 ASN A O 1
ATOM 2985 N N . LEU A 1 370 ? -7.349 -15.031 -15.087 1.00 96.19 370 LEU A N 1
ATOM 2986 C CA . LEU A 1 370 ? -7.866 -14.637 -16.392 1.00 96.19 370 LEU A CA 1
ATOM 2987 C C . LEU A 1 370 ? -7.536 -13.167 -16.648 1.00 96.19 370 LEU A C 1
ATOM 2989 O O . LEU A 1 370 ? -8.205 -12.278 -16.121 1.00 96.19 370 LEU A O 1
ATOM 2993 N N . LEU A 1 371 ? -6.503 -12.918 -17.453 1.00 95.44 371 LEU A N 1
ATOM 2994 C CA . LEU A 1 371 ? -6.054 -11.583 -17.845 1.00 95.44 371 LEU A CA 1
ATOM 2995 C C . LEU A 1 371 ? -6.462 -11.351 -19.300 1.00 95.44 371 LEU A C 1
ATOM 2997 O O . LEU A 1 371 ? -5.995 -12.043 -20.207 1.00 95.44 371 LEU A O 1
ATOM 3001 N N . SER A 1 372 ? -7.394 -10.430 -19.547 1.00 91.88 372 SER A N 1
ATOM 3002 C CA . SER A 1 372 ? -7.833 -10.172 -20.922 1.00 91.88 372 SER A CA 1
ATOM 3003 C C . SER A 1 372 ? -8.369 -8.765 -21.141 1.00 91.88 372 SER A C 1
ATOM 3005 O O . SER A 1 372 ? -9.080 -8.209 -20.309 1.00 91.88 372 SER A O 1
ATOM 3007 N N . ASN A 1 373 ? -8.095 -8.215 -22.327 1.00 90.44 373 ASN A N 1
ATOM 3008 C CA . ASN A 1 373 ? -8.668 -6.952 -22.792 1.00 90.44 373 ASN A CA 1
ATOM 3009 C C . ASN A 1 373 ? -8.410 -5.759 -21.845 1.00 90.44 373 ASN A C 1
ATOM 3011 O O . ASN A 1 373 ? -9.267 -4.886 -21.706 1.00 90.44 373 ASN A O 1
ATOM 3015 N N . ASN A 1 374 ? -7.260 -5.723 -21.165 1.00 91.38 374 ASN A N 1
ATOM 3016 C CA . ASN A 1 374 ? -6.842 -4.559 -20.390 1.00 91.38 374 ASN A CA 1
ATOM 3017 C C . ASN A 1 374 ? -6.096 -3.584 -21.315 1.00 91.38 374 ASN A C 1
ATOM 3019 O O . ASN A 1 374 ? -5.211 -3.980 -22.067 1.00 91.38 374 ASN A O 1
ATOM 3023 N N . SER A 1 375 ? -6.457 -2.301 -21.280 1.00 90.81 375 SER A N 1
ATOM 3024 C CA . SER A 1 375 ? -5.799 -1.242 -22.057 1.00 90.81 375 SER A CA 1
ATOM 3025 C C . SER A 1 375 ? -4.721 -0.537 -21.219 1.00 90.81 375 SER A C 1
ATOM 3027 O O . SER A 1 375 ? -4.741 0.689 -21.076 1.00 90.81 375 SER A O 1
ATOM 3029 N N . MET A 1 376 ? -3.863 -1.339 -20.595 1.00 89.06 376 MET A N 1
ATOM 3030 C CA . MET A 1 376 ? -2.699 -0.934 -19.796 1.00 89.06 376 MET A CA 1
ATOM 3031 C C . MET A 1 376 ? -1.429 -1.210 -20.619 1.00 89.06 376 MET A C 1
ATOM 3033 O O . MET A 1 376 ? -1.507 -1.971 -21.582 1.00 89.06 376 MET A O 1
ATOM 3037 N N . ASP A 1 377 ? -0.276 -0.636 -20.260 1.00 88.69 377 ASP A N 1
ATOM 3038 C CA . ASP A 1 377 ? 0.979 -0.891 -20.995 1.00 88.69 377 ASP A CA 1
ATOM 3039 C C . ASP A 1 377 ? 1.396 -2.367 -20.896 1.00 88.69 377 ASP A C 1
ATOM 3041 O O . ASP A 1 377 ? 1.791 -2.963 -21.894 1.00 88.69 377 ASP A O 1
ATOM 3045 N N . PHE A 1 378 ? 1.253 -2.967 -19.709 1.00 91.75 378 PHE A N 1
ATOM 3046 C CA . PHE A 1 378 ? 1.558 -4.379 -19.460 1.00 91.75 378 PHE A CA 1
ATOM 3047 C C . PHE A 1 378 ? 0.450 -5.076 -18.660 1.00 91.75 378 PHE A C 1
ATOM 3049 O O . PHE A 1 378 ? -0.287 -4.462 -17.889 1.00 91.75 378 PHE A O 1
ATOM 3056 N N . GLU A 1 379 ? 0.329 -6.393 -18.800 1.00 93.94 379 GLU A N 1
ATOM 3057 C CA . GLU A 1 379 ? -0.556 -7.192 -17.945 1.00 93.94 379 GLU A CA 1
ATOM 3058 C C . GLU A 1 379 ? 0.137 -7.509 -16.615 1.00 93.94 379 GLU A C 1
ATOM 3060 O O . GLU A 1 379 ? -0.463 -7.365 -15.549 1.00 93.94 379 GLU A O 1
ATOM 3065 N N . ILE A 1 380 ? 1.420 -7.886 -16.659 1.00 93.69 380 ILE A N 1
ATOM 3066 C CA . ILE A 1 380 ? 2.206 -8.210 -15.464 1.00 93.69 380 ILE A CA 1
ATOM 3067 C C . ILE A 1 380 ? 3.517 -7.429 -15.436 1.00 93.69 380 ILE A C 1
ATOM 3069 O O . ILE A 1 380 ? 4.224 -7.374 -16.438 1.00 93.69 380 ILE A O 1
ATOM 3073 N N . LEU A 1 381 ? 3.870 -6.894 -14.265 1.00 92.88 381 LEU A N 1
ATOM 3074 C CA . LEU A 1 381 ? 5.178 -6.306 -13.977 1.00 92.88 381 LEU A CA 1
ATOM 3075 C C . LEU A 1 381 ? 5.915 -7.118 -12.900 1.00 92.88 381 LEU A C 1
ATOM 3077 O O . LEU A 1 381 ? 5.451 -7.231 -11.766 1.00 92.88 381 LEU A O 1
ATOM 3081 N N . CYS A 1 382 ? 7.085 -7.660 -13.238 1.00 90.69 382 CYS A N 1
ATOM 3082 C CA . CYS A 1 382 ? 7.878 -8.573 -12.406 1.00 90.69 382 CYS A CA 1
ATOM 3083 C C . CYS A 1 382 ? 8.973 -7.859 -11.587 1.00 90.69 382 CYS A C 1
ATOM 3085 O O . CYS A 1 382 ? 10.101 -8.334 -11.499 1.00 90.69 382 CYS A O 1
ATOM 3087 N N . GLY A 1 383 ? 8.676 -6.732 -10.944 1.00 85.88 383 GLY A N 1
ATOM 3088 C CA . GLY A 1 383 ? 9.643 -5.881 -10.225 1.00 85.88 383 GLY A CA 1
ATOM 3089 C C . GLY A 1 383 ? 10.119 -6.383 -8.853 1.00 85.88 383 GLY A C 1
ATOM 3090 O O . GLY A 1 383 ? 10.518 -5.579 -8.004 1.00 85.88 383 GLY A O 1
ATOM 3091 N N . VAL A 1 384 ? 10.086 -7.697 -8.606 1.00 84.50 384 VAL A N 1
ATOM 3092 C CA . VAL A 1 384 ? 10.613 -8.294 -7.368 1.00 84.50 384 VAL A CA 1
ATOM 3093 C C . VAL A 1 384 ? 12.139 -8.230 -7.380 1.00 84.50 384 VAL A C 1
ATOM 3095 O O . VAL A 1 384 ? 12.798 -8.772 -8.266 1.00 84.50 384 VAL A O 1
ATOM 3098 N N . LYS A 1 385 ? 12.719 -7.603 -6.360 1.00 77.62 385 LYS A N 1
ATOM 3099 C CA . LYS A 1 385 ? 14.163 -7.513 -6.155 1.00 77.62 385 LYS A CA 1
ATOM 3100 C C . LYS A 1 385 ? 14.680 -8.843 -5.623 1.00 77.62 385 LYS A C 1
ATOM 3102 O O . LYS A 1 385 ? 14.433 -9.199 -4.473 1.00 77.62 385 LYS A O 1
ATOM 3107 N N . ASN A 1 386 ? 15.438 -9.553 -6.450 1.00 67.44 386 ASN A N 1
ATOM 3108 C CA . ASN A 1 386 ? 16.078 -10.810 -6.082 1.00 67.44 386 ASN A CA 1
ATOM 3109 C C . ASN A 1 386 ? 17.599 -10.641 -5.992 1.00 67.44 386 ASN A C 1
ATOM 3111 O O . ASN A 1 386 ? 18.224 -10.065 -6.876 1.00 67.44 386 ASN A O 1
ATOM 3115 N N . ALA A 1 387 ? 18.213 -11.222 -4.957 1.00 60.41 387 ALA A N 1
ATOM 3116 C CA . ALA A 1 387 ? 19.673 -11.313 -4.855 1.00 60.41 387 ALA A CA 1
ATOM 3117 C C . ALA A 1 387 ? 20.277 -12.347 -5.832 1.00 60.41 387 ALA A C 1
ATOM 3119 O O . ALA A 1 387 ? 21.484 -12.357 -6.060 1.00 60.41 387 ALA A O 1
ATOM 3120 N N . ARG A 1 388 ? 19.449 -13.243 -6.392 1.00 65.12 388 ARG A N 1
ATOM 3121 C CA . ARG A 1 388 ? 19.852 -14.315 -7.314 1.00 65.12 388 ARG A CA 1
ATOM 3122 C C . ARG A 1 388 ? 19.026 -14.258 -8.596 1.00 65.12 388 ARG A C 1
ATOM 3124 O O . ARG A 1 388 ? 17.802 -14.287 -8.540 1.00 65.12 388 ARG A O 1
ATOM 3131 N N . ILE A 1 389 ? 19.706 -14.272 -9.741 1.00 62.19 389 ILE A N 1
ATOM 3132 C CA . ILE A 1 389 ? 19.093 -14.227 -11.084 1.00 62.19 389 ILE A CA 1
ATOM 3133 C C . ILE A 1 389 ? 18.269 -15.499 -11.385 1.00 62.19 389 ILE A C 1
ATOM 3135 O O . ILE A 1 389 ? 17.318 -15.460 -12.158 1.00 62.19 389 ILE A O 1
AT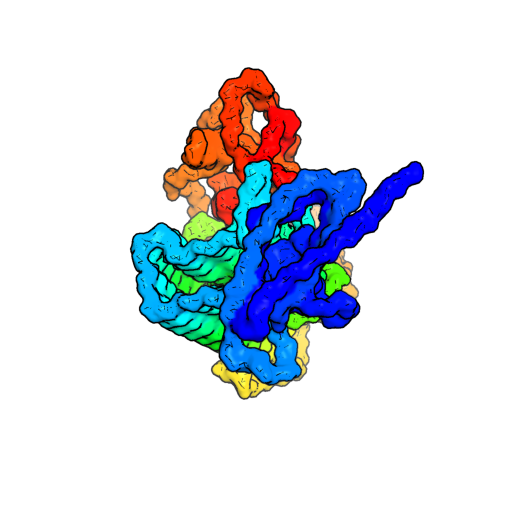OM 3139 N N . HIS A 1 390 ? 18.606 -16.636 -10.763 1.00 64.06 390 HIS A N 1
ATOM 3140 C CA . HIS A 1 390 ? 18.032 -17.953 -11.086 1.00 64.06 390 HIS A CA 1
ATOM 3141 C C . HIS A 1 390 ? 16.724 -18.310 -10.365 1.00 64.06 390 HIS A C 1
ATOM 3143 O O . HIS A 1 390 ? 16.260 -19.439 -10.492 1.00 64.06 390 HIS A O 1
ATOM 3149 N N . GLU A 1 391 ? 16.125 -17.392 -9.610 1.00 75.19 391 GLU A N 1
ATOM 3150 C CA . GLU A 1 391 ? 14.862 -17.645 -8.910 1.00 75.19 391 GLU A CA 1
ATOM 3151 C C . GLU A 1 391 ? 13.739 -16.842 -9.590 1.00 75.19 391 GLU A C 1
ATOM 3153 O O . GLU A 1 391 ? 13.509 -15.688 -9.219 1.00 75.19 391 GLU A O 1
ATOM 3158 N N . PRO A 1 392 ? 13.079 -17.400 -10.627 1.00 82.75 392 PRO A N 1
ATOM 3159 C CA . PRO A 1 392 ? 12.048 -16.689 -11.371 1.00 82.75 392 PRO A CA 1
ATOM 3160 C C . PRO A 1 392 ? 10.780 -16.494 -10.537 1.00 82.75 392 PRO A C 1
ATOM 3162 O O . PRO A 1 392 ? 10.499 -17.243 -9.596 1.00 82.75 392 PRO A O 1
ATOM 3165 N N . LEU A 1 393 ? 9.991 -15.496 -10.921 1.00 88.00 393 LEU A N 1
ATOM 3166 C CA . LEU A 1 393 ? 8.639 -15.312 -10.421 1.00 88.00 393 LEU A CA 1
ATOM 3167 C C . LEU A 1 393 ? 7.697 -16.287 -11.141 1.00 88.00 393 LEU A C 1
ATOM 3169 O O . LEU A 1 393 ? 7.640 -16.307 -12.370 1.00 88.00 393 LEU A O 1
ATOM 3173 N N . ASP A 1 394 ? 6.971 -17.094 -10.369 1.00 90.44 394 ASP A N 1
ATOM 3174 C CA . ASP A 1 394 ? 6.000 -18.060 -10.885 1.00 90.44 394 ASP A CA 1
ATOM 3175 C C . ASP A 1 394 ? 4.705 -17.340 -11.290 1.00 90.44 394 ASP A C 1
ATOM 3177 O O . ASP A 1 394 ? 3.907 -16.942 -10.434 1.00 90.44 394 ASP A O 1
ATOM 3181 N N . ILE A 1 395 ? 4.554 -17.143 -12.602 1.00 93.25 395 ILE A N 1
ATOM 3182 C CA . ILE A 1 395 ? 3.382 -16.551 -13.262 1.00 93.25 395 ILE A CA 1
ATOM 3183 C C . ILE A 1 395 ? 2.777 -17.550 -14.264 1.00 93.25 395 ILE A C 1
ATOM 3185 O O . ILE A 1 395 ? 2.275 -17.177 -15.331 1.00 93.25 395 ILE A O 1
ATOM 3189 N N . SER A 1 396 ? 2.880 -18.841 -13.944 1.00 92.00 396 SER A N 1
ATOM 3190 C CA . SER A 1 396 ? 2.426 -19.942 -14.788 1.00 92.00 396 SER A CA 1
ATOM 3191 C C . SER A 1 396 ? 0.914 -20.163 -14.695 1.00 92.00 396 SER A C 1
ATOM 3193 O O . SER A 1 396 ? 0.228 -19.661 -13.815 1.00 92.00 396 SER A O 1
ATOM 3195 N N . GLU A 1 397 ? 0.368 -20.925 -15.633 1.00 93.75 397 GLU A N 1
ATOM 3196 C CA . GLU A 1 397 ? -1.040 -21.311 -15.722 1.00 93.75 397 GLU A CA 1
ATOM 3197 C C . GLU A 1 397 ? -2.011 -20.128 -15.833 1.00 93.75 397 GLU A C 1
ATOM 3199 O O . GLU A 1 397 ? -3.138 -20.236 -15.376 1.00 93.75 397 GLU A O 1
ATOM 3204 N N . ASN A 1 398 ? -1.627 -18.997 -16.428 1.00 95.44 398 ASN A N 1
ATOM 3205 C CA . ASN A 1 398 ? -2.544 -17.866 -16.633 1.00 95.44 398 ASN A CA 1
ATOM 3206 C C . ASN A 1 398 ? -3.075 -17.802 -18.066 1.00 95.44 398 ASN A C 1
ATOM 3208 O O . ASN A 1 398 ? -2.413 -18.246 -19.006 1.00 95.44 398 ASN A O 1
ATOM 3212 N N . TRP A 1 399 ? -4.270 -17.234 -18.225 1.00 95.56 399 TRP A N 1
ATOM 3213 C CA . TRP A 1 399 ? -4.825 -16.864 -19.522 1.00 95.56 399 TRP A CA 1
ATOM 3214 C C . TRP A 1 399 ? -4.433 -15.424 -19.832 1.00 95.56 399 TRP A C 1
ATOM 3216 O O . TRP A 1 399 ? -4.650 -14.539 -19.008 1.00 95.56 399 TRP A O 1
ATOM 3226 N N . TRP A 1 400 ? -3.888 -15.202 -21.026 1.00 93.44 400 TRP A N 1
ATOM 3227 C CA . TRP A 1 400 ? -3.318 -13.919 -21.451 1.00 93.44 400 TRP A CA 1
ATOM 3228 C C . TRP A 1 400 ? -4.149 -13.212 -22.528 1.00 93.44 400 TRP A C 1
ATOM 3230 O O . TRP A 1 400 ? -3.692 -12.244 -23.128 1.00 93.44 400 TRP A O 1
ATOM 3240 N N . GLY A 1 401 ? -5.338 -13.722 -22.862 1.00 91.50 401 GLY A N 1
ATOM 3241 C CA . GLY A 1 401 ? -6.141 -13.234 -23.990 1.00 91.50 401 GLY A CA 1
ATOM 3242 C C . GLY A 1 401 ? -5.666 -13.704 -25.370 1.00 91.50 401 GLY A C 1
ATOM 3243 O O . GLY A 1 401 ? -6.336 -13.422 -26.359 1.00 91.50 401 GLY A O 1
ATOM 3244 N N . THR A 1 402 ? -4.534 -14.403 -25.449 1.00 90.94 402 THR A N 1
ATOM 3245 C CA . THR A 1 402 ? -3.942 -14.955 -26.673 1.00 90.94 402 THR A CA 1
ATOM 3246 C C . THR A 1 402 ? -3.122 -16.196 -26.327 1.00 90.94 402 THR A C 1
ATOM 3248 O O . THR A 1 402 ? -2.641 -16.330 -25.202 1.00 90.94 402 THR A O 1
ATOM 3251 N N . THR A 1 403 ? -2.963 -17.100 -27.291 1.00 89.31 403 THR A N 1
ATOM 3252 C CA . THR A 1 403 ? -2.070 -18.265 -27.197 1.00 89.31 403 THR A CA 1
ATOM 3253 C C . THR A 1 403 ? -0.748 -18.039 -27.933 1.00 89.31 403 THR A C 1
ATOM 3255 O O . THR A 1 403 ? 0.109 -18.919 -27.935 1.00 89.31 403 THR A O 1
ATOM 3258 N N . ASP A 1 404 ? -0.572 -16.884 -28.583 1.00 89.12 404 ASP A N 1
ATOM 3259 C CA . ASP A 1 404 ? 0.680 -16.535 -29.251 1.00 89.12 404 ASP A CA 1
ATOM 3260 C C . ASP A 1 404 ? 1.745 -16.137 -28.222 1.00 89.12 404 ASP A C 1
ATOM 3262 O O . ASP A 1 404 ? 1.603 -15.170 -27.472 1.00 89.12 404 ASP A O 1
ATOM 3266 N N . VAL A 1 405 ? 2.840 -16.890 -28.207 1.00 84.69 405 VAL A N 1
ATOM 3267 C CA . VAL A 1 405 ? 3.947 -16.756 -27.257 1.00 84.69 405 VAL A CA 1
ATOM 3268 C C . VAL A 1 405 ? 4.628 -15.391 -27.361 1.00 84.69 405 VAL A C 1
ATOM 3270 O O . VAL A 1 405 ? 5.042 -14.853 -26.334 1.00 84.69 405 VAL A O 1
ATOM 3273 N N . LEU A 1 406 ? 4.761 -14.835 -28.571 1.00 83.81 406 LEU A N 1
ATOM 3274 C CA . LEU A 1 406 ? 5.420 -13.539 -28.762 1.00 83.81 406 LEU A CA 1
ATOM 3275 C C . LEU A 1 406 ? 4.572 -12.415 -28.160 1.00 83.81 406 LEU A C 1
ATOM 3277 O O . LEU A 1 406 ? 5.078 -11.626 -27.366 1.00 83.81 406 LEU A O 1
ATOM 3281 N N . GLN A 1 407 ? 3.262 -12.435 -28.417 1.00 87.19 407 GLN A N 1
ATOM 3282 C CA . GLN A 1 407 ? 2.322 -11.487 -27.814 1.00 87.19 407 GLN A CA 1
ATOM 3283 C C . GLN A 1 407 ? 2.218 -11.642 -26.292 1.00 87.19 407 GLN A C 1
ATOM 3285 O O . GLN A 1 407 ? 2.028 -10.652 -25.591 1.00 87.19 407 GLN A O 1
ATOM 3290 N N . ILE A 1 408 ? 2.326 -12.866 -25.758 1.00 89.06 408 ILE A N 1
ATOM 3291 C CA . ILE A 1 408 ? 2.367 -13.079 -24.303 1.00 89.06 408 ILE A CA 1
ATOM 3292 C C . ILE A 1 408 ? 3.614 -12.417 -23.710 1.00 89.06 408 ILE A C 1
ATOM 3294 O O . ILE A 1 408 ? 3.507 -11.726 -22.701 1.00 89.06 408 ILE A O 1
ATOM 3298 N N . ARG A 1 409 ? 4.782 -12.585 -24.343 1.00 86.44 409 ARG A N 1
ATOM 3299 C CA . ARG A 1 409 ? 6.031 -11.970 -23.876 1.00 86.44 409 ARG A CA 1
ATOM 3300 C C . ARG A 1 409 ? 5.955 -10.442 -23.892 1.00 86.44 409 ARG A C 1
ATOM 3302 O O . ARG A 1 409 ? 6.396 -9.827 -22.937 1.00 86.44 409 ARG A O 1
ATOM 3309 N N . GLU A 1 410 ? 5.371 -9.832 -24.922 1.00 86.44 410 GLU A N 1
ATOM 3310 C CA . GLU A 1 410 ? 5.193 -8.370 -24.988 1.00 86.44 410 GLU A CA 1
ATOM 3311 C C . GLU A 1 410 ? 4.286 -7.810 -23.878 1.00 86.44 410 GLU A C 1
ATOM 3313 O O . GLU A 1 410 ? 4.437 -6.657 -23.485 1.00 86.44 410 GLU A O 1
ATOM 3318 N N . ARG A 1 411 ? 3.365 -8.620 -23.338 1.00 90.50 411 ARG A N 1
ATOM 3319 C CA . ARG A 1 411 ? 2.464 -8.229 -22.237 1.00 90.50 411 ARG A CA 1
ATOM 3320 C C . ARG A 1 411 ? 3.106 -8.318 -20.851 1.00 90.50 411 ARG A C 1
ATOM 3322 O O . ARG A 1 411 ? 2.481 -7.893 -19.877 1.00 90.50 411 ARG A O 1
ATOM 3329 N N . ILE A 1 412 ? 4.295 -8.903 -20.739 1.00 90.88 412 ILE A N 1
ATOM 3330 C CA . ILE A 1 412 ? 5.005 -9.113 -19.476 1.00 90.88 412 ILE A CA 1
ATOM 3331 C C . ILE A 1 412 ? 6.196 -8.165 -19.445 1.00 90.88 412 ILE A C 1
ATOM 3333 O O . ILE A 1 412 ? 7.007 -8.179 -20.360 1.00 90.88 412 ILE A O 1
ATOM 3337 N N . PHE A 1 413 ? 6.311 -7.385 -18.373 1.00 89.88 413 PHE A N 1
ATOM 3338 C CA . PHE A 1 413 ? 7.475 -6.549 -18.113 1.00 89.88 413 PHE A CA 1
ATOM 3339 C C . PHE A 1 413 ? 8.375 -7.217 -17.070 1.00 89.88 413 PHE A C 1
ATOM 3341 O O . PHE A 1 413 ? 8.019 -7.275 -15.886 1.00 89.88 413 PHE A O 1
ATOM 3348 N N . ASP A 1 414 ? 9.523 -7.748 -17.484 1.00 87.69 414 ASP A N 1
ATOM 3349 C CA . ASP A 1 414 ? 10.403 -8.550 -16.630 1.00 87.69 414 ASP A CA 1
ATOM 3350 C C . ASP A 1 414 ? 11.894 -8.183 -16.746 1.00 87.69 414 ASP A C 1
ATOM 3352 O O . ASP A 1 414 ? 12.249 -7.078 -17.157 1.00 87.69 414 ASP A O 1
ATOM 3356 N N . PHE A 1 415 ? 12.781 -9.080 -16.297 1.00 85.19 415 PHE A N 1
ATOM 3357 C CA . PHE A 1 415 ? 14.235 -8.902 -16.379 1.00 85.19 415 PHE A CA 1
ATOM 3358 C C . PHE A 1 415 ? 14.740 -8.578 -17.798 1.00 85.19 415 PHE A C 1
ATOM 3360 O O . PHE A 1 415 ? 15.752 -7.890 -17.931 1.00 85.19 415 PHE A O 1
ATOM 3367 N N . ASP A 1 416 ? 14.082 -9.084 -18.848 1.00 81.88 416 ASP A N 1
ATOM 3368 C CA . ASP A 1 416 ? 14.480 -8.829 -20.236 1.00 81.88 416 ASP A CA 1
ATOM 3369 C C . ASP A 1 416 ? 14.110 -7.401 -20.693 1.00 81.88 416 ASP A C 1
ATOM 3371 O O . ASP A 1 416 ? 14.723 -6.882 -21.626 1.00 81.88 416 ASP A O 1
ATOM 3375 N N . ASP A 1 417 ? 13.176 -6.728 -20.016 1.00 82.12 417 ASP A N 1
ATOM 3376 C CA . ASP A 1 417 ? 12.881 -5.307 -20.225 1.00 82.12 417 ASP A CA 1
ATOM 3377 C C . ASP A 1 417 ? 13.770 -4.407 -19.364 1.00 82.12 417 ASP A C 1
ATOM 3379 O O . ASP A 1 417 ? 14.347 -3.432 -19.856 1.00 82.12 417 ASP A O 1
ATOM 3383 N N . TRP A 1 418 ? 13.883 -4.747 -18.076 1.00 80.88 418 TRP A N 1
ATOM 3384 C CA . TRP A 1 418 ? 14.649 -4.000 -17.086 1.00 80.88 418 TRP A CA 1
ATOM 3385 C C . TRP A 1 418 ? 15.453 -4.952 -16.199 1.00 80.88 418 TRP A C 1
ATOM 3387 O O . TRP A 1 418 ? 14.906 -5.692 -15.380 1.00 80.88 418 TRP A O 1
ATOM 3397 N N . ASN A 1 419 ? 16.781 -4.864 -16.275 1.00 78.38 419 ASN A N 1
ATOM 3398 C CA . ASN A 1 419 ? 17.708 -5.769 -15.582 1.00 78.38 419 ASN A CA 1
ATOM 3399 C C . ASN A 1 419 ? 17.622 -5.755 -14.039 1.00 78.38 419 ASN A C 1
ATOM 3401 O O . ASN A 1 419 ? 18.241 -6.586 -13.376 1.00 78.38 419 ASN A O 1
ATOM 3405 N N . GLY A 1 420 ? 16.875 -4.817 -13.448 1.00 77.94 420 GLY A N 1
ATOM 3406 C CA . GLY A 1 420 ? 16.624 -4.757 -12.008 1.00 77.94 420 GLY A CA 1
ATOM 3407 C C . GLY A 1 420 ? 15.468 -5.641 -11.526 1.00 77.94 420 GLY A C 1
ATOM 3408 O O . GLY A 1 420 ? 15.223 -5.689 -10.319 1.00 77.94 420 GLY A O 1
ATOM 3409 N N . TYR A 1 421 ? 14.719 -6.267 -12.437 1.00 85.69 421 TYR A N 1
ATOM 3410 C CA . TYR A 1 421 ? 13.488 -7.014 -12.148 1.00 85.69 421 TYR A CA 1
ATOM 3411 C C . TYR A 1 421 ? 13.736 -8.530 -12.093 1.00 85.69 421 TYR A C 1
ATOM 3413 O O . TYR A 1 421 ? 14.848 -8.997 -12.296 1.00 85.69 421 TYR A O 1
ATOM 3421 N N . ALA A 1 422 ? 12.728 -9.329 -11.753 1.00 85.38 422 ALA A N 1
ATOM 3422 C CA . ALA A 1 422 ? 12.821 -10.788 -11.766 1.00 85.38 422 ALA A CA 1
ATOM 3423 C C . ALA A 1 422 ? 12.401 -11.353 -13.131 1.00 85.38 422 ALA A C 1
ATOM 3425 O O . ALA A 1 422 ? 11.590 -10.760 -13.834 1.00 85.38 422 ALA A O 1
ATOM 3426 N N . VAL A 1 423 ? 12.916 -12.532 -13.490 1.00 86.06 423 VAL A N 1
ATOM 3427 C CA . VAL A 1 423 ? 12.474 -13.270 -14.687 1.00 86.06 423 VAL A CA 1
ATOM 3428 C C . VAL A 1 423 ? 11.063 -13.818 -14.452 1.00 86.06 423 VAL A C 1
ATOM 3430 O O . VAL A 1 423 ? 10.841 -14.492 -13.443 1.00 86.06 423 VAL A O 1
ATOM 3433 N N . GLY A 1 424 ? 10.125 -13.574 -15.371 1.00 88.62 424 GLY A N 1
ATOM 3434 C CA . GLY A 1 424 ? 8.749 -14.073 -15.280 1.00 88.62 424 GLY A CA 1
ATOM 3435 C C . GLY A 1 424 ? 8.574 -15.444 -15.942 1.00 88.62 424 GLY A C 1
ATOM 3436 O O . GLY A 1 424 ? 8.624 -15.569 -17.165 1.00 88.62 424 GLY A O 1
ATOM 3437 N N . ALA A 1 425 ? 8.330 -16.497 -15.160 1.00 89.38 425 ALA A N 1
ATOM 3438 C CA . ALA A 1 425 ? 8.050 -17.831 -15.692 1.00 89.38 425 ALA A CA 1
ATOM 3439 C C . ALA A 1 425 ? 6.557 -17.983 -16.032 1.00 89.38 425 ALA A C 1
ATOM 3441 O O . ALA A 1 425 ? 5.761 -18.368 -15.180 1.00 89.38 425 ALA A O 1
ATOM 3442 N N . PHE A 1 426 ? 6.178 -17.686 -17.281 1.00 90.00 426 PHE A N 1
ATOM 3443 C CA . PHE A 1 426 ? 4.778 -17.726 -17.746 1.00 90.00 426 PHE A CA 1
ATOM 3444 C C . PHE A 1 426 ? 4.330 -19.052 -18.370 1.00 90.00 426 PHE A C 1
ATOM 3446 O O . PHE A 1 426 ? 3.168 -19.191 -18.745 1.00 90.00 426 PHE A O 1
ATOM 3453 N N . ARG A 1 427 ? 5.244 -20.016 -18.530 1.00 88.44 427 ARG A N 1
ATOM 3454 C CA . ARG A 1 427 ? 4.951 -21.339 -19.096 1.00 88.44 427 ARG A CA 1
ATOM 3455 C C . ARG A 1 427 ? 4.840 -22.386 -17.979 1.00 88.44 427 ARG A C 1
ATOM 3457 O O . ARG A 1 427 ? 5.698 -22.387 -17.097 1.00 88.44 427 ARG A O 1
ATOM 3464 N N . PRO A 1 428 ? 3.868 -23.312 -18.044 1.00 92.56 428 PRO A N 1
ATOM 3465 C CA . PRO A 1 428 ? 2.802 -23.401 -19.052 1.00 92.56 428 PRO A CA 1
ATOM 3466 C C . PRO A 1 428 ? 1.763 -22.273 -18.895 1.00 92.56 428 PRO A C 1
ATOM 3468 O O . PRO A 1 428 ? 1.720 -21.644 -17.850 1.00 92.56 428 PRO A O 1
ATOM 3471 N N . TYR A 1 429 ? 0.940 -22.004 -19.911 1.00 92.50 429 TYR A N 1
ATOM 3472 C CA . TYR A 1 429 ? -0.135 -20.990 -19.895 1.00 92.50 429 TYR A CA 1
ATOM 3473 C C . TYR A 1 429 ? -1.478 -21.621 -20.298 1.00 92.50 429 TYR A C 1
ATOM 3475 O O . TYR A 1 429 ? -1.489 -22.695 -20.898 1.00 92.50 429 TYR A O 1
ATOM 3483 N N . LEU A 1 430 ? -2.609 -20.997 -19.953 1.00 93.88 430 LEU A N 1
ATOM 3484 C CA . LEU A 1 430 ? -3.944 -21.516 -20.289 1.00 93.88 430 LEU A CA 1
ATOM 3485 C C . LEU A 1 430 ? -4.238 -21.354 -21.787 1.00 93.88 430 LEU A C 1
ATOM 3487 O O . LEU A 1 430 ? -3.903 -20.329 -22.378 1.00 93.88 430 LEU A O 1
ATOM 3491 N N . LEU A 1 431 ? -4.877 -22.356 -22.397 1.00 92.94 431 LEU A N 1
ATOM 3492 C CA . LEU A 1 431 ? -5.269 -22.335 -23.817 1.00 92.94 431 LEU A CA 1
ATOM 3493 C C . LEU A 1 431 ? -6.654 -21.721 -24.055 1.00 92.94 431 LEU A C 1
ATOM 3495 O O . LEU A 1 431 ? -6.977 -21.329 -25.173 1.00 92.94 431 LEU A O 1
ATOM 3499 N N . GLU A 1 432 ? -7.460 -21.636 -23.002 1.00 92.81 432 GLU A N 1
ATOM 3500 C CA . GLU A 1 432 ? -8.834 -21.149 -23.033 1.00 92.81 432 GLU A CA 1
ATOM 3501 C C . GLU A 1 432 ? -9.056 -20.150 -21.886 1.00 92.81 432 GLU A C 1
ATOM 3503 O O . GLU A 1 432 ? -8.376 -20.238 -20.858 1.00 92.81 432 GLU A O 1
ATOM 3508 N N . PRO A 1 433 ? -10.019 -19.218 -22.011 1.00 92.19 433 PRO A N 1
ATOM 3509 C CA . PRO A 1 433 ? -10.372 -18.250 -20.969 1.00 92.19 433 PRO A CA 1
ATOM 3510 C C . PRO A 1 433 ? -11.162 -18.892 -19.808 1.00 92.19 433 PRO A C 1
ATOM 3512 O O . PRO A 1 433 ? -12.224 -18.409 -19.421 1.00 92.19 433 PRO A O 1
ATOM 3515 N N . LEU A 1 434 ? -10.671 -20.006 -19.262 1.00 92.94 434 LEU A N 1
ATOM 3516 C CA . LEU A 1 434 ? -11.291 -20.779 -18.186 1.00 92.94 434 LEU A CA 1
ATOM 3517 C C . LEU A 1 434 ? -10.247 -21.093 -17.111 1.00 92.94 434 LEU A C 1
ATOM 3519 O O . LEU A 1 434 ? -9.168 -21.590 -17.420 1.00 92.94 434 LEU A O 1
ATOM 3523 N N . VAL A 1 435 ? -10.585 -20.842 -15.842 1.00 90.31 435 VAL A N 1
ATOM 3524 C CA . VAL A 1 435 ? -9.688 -21.064 -14.687 1.00 90.31 435 VAL A CA 1
ATOM 3525 C C . VAL A 1 435 ? -9.243 -22.529 -14.578 1.00 90.31 435 VAL A C 1
ATOM 3527 O O . VAL A 1 435 ? -8.089 -22.802 -14.257 1.00 90.31 435 VAL A O 1
ATOM 3530 N N . ASP A 1 436 ? -10.143 -23.464 -14.892 1.00 90.31 436 ASP A N 1
ATOM 3531 C CA . ASP A 1 436 ? -9.883 -24.911 -14.912 1.00 90.31 436 ASP A CA 1
ATOM 3532 C C . ASP A 1 436 ? -9.597 -25.442 -16.330 1.00 90.31 436 ASP A C 1
ATOM 3534 O O . ASP A 1 436 ? -9.769 -26.629 -16.612 1.00 90.31 436 ASP A O 1
ATOM 3538 N N . GLY A 1 437 ? -9.198 -24.553 -17.243 1.00 88.25 437 GLY A N 1
ATOM 3539 C CA . GLY A 1 437 ? -8.873 -24.890 -18.624 1.00 88.25 437 GLY A CA 1
ATOM 3540 C C . GLY A 1 437 ? -7.594 -25.720 -18.766 1.00 88.25 437 GLY A C 1
ATOM 3541 O O . GLY A 1 437 ? -6.785 -25.858 -17.846 1.00 88.25 437 GLY A O 1
ATOM 3542 N N . SER A 1 438 ? -7.395 -26.264 -19.967 1.00 91.81 438 SER A N 1
ATOM 3543 C CA . SER A 1 438 ? -6.169 -26.996 -20.305 1.00 91.81 438 SER A CA 1
ATOM 3544 C C . SER A 1 438 ? -4.970 -26.051 -20.436 1.00 91.81 438 SER A C 1
ATOM 3546 O O . SER A 1 438 ? -5.104 -24.912 -20.893 1.00 91.81 438 SER A O 1
ATOM 3548 N N . THR A 1 439 ? -3.785 -26.535 -20.065 1.00 91.44 439 THR A N 1
ATOM 3549 C CA . THR A 1 439 ? -2.527 -25.783 -20.121 1.00 91.44 439 THR A CA 1
ATOM 3550 C C . THR A 1 439 ? -1.659 -26.206 -21.308 1.00 91.44 439 THR A C 1
ATOM 3552 O O . THR A 1 439 ? -1.755 -27.325 -21.813 1.00 91.44 439 THR A O 1
ATOM 3555 N N . SER A 1 440 ? -0.810 -25.293 -21.779 1.00 89.62 440 SER A N 1
ATOM 3556 C CA . SER A 1 440 ? 0.179 -25.569 -22.822 1.00 89.62 440 SER A CA 1
ATOM 3557 C C . SER A 1 440 ? 1.296 -26.501 -22.331 1.00 89.62 440 SER A C 1
ATOM 3559 O O . SER A 1 440 ? 1.473 -26.730 -21.133 1.00 89.62 440 SER A O 1
ATOM 3561 N N . LEU A 1 441 ? 2.072 -27.064 -23.262 1.00 82.31 441 LEU A N 1
ATOM 3562 C CA . LEU A 1 441 ? 3.208 -27.921 -22.921 1.00 82.31 441 LEU A CA 1
ATOM 3563 C C . LEU A 1 441 ? 4.291 -27.123 -22.176 1.00 82.31 441 LEU A C 1
ATOM 3565 O O . LEU A 1 441 ? 4.666 -26.022 -22.576 1.00 82.31 441 LEU A O 1
ATOM 3569 N N . GLN A 1 442 ? 4.840 -27.711 -21.110 1.00 70.75 442 GLN A N 1
ATOM 3570 C CA . GLN A 1 442 ? 5.886 -27.090 -20.288 1.00 70.75 442 GLN A CA 1
ATOM 3571 C C . GLN A 1 442 ? 7.212 -26.898 -21.049 1.00 70.75 442 GLN A C 1
ATOM 3573 O O . GLN A 1 442 ? 7.979 -25.988 -20.736 1.00 70.75 442 GLN A O 1
ATOM 3578 N N . TRP A 1 443 ? 7.490 -27.747 -22.044 1.00 58.06 443 TRP A N 1
ATOM 3579 C CA . TRP A 1 443 ? 8.753 -27.759 -22.778 1.00 58.06 443 TRP A CA 1
ATOM 3580 C C . TRP A 1 443 ? 8.512 -27.557 -24.273 1.00 58.06 443 TRP A C 1
ATOM 3582 O O . TRP A 1 443 ? 8.121 -28.471 -24.992 1.00 58.06 443 TRP A O 1
ATOM 3592 N N . GLU A 1 444 ? 8.778 -26.344 -24.739 1.00 52.31 444 GLU A N 1
ATOM 3593 C CA . GLU A 1 444 ? 9.064 -26.070 -26.143 1.00 52.31 444 GLU A CA 1
ATOM 3594 C C . GLU A 1 444 ? 10.507 -25.559 -26.206 1.00 52.31 444 GLU A C 1
ATOM 3596 O O . GLU A 1 444 ? 10.871 -24.709 -25.383 1.00 52.31 444 GLU A O 1
ATOM 3601 N N . PRO A 1 445 ? 11.331 -26.040 -27.152 1.00 43.59 445 PRO A N 1
ATOM 3602 C CA . PRO A 1 445 ? 12.673 -25.527 -27.355 1.00 43.59 445 PRO A CA 1
ATOM 3603 C C . PRO A 1 445 ? 12.552 -24.078 -27.822 1.00 43.59 445 PRO A C 1
ATOM 3605 O O . PRO A 1 445 ? 12.273 -23.796 -28.985 1.00 43.59 445 PRO A O 1
ATOM 3608 N N . SER A 1 446 ? 12.716 -23.136 -26.900 1.00 46.84 446 SER A N 1
ATOM 3609 C CA . SER A 1 446 ? 12.859 -21.735 -27.254 1.00 46.84 446 SER A CA 1
ATOM 3610 C C . SER A 1 446 ? 14.040 -21.612 -28.217 1.00 46.84 446 SER A C 1
ATOM 3612 O O . SER A 1 446 ? 15.171 -21.939 -27.849 1.00 46.84 446 SER A O 1
ATOM 3614 N N . GLY A 1 447 ? 13.787 -21.098 -29.425 1.00 45.25 447 GLY A N 1
ATOM 3615 C CA . GLY A 1 447 ? 14.816 -20.377 -30.175 1.00 45.25 447 GLY A CA 1
ATOM 3616 C C . GLY A 1 447 ? 15.482 -19.326 -29.269 1.00 45.25 447 GLY A C 1
ATOM 3617 O O . GLY A 1 447 ? 14.906 -18.985 -28.229 1.00 45.25 447 GLY A O 1
ATOM 3618 N N . PRO A 1 448 ? 16.702 -18.865 -29.607 1.00 43.25 448 PRO A N 1
ATOM 3619 C CA . PRO A 1 448 ? 17.599 -18.171 -28.685 1.00 43.25 448 PRO A CA 1
ATOM 3620 C C . PRO A 1 448 ? 16.845 -17.126 -27.860 1.00 43.25 448 PRO A C 1
ATOM 3622 O O . PRO A 1 448 ? 16.167 -16.256 -28.401 1.00 43.25 448 PRO A O 1
ATOM 3625 N N . GLY A 1 449 ? 16.869 -17.319 -26.541 1.00 48.34 449 GLY A N 1
ATOM 3626 C CA . GLY A 1 449 ? 15.959 -16.666 -25.612 1.00 48.34 449 GLY A CA 1
ATOM 3627 C C . GLY A 1 449 ? 16.036 -15.147 -25.665 1.00 48.34 449 GLY A C 1
ATOM 3628 O O . GLY A 1 449 ? 17.130 -14.600 -25.649 1.00 48.34 449 GLY A O 1
ATOM 3629 N N . GLY A 1 450 ? 14.859 -14.515 -25.695 1.00 52.91 450 GLY A N 1
ATOM 3630 C CA . GLY A 1 450 ? 14.602 -13.119 -25.310 1.00 52.91 450 GLY A CA 1
ATOM 3631 C C . GLY A 1 450 ? 15.262 -12.020 -26.141 1.00 52.91 450 GLY A C 1
ATOM 3632 O O . GLY A 1 450 ? 14.785 -10.895 -26.104 1.00 52.91 450 GLY A O 1
ATOM 3633 N N . PHE A 1 451 ? 16.315 -12.332 -26.889 1.00 54.84 451 PHE A N 1
ATOM 3634 C CA . PHE A 1 451 ? 17.112 -11.361 -27.609 1.00 54.84 451 PHE A CA 1
ATOM 3635 C C . PHE A 1 451 ? 16.592 -11.214 -29.033 1.00 54.84 451 PHE A C 1
ATOM 3637 O O . PHE A 1 451 ? 16.796 -12.086 -29.882 1.00 54.84 451 PHE A O 1
ATOM 3644 N N . GLU A 1 452 ? 15.917 -10.102 -29.302 1.00 59.16 452 GLU A N 1
ATOM 3645 C CA . GLU A 1 452 ? 15.534 -9.740 -30.660 1.00 59.16 452 GLU A CA 1
ATOM 3646 C C . GLU A 1 452 ? 16.792 -9.316 -31.427 1.00 59.16 452 GLU A C 1
ATOM 3648 O O . GLU A 1 452 ? 17.405 -8.287 -31.166 1.00 59.16 452 GLU A O 1
ATOM 3653 N N . SER A 1 453 ? 17.242 -10.159 -32.359 1.00 52.44 453 SER A N 1
ATOM 3654 C CA . SER A 1 453 ? 18.343 -9.829 -33.263 1.00 52.44 453 SER A CA 1
ATOM 3655 C C . SER A 1 453 ? 17.770 -9.182 -34.527 1.00 52.44 453 SER A C 1
ATOM 3657 O O . SER A 1 453 ? 17.591 -9.847 -35.549 1.00 52.44 453 SER A O 1
ATOM 3659 N N . GLY A 1 454 ? 17.427 -7.897 -34.436 1.00 61.81 454 GLY A N 1
ATOM 3660 C CA . GLY A 1 454 ? 16.828 -7.127 -35.527 1.00 61.81 454 GLY A CA 1
ATOM 3661 C C . GLY A 1 454 ? 17.157 -5.636 -35.446 1.00 61.81 454 GLY A C 1
ATOM 3662 O O . GLY A 1 454 ? 18.291 -5.247 -35.155 1.00 61.81 454 GLY A O 1
ATOM 3663 N N . ASP A 1 455 ? 16.168 -4.789 -35.733 1.00 58.66 455 ASP A N 1
ATOM 3664 C CA . ASP A 1 455 ? 16.305 -3.335 -35.584 1.00 58.66 455 ASP A CA 1
ATOM 3665 C C . ASP A 1 455 ? 16.156 -2.854 -34.137 1.00 58.66 455 ASP A C 1
ATOM 3667 O O . ASP A 1 455 ? 16.753 -1.829 -33.790 1.00 58.66 455 ASP A O 1
ATOM 3671 N N . GLU A 1 456 ? 15.446 -3.626 -33.311 1.00 67.81 456 GLU A N 1
ATOM 3672 C CA . GLU A 1 456 ? 15.310 -3.435 -31.870 1.00 67.81 456 GLU A CA 1
ATOM 3673 C C . GLU A 1 456 ? 16.184 -4.458 -31.137 1.00 67.81 456 GLU A C 1
ATOM 3675 O O . GLU A 1 456 ? 16.062 -5.658 -31.369 1.00 67.81 456 GLU A O 1
ATOM 3680 N N . LEU A 1 457 ? 17.108 -3.980 -30.300 1.00 76.81 457 LEU A N 1
ATOM 3681 C CA . LEU A 1 457 ? 17.968 -4.820 -29.462 1.00 76.81 457 LEU A CA 1
ATOM 3682 C C . LEU A 1 457 ? 17.533 -4.697 -28.000 1.00 76.81 457 LEU A C 1
ATOM 3684 O O . LEU A 1 457 ? 17.263 -3.592 -27.521 1.00 76.81 457 LEU A O 1
ATOM 3688 N N . GLY A 1 458 ? 17.514 -5.817 -27.279 1.00 79.88 458 GLY A N 1
ATOM 3689 C CA . GLY A 1 458 ? 17.072 -5.843 -25.888 1.00 79.88 458 GLY A CA 1
ATOM 3690 C C . GLY A 1 458 ? 17.076 -7.237 -25.271 1.00 79.88 458 GLY A C 1
ATOM 3691 O O . GLY A 1 458 ? 17.073 -8.233 -25.992 1.00 79.88 458 GLY A O 1
ATOM 3692 N N . GLY A 1 459 ? 17.087 -7.307 -23.941 1.00 84.12 459 GLY A N 1
ATOM 3693 C CA . GLY A 1 459 ? 17.007 -8.552 -23.181 1.00 84.12 459 GLY A CA 1
ATOM 3694 C C . GLY A 1 459 ? 18.350 -9.218 -22.884 1.00 84.12 459 GLY A C 1
ATOM 3695 O O . GLY A 1 459 ? 19.441 -8.673 -23.102 1.00 84.12 459 GLY A O 1
ATOM 3696 N N . ARG A 1 460 ? 18.275 -10.436 -22.338 1.00 85.38 460 ARG A N 1
ATOM 3697 C CA . ARG A 1 460 ? 19.447 -11.277 -22.059 1.00 85.38 460 ARG A CA 1
ATOM 3698 C C . ARG A 1 460 ? 20.073 -11.792 -23.338 1.00 85.38 460 ARG A C 1
ATOM 3700 O O . ARG A 1 460 ? 19.427 -12.502 -24.095 1.00 85.38 460 ARG A O 1
ATOM 3707 N N . LEU A 1 461 ? 21.364 -11.536 -23.515 1.00 84.62 461 LEU A N 1
ATOM 3708 C CA . LEU A 1 461 ? 22.143 -12.060 -24.627 1.00 84.62 461 LEU A CA 1
ATOM 3709 C C . LEU A 1 461 ? 22.530 -13.532 -24.363 1.00 84.62 461 LEU A C 1
ATOM 3711 O O . LEU A 1 461 ? 23.396 -13.778 -23.515 1.00 84.62 461 LEU A O 1
ATOM 3715 N N . PRO A 1 462 ? 21.939 -14.523 -25.067 1.00 79.12 462 PRO A N 1
ATOM 3716 C CA . PRO A 1 462 ? 22.200 -15.937 -24.793 1.00 79.12 462 PRO A CA 1
ATOM 3717 C C . PRO A 1 462 ? 23.511 -16.430 -25.423 1.00 79.12 462 PRO A C 1
ATOM 3719 O O . PRO A 1 462 ? 24.105 -17.395 -24.947 1.00 79.12 462 PRO A O 1
ATOM 3722 N N . SER A 1 463 ? 23.968 -15.771 -26.488 1.00 84.62 463 SER A N 1
ATOM 3723 C CA . SER A 1 463 ? 25.157 -16.123 -27.264 1.00 84.62 463 SER A CA 1
ATOM 3724 C C . SER A 1 463 ? 25.926 -14.871 -27.664 1.00 84.62 463 SER A C 1
ATOM 3726 O O . SER A 1 463 ? 25.324 -13.835 -27.928 1.00 84.62 463 SER A O 1
ATOM 3728 N N . SER A 1 464 ? 27.247 -14.976 -27.761 1.00 88.25 464 SER A N 1
ATOM 3729 C CA . SER A 1 464 ? 28.122 -13.864 -28.144 1.00 88.25 464 SER A CA 1
ATOM 3730 C C . SER A 1 464 ? 27.683 -13.202 -29.459 1.00 88.25 464 SER A C 1
ATOM 3732 O O . SER A 1 464 ? 27.405 -13.886 -30.442 1.00 88.25 464 SER A O 1
ATOM 3734 N N . LEU A 1 465 ? 27.639 -11.868 -29.471 1.00 88.44 465 LEU A N 1
ATOM 3735 C CA . LEU A 1 465 ? 27.117 -11.053 -30.572 1.00 88.44 465 LEU A CA 1
ATOM 3736 C C . LEU A 1 465 ? 28.137 -9.995 -30.980 1.00 88.44 465 LEU A C 1
ATOM 3738 O O . LEU A 1 465 ? 28.809 -9.407 -30.134 1.00 88.44 465 LEU A O 1
ATOM 3742 N N . THR A 1 466 ? 28.225 -9.733 -32.284 1.00 89.31 466 THR A N 1
ATOM 3743 C CA . THR A 1 466 ? 29.027 -8.635 -32.835 1.00 89.31 466 THR A CA 1
ATOM 3744 C C . THR A 1 466 ? 28.122 -7.657 -33.575 1.00 89.31 466 THR A C 1
ATOM 3746 O O . THR A 1 466 ? 27.441 -8.047 -34.521 1.00 89.31 466 THR A O 1
ATOM 3749 N N . LEU A 1 467 ? 28.117 -6.396 -33.144 1.00 89.25 467 LEU A N 1
ATOM 3750 C CA . LEU A 1 467 ? 27.402 -5.298 -33.787 1.00 89.25 467 LEU A CA 1
ATOM 3751 C C . LEU A 1 467 ? 28.318 -4.612 -34.801 1.00 89.25 467 LEU A C 1
ATOM 3753 O O . LEU A 1 467 ? 29.416 -4.172 -34.455 1.00 89.25 467 LEU A O 1
ATOM 3757 N N . PHE A 1 468 ? 27.845 -4.503 -36.041 1.00 89.31 468 PHE A N 1
ATOM 3758 C CA . PHE A 1 468 ? 28.549 -3.851 -37.146 1.00 89.31 468 PHE A CA 1
ATOM 3759 C C . PHE A 1 468 ? 27.940 -2.477 -37.464 1.00 89.31 468 PHE A C 1
ATOM 3761 O O . PHE A 1 468 ? 26.748 -2.270 -37.210 1.00 89.31 468 PHE A O 1
ATOM 3768 N N . PRO A 1 469 ? 28.716 -1.527 -38.018 1.00 87.25 469 PRO A N 1
ATOM 3769 C CA . PRO A 1 469 ? 28.193 -0.221 -38.410 1.00 87.25 469 PRO A CA 1
ATOM 3770 C C . PRO A 1 469 ? 27.122 -0.367 -39.499 1.00 87.25 469 PRO A C 1
ATOM 3772 O O . PRO A 1 469 ? 27.279 -1.130 -40.454 1.00 87.25 469 PRO A O 1
ATOM 3775 N N . ARG A 1 470 ? 26.025 0.381 -39.363 1.00 87.06 470 ARG A N 1
ATOM 3776 C CA . ARG A 1 470 ? 24.885 0.382 -40.292 1.00 87.06 470 ARG A CA 1
ATOM 3777 C C . ARG A 1 470 ? 24.393 1.810 -40.544 1.00 87.06 470 ARG A C 1
ATOM 3779 O O . ARG A 1 470 ? 24.745 2.724 -39.809 1.00 87.06 470 ARG A O 1
ATOM 3786 N N . ARG A 1 471 ? 23.591 2.006 -41.602 1.00 84.19 471 ARG A N 1
ATOM 3787 C CA . ARG A 1 471 ? 23.066 3.335 -41.993 1.00 84.19 471 ARG A CA 1
ATOM 3788 C C . ARG A 1 471 ? 22.109 3.935 -40.959 1.00 84.19 471 ARG A C 1
ATOM 3790 O O . ARG A 1 471 ? 22.102 5.147 -40.792 1.00 84.19 471 ARG A O 1
ATOM 3797 N N . ASN A 1 472 ? 21.314 3.092 -40.303 1.00 86.25 472 ASN A N 1
ATOM 3798 C CA . ASN A 1 472 ? 20.361 3.500 -39.272 1.00 86.25 472 ASN A CA 1
ATOM 3799 C C . ASN A 1 472 ? 20.911 3.113 -37.896 1.00 86.25 472 ASN A C 1
ATOM 3801 O O . ASN A 1 472 ? 21.402 1.997 -37.766 1.00 86.25 472 ASN A O 1
ATOM 3805 N N . PRO A 1 473 ? 20.811 3.951 -36.858 1.00 87.88 473 PRO A N 1
ATOM 3806 C CA . PRO A 1 473 ? 21.294 3.599 -35.522 1.00 87.88 473 PRO A CA 1
ATOM 3807 C C . PRO A 1 473 ? 20.555 2.378 -34.951 1.00 87.88 473 PRO A C 1
ATOM 3809 O O . PRO A 1 473 ? 1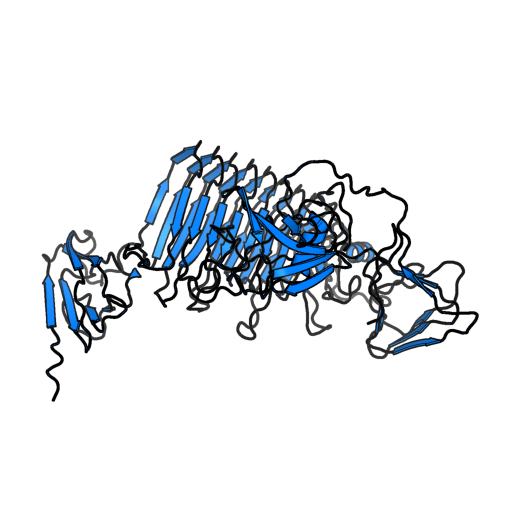9.407 2.115 -35.312 1.00 87.88 473 PRO A O 1
ATOM 3812 N N . TYR A 1 474 ? 21.207 1.600 -34.083 1.00 88.06 474 TYR A N 1
ATOM 3813 C CA . TYR A 1 474 ? 20.551 0.547 -33.292 1.00 88.06 474 TYR A CA 1
ATOM 3814 C C . TYR A 1 474 ? 19.608 1.163 -32.269 1.00 88.06 474 TYR A C 1
ATOM 3816 O O . TYR A 1 474 ? 20.025 2.042 -31.521 1.00 88.06 474 TYR A O 1
ATOM 3824 N N . ILE A 1 475 ? 18.353 0.712 -32.247 1.00 87.38 475 ILE A N 1
ATOM 3825 C CA . ILE A 1 475 ? 17.343 1.213 -31.316 1.00 87.38 475 ILE A CA 1
ATOM 3826 C C . ILE A 1 475 ? 17.271 0.244 -30.141 1.00 87.38 475 ILE A C 1
ATOM 3828 O O . ILE A 1 475 ? 17.058 -0.953 -30.320 1.00 87.38 475 ILE A O 1
ATOM 3832 N N . ILE A 1 476 ? 17.480 0.769 -28.939 1.00 87.50 476 ILE A N 1
ATOM 3833 C CA . ILE A 1 476 ? 17.543 -0.015 -27.708 1.00 87.50 476 ILE A CA 1
ATOM 3834 C C . ILE A 1 476 ? 16.388 0.438 -26.820 1.00 87.50 476 ILE A C 1
ATOM 3836 O O . ILE A 1 476 ? 16.464 1.465 -26.142 1.00 87.50 476 ILE A O 1
ATOM 3840 N N . ASN A 1 477 ? 15.290 -0.315 -26.880 1.00 81.31 477 ASN A N 1
ATOM 3841 C CA . ASN A 1 477 ? 14.066 -0.043 -26.119 1.00 81.31 477 ASN A CA 1
ATOM 3842 C C . ASN A 1 477 ? 14.029 -0.784 -24.770 1.00 81.31 477 ASN A C 1
ATOM 3844 O O . ASN A 1 477 ? 13.207 -0.452 -23.921 1.00 81.31 477 ASN A O 1
ATOM 3848 N N . ARG A 1 478 ? 14.912 -1.770 -24.578 1.00 85.31 478 ARG A N 1
ATOM 3849 C CA . ARG A 1 478 ? 14.998 -2.650 -23.404 1.00 85.31 478 ARG A CA 1
ATOM 3850 C C . ARG A 1 478 ? 16.450 -2.815 -22.973 1.00 85.31 478 ARG A C 1
ATOM 3852 O O . ARG A 1 478 ? 17.351 -2.691 -23.804 1.00 85.31 478 ARG A O 1
ATOM 3859 N N . ASP A 1 479 ? 16.684 -3.103 -21.696 1.00 86.56 479 ASP A N 1
ATOM 3860 C CA . ASP A 1 479 ? 18.043 -3.269 -21.177 1.00 86.56 479 ASP A CA 1
ATOM 3861 C C . ASP A 1 479 ? 18.767 -4.431 -21.867 1.00 86.56 479 ASP A C 1
ATOM 3863 O O . ASP A 1 479 ? 18.250 -5.544 -21.966 1.00 86.56 479 ASP A O 1
ATOM 3867 N N . ILE A 1 480 ? 20.004 -4.195 -22.305 1.00 88.88 480 ILE A N 1
ATOM 3868 C CA . ILE A 1 480 ? 20.857 -5.260 -22.844 1.00 88.88 480 ILE A CA 1
ATOM 3869 C C . ILE A 1 480 ? 21.634 -5.873 -21.689 1.00 88.88 480 ILE A C 1
ATOM 3871 O O . ILE A 1 480 ? 22.430 -5.190 -21.047 1.00 88.88 480 ILE A O 1
ATOM 3875 N N . THR A 1 481 ? 21.468 -7.175 -21.464 1.00 88.75 481 THR A N 1
ATOM 3876 C CA . THR A 1 481 ? 22.215 -7.898 -20.429 1.00 88.75 481 THR A CA 1
ATOM 3877 C C . THR A 1 481 ? 23.169 -8.910 -21.057 1.00 88.75 481 THR A C 1
ATOM 3879 O O . THR A 1 481 ? 22.740 -9.930 -21.599 1.00 88.75 481 THR A O 1
ATOM 3882 N N . VAL A 1 482 ? 24.480 -8.671 -20.959 1.00 90.00 482 VAL A N 1
ATOM 3883 C CA . VAL A 1 482 ? 25.515 -9.611 -21.423 1.00 90.00 482 VAL A CA 1
ATOM 3884 C C . VAL A 1 482 ? 25.713 -10.693 -20.367 1.00 90.00 482 VAL A C 1
ATOM 3886 O O . VAL A 1 482 ? 26.307 -10.427 -19.325 1.00 90.00 482 VAL A O 1
ATOM 3889 N N . MET A 1 483 ? 25.224 -11.907 -20.628 1.00 87.88 483 MET A N 1
ATOM 3890 C CA . MET A 1 483 ? 25.293 -13.022 -19.677 1.00 87.88 483 MET A CA 1
ATOM 3891 C C . MET A 1 483 ? 26.741 -13.495 -19.417 1.00 87.88 483 MET A C 1
ATOM 3893 O O . MET A 1 483 ? 27.605 -13.345 -20.290 1.00 87.88 483 MET A O 1
ATOM 3897 N N . PRO A 1 484 ? 27.028 -14.106 -18.247 1.00 88.25 484 PRO A N 1
ATOM 3898 C CA . PRO A 1 484 ? 28.352 -14.647 -17.941 1.00 88.25 484 PRO A CA 1
ATOM 3899 C C . PRO A 1 484 ? 28.854 -15.613 -19.023 1.00 88.25 484 PRO A C 1
ATOM 3901 O O . PRO A 1 484 ? 28.114 -16.474 -19.496 1.00 88.25 484 PRO A O 1
ATOM 3904 N N . GLY A 1 485 ? 30.120 -15.468 -19.422 1.00 89.44 485 GLY A N 1
ATOM 3905 C CA . GLY A 1 485 ? 30.736 -16.281 -20.479 1.00 89.44 485 GLY A CA 1
ATOM 3906 C C . GLY A 1 485 ? 30.388 -15.863 -21.914 1.00 89.44 485 GLY A C 1
ATOM 3907 O O . GLY A 1 485 ? 30.934 -16.446 -22.848 1.00 89.44 485 GLY A O 1
ATOM 3908 N N . GLN A 1 486 ? 29.534 -14.851 -22.111 1.00 92.38 486 GLN A N 1
ATOM 3909 C CA . GLN A 1 486 ? 29.229 -14.286 -23.429 1.00 92.38 486 GLN A CA 1
ATOM 3910 C C . GLN A 1 486 ? 29.984 -12.978 -23.676 1.00 92.38 486 GLN A C 1
ATOM 3912 O O . GLN A 1 486 ? 30.298 -12.230 -22.748 1.00 92.38 486 GLN A O 1
ATOM 3917 N N . THR A 1 487 ? 30.277 -12.700 -24.949 1.00 92.25 487 THR A N 1
ATOM 3918 C CA . THR A 1 487 ? 30.946 -11.467 -25.382 1.00 92.25 487 THR A CA 1
ATOM 3919 C C . THR A 1 487 ? 30.031 -10.635 -26.277 1.00 92.25 487 THR A C 1
ATOM 3921 O O . THR A 1 487 ? 29.586 -11.117 -27.319 1.00 92.25 487 THR A O 1
ATOM 3924 N N . LEU A 1 488 ? 29.805 -9.372 -25.909 1.00 92.50 488 LEU A N 1
ATOM 3925 C CA . LEU A 1 488 ? 29.218 -8.360 -26.788 1.00 92.50 488 LEU A CA 1
ATOM 3926 C C . LEU A 1 488 ? 30.349 -7.543 -27.419 1.00 92.50 488 LEU A C 1
ATOM 3928 O O . LEU A 1 488 ? 31.092 -6.863 -26.714 1.00 92.50 488 LEU A O 1
ATOM 3932 N N . THR A 1 489 ? 30.500 -7.623 -28.739 1.00 92.50 489 THR A N 1
ATOM 3933 C CA . THR A 1 489 ? 31.511 -6.867 -29.491 1.00 92.50 489 THR A CA 1
ATOM 3934 C C . THR A 1 489 ? 30.840 -5.738 -30.264 1.00 92.50 489 THR A C 1
ATOM 3936 O O . THR A 1 489 ? 29.965 -5.990 -31.084 1.00 92.50 489 THR A O 1
ATOM 3939 N N . ILE A 1 490 ? 31.251 -4.498 -30.023 1.00 92.56 490 ILE A N 1
ATOM 3940 C CA . ILE A 1 490 ? 30.759 -3.301 -30.704 1.00 92.56 490 ILE A CA 1
ATOM 3941 C C . ILE A 1 490 ? 31.882 -2.791 -31.606 1.00 92.56 490 ILE A C 1
ATOM 3943 O O . ILE A 1 490 ? 32.926 -2.348 -31.119 1.00 92.56 490 ILE A O 1
ATOM 3947 N N . ALA A 1 491 ? 31.684 -2.910 -32.919 1.00 91.81 491 ALA A N 1
ATOM 3948 C CA . ALA A 1 491 ? 32.650 -2.450 -33.907 1.00 91.81 491 ALA A CA 1
ATOM 3949 C C . ALA A 1 491 ? 32.705 -0.913 -33.980 1.00 91.81 491 ALA A C 1
ATOM 3951 O O . ALA A 1 491 ? 31.756 -0.216 -33.620 1.00 91.81 491 ALA A O 1
ATOM 3952 N N . ALA A 1 492 ? 33.817 -0.386 -34.489 1.00 91.75 492 ALA A N 1
ATOM 3953 C CA . ALA A 1 492 ? 33.994 1.040 -34.738 1.00 91.75 492 ALA A CA 1
ATOM 3954 C C . ALA A 1 492 ? 32.910 1.607 -35.679 1.00 91.75 492 ALA A C 1
ATOM 3956 O O . ALA A 1 492 ? 32.519 0.955 -36.651 1.00 91.75 492 ALA A O 1
ATOM 3957 N N . GLY A 1 493 ? 32.439 2.827 -35.403 1.00 89.12 493 GLY A N 1
ATOM 3958 C CA . GLY A 1 493 ? 31.409 3.513 -36.195 1.00 89.12 493 GLY A CA 1
ATOM 3959 C C . GLY A 1 493 ? 29.968 3.048 -35.943 1.00 89.12 493 GLY A C 1
ATOM 3960 O O . GLY A 1 493 ? 29.065 3.424 -36.690 1.00 89.12 493 GLY A O 1
ATOM 3961 N N . VAL A 1 494 ? 29.727 2.213 -34.928 1.00 91.31 494 VAL A N 1
ATOM 3962 C CA . VAL A 1 494 ? 28.371 1.820 -34.517 1.00 91.31 494 VAL A CA 1
ATOM 3963 C C . VAL A 1 494 ? 27.683 2.977 -33.789 1.00 91.31 494 VAL A C 1
ATOM 3965 O O . VAL A 1 494 ? 28.240 3.546 -32.853 1.00 91.31 494 VAL A O 1
ATOM 3968 N N . GLN A 1 495 ? 26.447 3.278 -34.194 1.00 91.19 495 GLN A N 1
ATOM 3969 C CA . GLN A 1 495 ? 25.578 4.255 -33.537 1.00 91.19 495 GLN A CA 1
ATOM 3970 C C . GLN A 1 495 ? 24.431 3.543 -32.819 1.00 91.19 495 GLN A C 1
ATOM 3972 O O . GLN A 1 495 ? 23.780 2.674 -33.406 1.00 91.19 495 GLN A O 1
ATOM 3977 N N . MET A 1 496 ? 24.171 3.924 -31.572 1.00 90.62 496 MET A N 1
ATOM 3978 C CA . MET A 1 496 ? 23.125 3.355 -30.722 1.00 90.62 496 MET A CA 1
ATOM 3979 C C . MET A 1 496 ? 22.286 4.456 -30.077 1.00 90.62 496 MET A C 1
ATOM 3981 O O . MET A 1 496 ? 22.819 5.429 -29.541 1.00 90.62 496 MET A O 1
ATOM 3985 N N . GLU A 1 497 ? 20.970 4.272 -30.112 1.00 89.94 497 GLU A N 1
ATOM 3986 C CA . GLU A 1 497 ? 19.977 5.163 -29.524 1.00 89.94 497 GLU A CA 1
ATOM 3987 C C . GLU A 1 497 ? 19.198 4.438 -28.430 1.00 89.94 497 GLU A C 1
ATOM 3989 O O . GLU A 1 497 ? 18.522 3.441 -28.685 1.00 89.94 497 GLU A O 1
ATOM 3994 N N . PHE A 1 498 ? 19.288 4.961 -27.210 1.00 87.62 498 PHE A N 1
ATOM 3995 C CA . PHE A 1 498 ? 18.687 4.356 -26.025 1.00 87.62 498 PHE A CA 1
ATOM 3996 C C . PHE A 1 498 ? 17.377 5.039 -25.648 1.00 87.62 498 PHE A C 1
ATOM 3998 O O . PHE A 1 498 ? 17.292 6.270 -25.606 1.00 87.62 498 PHE A O 1
ATOM 4005 N N . ALA A 1 499 ? 16.363 4.243 -25.320 1.00 83.62 499 ALA A N 1
ATOM 4006 C CA . ALA A 1 499 ? 15.160 4.741 -24.670 1.00 83.62 499 ALA A CA 1
ATOM 4007 C C . ALA A 1 499 ? 15.469 5.302 -23.257 1.00 83.62 499 ALA A C 1
ATOM 4009 O O . ALA A 1 499 ? 16.488 4.950 -22.651 1.00 83.62 499 ALA A O 1
ATOM 4010 N N . PRO A 1 500 ? 14.610 6.186 -22.711 1.00 78.75 500 PRO A N 1
ATOM 4011 C CA . PRO A 1 500 ? 14.824 6.794 -21.396 1.00 78.75 500 PRO A CA 1
ATOM 4012 C C . PRO A 1 500 ? 15.023 5.744 -20.293 1.00 78.75 500 PRO A C 1
ATOM 4014 O O . PRO A 1 500 ? 14.210 4.836 -20.143 1.00 78.75 500 PRO A O 1
ATOM 4017 N N . GLY A 1 501 ? 16.095 5.869 -19.506 1.00 76.75 501 GLY A N 1
ATOM 4018 C CA . GLY A 1 501 ? 16.418 4.955 -18.401 1.00 76.75 501 GLY A CA 1
ATOM 4019 C C . GLY A 1 501 ? 16.992 3.584 -18.792 1.00 76.75 501 GLY A C 1
ATOM 4020 O O . GLY A 1 501 ? 17.452 2.872 -17.898 1.00 76.75 501 GLY A O 1
ATOM 4021 N N . VAL A 1 502 ? 17.035 3.250 -20.087 1.00 85.19 502 VAL A N 1
ATOM 4022 C CA . VAL A 1 502 ? 17.534 1.968 -20.616 1.00 85.19 502 VAL A CA 1
ATOM 4023 C C . VAL A 1 502 ? 19.049 1.995 -20.799 1.00 85.19 502 VAL A C 1
ATOM 4025 O O . VAL A 1 502 ? 19.602 2.994 -21.263 1.00 85.19 502 VAL A O 1
ATOM 4028 N N . GLY A 1 503 ? 19.734 0.914 -20.436 1.00 89.00 503 GLY A N 1
ATOM 4029 C CA . GLY A 1 503 ? 21.190 0.809 -20.479 1.00 89.00 503 GLY A CA 1
ATOM 4030 C C . GLY A 1 503 ? 21.718 -0.578 -20.845 1.00 89.00 503 GLY A C 1
ATOM 4031 O O . GLY A 1 503 ? 20.999 -1.453 -21.326 1.00 89.00 503 GLY A O 1
ATOM 4032 N N . ILE A 1 504 ? 23.019 -0.765 -20.624 1.00 90.62 504 ILE A N 1
ATOM 4033 C CA . ILE A 1 504 ? 23.721 -2.035 -20.849 1.00 90.62 504 ILE A CA 1
ATOM 4034 C C . ILE A 1 504 ? 24.254 -2.536 -19.509 1.00 90.62 504 ILE A C 1
ATOM 4036 O O . ILE A 1 504 ? 25.002 -1.823 -18.849 1.00 90.62 504 ILE A O 1
ATOM 4040 N N . LEU A 1 505 ? 23.915 -3.769 -19.137 1.00 90.12 505 LEU A N 1
ATOM 4041 C CA . LEU A 1 505 ? 24.496 -4.485 -18.004 1.00 90.12 505 LEU A CA 1
ATOM 4042 C C . LEU A 1 505 ? 25.481 -5.543 -18.504 1.00 90.12 505 LEU A C 1
ATOM 4044 O O . LEU A 1 505 ? 25.108 -6.439 -19.269 1.00 90.12 505 LEU A O 1
ATOM 4048 N N . VAL A 1 506 ? 26.734 -5.479 -18.051 1.00 91.31 506 VAL A N 1
ATOM 4049 C CA . VAL A 1 506 ? 27.790 -6.393 -18.508 1.00 91.31 506 VAL A CA 1
ATOM 4050 C C . VAL A 1 506 ? 28.185 -7.379 -17.404 1.00 91.31 506 VAL A C 1
ATOM 4052 O O . VAL A 1 506 ? 29.055 -7.095 -16.590 1.00 91.31 506 VAL A O 1
ATOM 4055 N N . LEU A 1 507 ? 27.598 -8.584 -17.405 1.00 88.31 507 LEU A N 1
ATOM 4056 C CA . LEU A 1 507 ? 28.029 -9.692 -16.527 1.00 88.31 507 LEU A CA 1
ATOM 4057 C C . LEU A 1 507 ? 29.116 -10.575 -17.173 1.00 88.31 507 LEU A C 1
ATOM 4059 O O . LEU A 1 507 ? 29.796 -11.333 -16.483 1.00 88.31 507 LEU A O 1
ATOM 4063 N N . GLY A 1 508 ? 29.237 -10.524 -18.502 1.00 91.00 508 GLY A N 1
ATOM 4064 C CA . GLY A 1 508 ? 30.238 -11.235 -19.300 1.00 91.00 508 GLY A CA 1
ATOM 4065 C C . GLY A 1 508 ? 31.399 -10.335 -19.724 1.00 91.00 508 GLY A C 1
ATOM 4066 O O . GLY A 1 508 ? 32.135 -9.803 -18.899 1.00 91.00 508 GLY A O 1
ATOM 4067 N N . THR A 1 509 ? 31.605 -10.183 -21.033 1.00 92.88 509 THR A N 1
ATOM 4068 C CA . THR A 1 509 ? 32.659 -9.320 -21.591 1.00 92.88 509 THR A CA 1
ATOM 4069 C C . THR A 1 509 ? 32.089 -8.355 -22.628 1.00 92.88 509 THR A C 1
ATOM 4071 O O . THR A 1 509 ? 31.414 -8.773 -23.566 1.00 92.88 509 THR A O 1
ATOM 4074 N N . LEU A 1 510 ? 32.403 -7.065 -22.498 1.00 94.19 510 LEU A N 1
ATOM 4075 C CA . LEU A 1 510 ? 32.101 -6.039 -23.498 1.00 94.19 510 LEU A CA 1
ATOM 4076 C C . LEU A 1 510 ? 33.391 -5.638 -24.225 1.00 94.19 510 LEU A C 1
ATOM 4078 O O . LEU A 1 510 ? 34.347 -5.186 -23.598 1.00 94.19 510 LEU A O 1
ATOM 4082 N N . LYS A 1 511 ? 33.425 -5.793 -25.551 1.00 93.06 511 LYS A N 1
ATOM 4083 C CA . LYS A 1 511 ? 34.527 -5.350 -26.416 1.00 93.06 511 LYS A CA 1
ATOM 4084 C C . LYS A 1 511 ? 34.057 -4.191 -27.285 1.00 93.06 511 LYS A C 1
ATOM 4086 O O . LYS A 1 511 ? 33.419 -4.419 -28.303 1.00 93.06 511 LYS A O 1
ATOM 4091 N N . ALA A 1 512 ? 34.391 -2.964 -26.907 1.00 92.25 512 ALA A N 1
ATOM 4092 C CA . ALA A 1 512 ? 34.088 -1.763 -27.683 1.00 92.25 512 ALA A CA 1
ATOM 4093 C C . ALA A 1 512 ? 35.403 -1.098 -28.118 1.00 92.25 512 ALA A C 1
ATOM 4095 O O . ALA A 1 512 ? 36.118 -0.541 -27.289 1.00 92.25 512 ALA A O 1
ATOM 4096 N N . GLN A 1 513 ? 35.754 -1.206 -29.402 1.00 87.75 513 GLN A N 1
ATOM 4097 C CA . GLN A 1 513 ? 36.983 -0.629 -29.962 1.00 87.75 513 GLN A CA 1
ATOM 4098 C C . GLN A 1 513 ? 36.621 0.340 -31.091 1.00 87.75 513 GLN A C 1
ATOM 4100 O O . GLN A 1 513 ? 36.245 -0.089 -32.180 1.00 87.75 513 GLN A O 1
ATOM 4105 N N . GLY A 1 514 ? 36.712 1.642 -30.811 1.00 87.44 514 GLY A N 1
ATOM 4106 C CA . GLY A 1 514 ? 36.515 2.716 -31.790 1.00 87.44 514 GLY A CA 1
ATOM 4107 C C . GLY A 1 514 ? 37.832 3.216 -32.391 1.00 87.44 514 GLY A C 1
ATOM 4108 O O . GLY A 1 514 ? 38.897 3.052 -31.794 1.00 87.44 514 GLY A O 1
ATOM 4109 N N . PHE A 1 515 ? 37.753 3.862 -33.556 1.00 89.44 515 PHE A N 1
ATOM 4110 C CA . PHE A 1 515 ? 38.862 4.622 -34.151 1.00 89.44 515 PHE A CA 1
ATOM 4111 C C . PHE A 1 515 ? 38.562 6.123 -34.075 1.00 89.44 515 PHE A C 1
ATOM 4113 O O . PHE A 1 515 ? 37.405 6.508 -33.966 1.00 89.44 515 PHE A O 1
ATOM 4120 N N . ARG A 1 516 ? 39.587 6.977 -34.183 1.00 84.94 516 ARG A N 1
ATOM 4121 C CA . ARG A 1 516 ? 39.457 8.444 -34.051 1.00 84.94 516 ARG A CA 1
ATOM 4122 C C . ARG A 1 516 ? 38.459 9.085 -35.033 1.00 84.94 516 ARG A C 1
ATOM 4124 O O . ARG A 1 516 ? 37.861 10.095 -34.699 1.00 84.94 516 ARG A O 1
ATOM 4131 N N . ASP A 1 517 ? 38.264 8.477 -36.204 1.00 85.44 517 ASP A N 1
ATOM 4132 C CA . ASP A 1 517 ? 37.298 8.925 -37.222 1.00 85.44 517 ASP A CA 1
ATOM 4133 C C . ASP A 1 517 ? 36.034 8.039 -37.284 1.00 85.44 517 ASP A C 1
ATOM 4135 O O . ASP A 1 517 ? 35.114 8.303 -38.053 1.00 85.44 517 ASP A O 1
ATOM 4139 N N . LEU A 1 518 ? 35.994 6.959 -36.495 1.00 88.56 518 LEU A N 1
ATOM 4140 C CA . LEU A 1 518 ? 34.904 5.981 -36.423 1.00 88.56 518 LEU A CA 1
ATOM 4141 C C . LEU A 1 518 ? 34.654 5.617 -34.956 1.00 88.56 518 LEU A C 1
ATOM 4143 O O . LEU A 1 518 ? 34.868 4.481 -34.513 1.00 88.56 518 LEU A O 1
ATOM 4147 N N . GLU A 1 519 ? 34.247 6.618 -34.187 1.00 91.25 519 GLU A N 1
ATOM 4148 C CA . GLU A 1 519 ? 33.897 6.454 -32.782 1.00 91.25 519 GLU A CA 1
ATOM 4149 C C . GLU A 1 519 ? 32.586 5.666 -32.640 1.00 91.25 519 GLU A C 1
ATOM 4151 O O . GLU A 1 519 ? 31.770 5.587 -33.561 1.00 91.25 519 GLU A O 1
ATOM 4156 N N . ILE A 1 520 ? 32.404 5.030 -31.484 1.00 92.56 520 ILE A N 1
ATOM 4157 C CA . ILE A 1 520 ? 31.143 4.376 -31.131 1.00 92.56 520 ILE A CA 1
ATOM 4158 C C . ILE A 1 520 ? 30.265 5.442 -30.480 1.00 92.56 520 ILE A C 1
ATOM 4160 O O . ILE A 1 520 ? 30.625 5.978 -29.433 1.00 92.56 520 ILE A O 1
ATOM 4164 N N . GLU A 1 521 ? 29.122 5.742 -31.086 1.00 90.06 521 GLU A N 1
ATOM 4165 C CA . GLU A 1 521 ? 28.217 6.787 -30.608 1.00 90.06 521 GLU A CA 1
ATOM 4166 C C . GLU A 1 521 ? 27.063 6.158 -29.819 1.00 90.06 521 GLU A C 1
ATOM 4168 O O . GLU A 1 521 ? 26.274 5.381 -30.359 1.00 90.06 521 GLU A O 1
ATOM 4173 N N . MET A 1 522 ? 26.959 6.498 -28.533 1.00 90.44 522 MET A N 1
ATOM 4174 C CA . MET A 1 522 ? 25.846 6.114 -27.661 1.00 90.44 522 MET A CA 1
ATOM 4175 C C . MET A 1 522 ? 25.101 7.374 -27.246 1.00 90.44 522 MET A C 1
ATOM 4177 O O . MET A 1 522 ? 25.667 8.221 -26.554 1.00 90.44 522 MET A O 1
ATOM 4181 N N . ARG A 1 523 ? 23.843 7.514 -27.665 1.00 87.44 523 ARG A N 1
ATOM 4182 C CA . ARG A 1 523 ? 23.059 8.725 -27.402 1.00 87.44 523 ARG A CA 1
ATOM 4183 C C . ARG A 1 523 ? 21.638 8.405 -26.939 1.00 87.44 523 ARG A C 1
ATOM 4185 O O . ARG A 1 523 ? 21.112 7.340 -27.271 1.00 87.44 523 ARG A O 1
ATOM 4192 N N . PRO A 1 524 ? 20.997 9.303 -26.175 1.00 85.12 524 PRO A N 1
ATOM 4193 C CA . PRO A 1 524 ? 19.583 9.160 -25.873 1.00 85.12 524 PRO A CA 1
ATOM 4194 C C . PRO A 1 524 ? 18.752 9.289 -27.150 1.00 85.12 524 PRO A C 1
ATOM 4196 O O . PRO A 1 524 ? 19.090 10.029 -28.079 1.00 85.12 524 PRO A O 1
ATOM 4199 N N . ARG A 1 525 ? 17.638 8.564 -27.199 1.00 82.12 525 ARG A N 1
ATOM 4200 C CA . ARG A 1 525 ? 16.677 8.667 -28.290 1.00 82.12 525 ARG A CA 1
ATOM 4201 C C . ARG A 1 525 ? 15.988 10.029 -28.233 1.00 82.12 525 ARG A C 1
ATOM 4203 O O . ARG A 1 525 ? 15.458 10.428 -27.197 1.00 82.12 525 ARG A O 1
ATOM 4210 N N . LYS A 1 526 ? 15.934 10.722 -29.370 1.00 71.69 526 LYS A N 1
ATOM 4211 C CA . LYS A 1 526 ? 15.157 11.961 -29.504 1.00 71.69 526 LYS A CA 1
ATOM 4212 C C . LYS A 1 526 ? 13.672 11.621 -29.420 1.00 71.69 526 LYS A C 1
ATOM 4214 O O . LYS A 1 526 ? 13.177 10.840 -30.237 1.00 71.69 526 LYS A O 1
ATOM 4219 N N . ALA A 1 527 ? 12.958 12.187 -28.449 1.00 60.59 527 ALA A N 1
ATOM 4220 C CA . ALA A 1 527 ? 11.515 12.008 -28.377 1.00 60.59 527 ALA A CA 1
ATOM 4221 C C . ALA A 1 527 ? 10.862 12.581 -29.646 1.00 60.59 527 ALA A C 1
ATOM 4223 O O . ALA A 1 527 ? 11.253 13.641 -30.144 1.00 60.59 527 ALA A O 1
ATOM 4224 N N . SER A 1 528 ? 9.856 11.886 -30.186 1.00 47.34 528 SER A N 1
ATOM 4225 C CA . SER A 1 528 ? 9.014 12.457 -31.240 1.00 47.34 528 SER A CA 1
ATOM 4226 C C . SER A 1 528 ? 8.424 13.787 -30.745 1.00 47.34 528 SER A C 1
ATOM 4228 O O . SER A 1 528 ? 8.084 13.874 -29.564 1.00 47.34 528 SER A O 1
ATOM 4230 N N . PRO A 1 529 ? 8.260 14.815 -31.602 1.00 41.69 529 PRO A N 1
ATOM 4231 C CA . PRO A 1 529 ? 7.683 16.102 -31.218 1.00 41.69 529 PRO A CA 1
ATOM 4232 C C . PRO A 1 529 ? 6.165 15.975 -30.995 1.00 41.69 529 PRO A C 1
ATOM 4234 O O . PRO A 1 529 ? 5.356 16.583 -31.688 1.00 41.69 529 PRO A O 1
ATOM 4237 N N . ALA A 1 530 ? 5.760 15.155 -30.029 1.00 38.06 530 ALA A N 1
ATOM 4238 C CA . ALA A 1 530 ? 4.407 15.057 -29.531 1.00 38.06 530 ALA A CA 1
ATOM 4239 C C . ALA A 1 530 ? 4.365 15.733 -28.159 1.00 38.06 530 ALA A C 1
ATOM 4241 O O . ALA A 1 530 ? 4.812 15.192 -27.154 1.00 38.06 530 ALA A O 1
ATOM 4242 N N . GLN A 1 531 ? 3.785 16.932 -28.191 1.00 38.16 531 GLN A N 1
ATOM 4243 C CA . GLN A 1 531 ? 3.366 17.769 -27.073 1.00 38.16 531 GLN A CA 1
ATOM 4244 C C . GLN A 1 531 ? 4.499 18.412 -26.272 1.00 38.16 531 GLN A C 1
ATOM 4246 O O . GLN A 1 531 ? 5.007 17.887 -25.287 1.00 38.16 531 GLN A O 1
ATOM 4251 N N . LYS A 1 532 ? 4.792 19.658 -26.670 1.00 35.47 532 LYS A N 1
ATOM 4252 C CA . LYS A 1 532 ? 5.267 20.713 -25.773 1.00 35.47 532 LYS A CA 1
ATOM 4253 C C . LYS A 1 532 ? 4.516 20.601 -24.441 1.00 35.47 532 LYS A C 1
ATOM 4255 O O . LYS A 1 532 ? 3.383 21.065 -24.346 1.00 35.47 532 LYS A O 1
ATOM 4260 N N . GLN A 1 533 ? 5.140 20.047 -23.408 1.00 38.00 533 GLN A N 1
ATOM 4261 C CA . GLN A 1 533 ? 4.766 20.410 -22.049 1.00 38.00 533 GLN A CA 1
ATOM 4262 C C . GLN A 1 533 ? 5.372 21.787 -21.814 1.00 38.00 533 GLN A C 1
ATOM 4264 O O . GLN A 1 533 ? 6.468 21.944 -21.287 1.00 38.00 533 GLN A O 1
ATOM 4269 N N . GLN A 1 534 ? 4.652 22.813 -22.275 1.00 32.78 534 GLN A N 1
ATOM 4270 C CA . GLN A 1 534 ? 4.667 24.054 -21.526 1.00 32.78 534 GLN A CA 1
ATOM 4271 C C . GLN A 1 534 ? 4.243 23.656 -20.118 1.00 32.78 534 GLN A C 1
ATOM 4273 O O . GLN A 1 534 ? 3.151 23.121 -19.932 1.00 32.78 534 GLN A O 1
ATOM 4278 N N . TYR A 1 535 ? 5.112 23.884 -19.140 1.00 35.34 535 TYR A N 1
ATOM 4279 C CA . TYR A 1 535 ? 4.664 24.075 -17.773 1.00 35.34 535 TYR A CA 1
ATOM 4280 C C . TYR A 1 535 ? 3.718 25.275 -17.812 1.00 35.34 535 TYR A C 1
ATOM 4282 O O . TYR A 1 535 ? 4.136 26.418 -17.642 1.00 35.34 535 TYR A O 1
ATOM 4290 N N . SER A 1 536 ? 2.449 25.041 -18.148 1.00 30.20 536 SER A N 1
ATOM 4291 C CA . SER A 1 536 ? 1.416 26.036 -17.962 1.00 30.20 536 SER A CA 1
ATOM 4292 C C . SER A 1 536 ? 1.324 26.209 -16.458 1.00 30.20 536 SER A C 1
ATOM 4294 O O . SER A 1 536 ? 0.837 25.334 -15.737 1.00 30.20 536 SER A O 1
ATOM 4296 N N . ALA A 1 537 ? 1.847 27.331 -15.977 1.00 40.88 537 ALA A N 1
ATOM 4297 C CA . ALA A 1 537 ? 1.535 27.865 -14.669 1.00 40.88 537 ALA A CA 1
ATOM 4298 C C . ALA A 1 537 ? 0.050 28.274 -14.656 1.00 40.88 537 ALA A C 1
ATOM 4300 O O . ALA A 1 537 ? -0.284 29.446 -14.587 1.00 40.88 537 ALA A O 1
ATOM 4301 N N . GLU A 1 538 ? -0.853 27.304 -14.777 1.00 34.09 538 GLU A N 1
ATOM 4302 C CA . GLU A 1 538 ? -2.298 27.504 -14.746 1.00 34.09 538 GLU A CA 1
ATOM 4303 C C . GLU A 1 538 ? -2.923 26.455 -13.837 1.00 34.09 538 GLU A C 1
ATOM 4305 O O . GLU A 1 538 ? -3.447 25.425 -14.238 1.00 34.09 538 GLU A O 1
ATOM 4310 N N . SER A 1 539 ? -2.814 26.702 -12.545 1.00 34.41 539 SER A N 1
ATOM 4311 C CA . SER A 1 539 ? -3.909 27.312 -11.798 1.00 34.41 539 SER A CA 1
ATOM 4312 C C . SER A 1 539 ? -3.368 27.567 -10.400 1.00 34.41 539 SER A C 1
ATOM 4314 O O . SER A 1 539 ? -2.587 26.764 -9.888 1.00 34.41 539 SER A O 1
ATOM 4316 N N . ALA A 1 540 ? -3.733 28.689 -9.793 1.00 41.78 540 ALA A N 1
ATOM 4317 C CA . ALA A 1 540 ? -3.327 29.066 -8.448 1.00 41.78 540 ALA A CA 1
ATOM 4318 C C . ALA A 1 540 ? -3.914 28.099 -7.399 1.00 41.78 540 ALA A C 1
ATOM 4320 O O . ALA A 1 540 ? -4.792 28.453 -6.619 1.00 41.78 540 ALA A O 1
ATOM 4321 N N . LYS A 1 541 ? -3.422 26.857 -7.357 1.00 51.75 541 LYS A N 1
ATOM 4322 C CA . LYS A 1 541 ? -3.360 26.108 -6.111 1.00 51.75 541 LYS A CA 1
ATOM 4323 C C . LYS A 1 541 ? -2.333 26.830 -5.258 1.00 51.75 541 LYS A C 1
ATOM 4325 O O . LYS A 1 541 ? -1.218 27.092 -5.706 1.00 51.75 541 LYS A O 1
ATOM 4330 N N . THR A 1 542 ? -2.733 27.201 -4.052 1.00 58.41 542 THR A N 1
ATOM 4331 C CA . THR A 1 542 ? -1.832 27.735 -3.033 1.00 58.41 542 THR A CA 1
ATOM 4332 C C . THR A 1 542 ? -0.661 26.770 -2.879 1.00 58.41 542 THR A C 1
ATOM 4334 O O . THR A 1 542 ? -0.848 25.676 -2.347 1.00 58.41 542 THR A O 1
ATOM 4337 N N . LYS A 1 543 ? 0.517 27.140 -3.396 1.00 71.00 543 LYS A N 1
ATOM 4338 C CA . LYS A 1 543 ? 1.746 26.370 -3.195 1.00 71.00 543 LYS A CA 1
ATOM 4339 C C . LYS A 1 543 ? 1.987 26.294 -1.691 1.00 71.00 543 LYS A C 1
ATOM 4341 O O . LYS A 1 543 ? 2.056 27.331 -1.032 1.00 71.00 543 LYS A O 1
ATOM 4346 N N . LEU A 1 544 ? 2.047 25.078 -1.156 1.00 84.94 544 LEU A N 1
ATOM 4347 C CA . LEU A 1 544 ? 2.254 24.846 0.273 1.00 84.94 544 LEU A CA 1
ATOM 4348 C C . LEU A 1 544 ? 3.737 24.882 0.644 1.00 84.94 544 LEU A C 1
ATOM 4350 O O . LEU A 1 544 ? 4.062 24.956 1.822 1.00 84.94 544 LEU A O 1
ATOM 4354 N N . VAL A 1 545 ? 4.626 24.866 -0.349 1.00 89.06 545 VAL A N 1
ATOM 4355 C CA . VAL A 1 545 ? 6.077 24.924 -0.170 1.00 89.06 545 VAL A CA 1
ATOM 4356 C C . VAL A 1 545 ? 6.685 26.116 -0.904 1.00 89.06 545 VAL A C 1
ATOM 4358 O O . VAL A 1 545 ? 6.208 26.516 -1.971 1.00 89.06 545 VAL A O 1
ATOM 4361 N N . ARG A 1 546 ? 7.764 26.670 -0.344 1.00 89.06 546 ARG A N 1
ATOM 4362 C CA . ARG A 1 546 ? 8.630 27.656 -1.008 1.00 89.06 546 ARG A CA 1
ATOM 4363 C C . ARG A 1 546 ? 10.090 27.463 -0.611 1.00 89.06 546 ARG A C 1
ATOM 4365 O O . ARG A 1 546 ? 10.377 26.939 0.464 1.00 89.06 546 ARG A O 1
ATOM 4372 N N . LEU A 1 547 ? 10.994 27.927 -1.469 1.00 88.31 547 LEU A N 1
ATOM 4373 C CA . LEU A 1 547 ? 12.405 28.101 -1.134 1.00 88.31 547 LEU A CA 1
ATOM 4374 C C . LEU A 1 547 ? 12.612 29.561 -0.752 1.00 88.31 547 LEU A C 1
ATOM 4376 O O . LEU A 1 547 ? 12.113 30.441 -1.448 1.00 88.31 547 LEU A O 1
ATOM 4380 N N . CYS A 1 548 ? 13.291 29.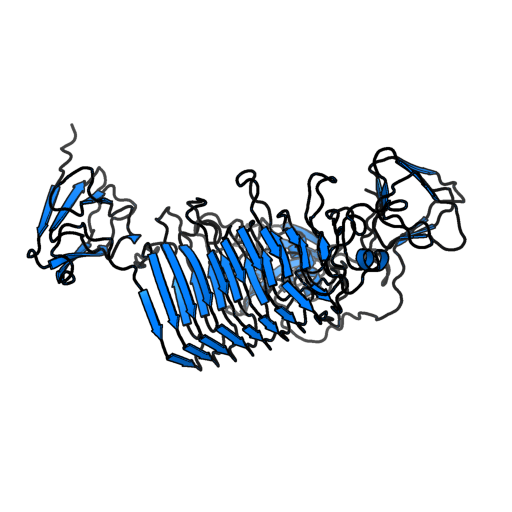806 0.363 1.00 85.69 548 CYS A N 1
ATOM 4381 C CA . CYS A 1 548 ? 13.616 31.159 0.788 1.00 85.69 548 CYS A CA 1
ATOM 4382 C C . CYS A 1 548 ? 15.091 31.309 1.154 1.00 85.69 548 CYS A C 1
ATOM 4384 O O . CYS A 1 548 ? 15.609 30.600 2.030 1.00 85.69 548 CYS A O 1
ATOM 4386 N N . THR A 1 549 ? 15.738 32.299 0.541 1.00 80.62 549 THR A N 1
ATOM 4387 C CA . THR A 1 549 ? 17.028 32.828 0.986 1.00 80.62 549 THR A CA 1
ATOM 4388 C C . THR A 1 549 ? 16.888 34.135 1.771 1.00 80.62 549 THR A C 1
ATOM 4390 O O . THR A 1 549 ? 15.956 34.920 1.593 1.00 80.62 549 THR A O 1
ATOM 4393 N N . SER A 1 550 ? 17.875 34.383 2.629 1.00 66.12 550 SER A N 1
ATOM 4394 C CA . SER A 1 550 ? 18.002 35.582 3.462 1.00 66.12 550 SER A CA 1
ATOM 4395 C C . SER A 1 550 ? 18.175 36.890 2.687 1.00 66.12 550 SER A C 1
ATOM 4397 O O . SER A 1 550 ? 18.026 37.979 3.232 1.00 66.12 550 SER A O 1
ATOM 4399 N N . GLN A 1 551 ? 18.544 36.801 1.408 1.00 62.69 551 GLN A N 1
ATOM 4400 C CA . GLN A 1 551 ? 18.902 37.961 0.594 1.00 62.69 551 GLN A CA 1
ATOM 4401 C C . GLN A 1 551 ? 17.667 38.669 0.013 1.00 62.69 551 GLN A C 1
ATOM 4403 O O . GLN A 1 551 ? 17.677 39.893 -0.093 1.00 62.69 551 GLN A O 1
ATOM 4408 N N . ASP A 1 552 ? 16.584 37.929 -0.254 1.00 60.03 552 ASP A N 1
ATOM 4409 C CA . ASP A 1 552 ? 15.403 38.422 -0.987 1.00 60.03 552 ASP A CA 1
ATOM 4410 C C . ASP A 1 552 ? 14.128 38.541 -0.118 1.00 60.03 552 ASP A C 1
ATOM 4412 O O . ASP A 1 552 ? 13.013 38.703 -0.633 1.00 60.03 552 ASP A O 1
ATOM 4416 N N . ASN A 1 553 ? 14.263 38.442 1.212 1.00 67.62 553 ASN A N 1
ATOM 4417 C CA . ASN A 1 553 ? 13.160 38.491 2.188 1.00 67.62 553 ASN A CA 1
ATOM 4418 C C . ASN A 1 553 ? 11.991 37.534 1.839 1.00 67.62 553 ASN A C 1
ATOM 4420 O O . ASN A 1 553 ? 10.816 37.841 2.058 1.00 67.62 553 ASN A O 1
ATOM 4424 N N . CYS A 1 554 ? 12.312 36.390 1.222 1.00 72.31 554 CYS A N 1
ATOM 4425 C CA . CYS A 1 554 ? 11.369 35.387 0.712 1.00 72.31 554 CYS A CA 1
ATOM 4426 C C . CYS A 1 554 ? 10.287 35.915 -0.262 1.00 72.31 554 CYS A C 1
ATOM 4428 O O . CYS A 1 554 ? 9.189 35.349 -0.325 1.00 72.31 554 CYS A O 1
ATOM 4430 N N . THR A 1 555 ? 10.540 37.014 -0.981 1.00 65.50 555 THR A N 1
ATOM 4431 C CA . THR A 1 555 ? 9.543 37.635 -1.879 1.00 65.50 555 THR A CA 1
ATOM 4432 C C . THR A 1 555 ? 9.526 37.024 -3.281 1.00 65.50 555 THR A C 1
ATOM 4434 O O . THR A 1 555 ? 8.499 37.066 -3.963 1.00 65.50 555 THR A O 1
ATOM 4437 N N . ASN A 1 556 ? 10.637 36.422 -3.708 1.00 65.56 556 ASN A N 1
ATOM 4438 C CA . ASN A 1 556 ? 10.785 35.866 -5.044 1.00 65.56 556 ASN A CA 1
ATOM 4439 C C . ASN A 1 556 ? 10.318 34.402 -5.096 1.00 65.56 556 ASN A C 1
ATOM 4441 O O . ASN A 1 556 ? 10.951 33.497 -4.563 1.00 65.56 556 ASN A O 1
ATOM 4445 N N . VAL A 1 557 ? 9.191 34.159 -5.768 1.00 61.59 557 VAL A N 1
ATOM 4446 C CA . VAL A 1 557 ? 8.553 32.830 -5.867 1.00 61.59 557 VAL A CA 1
ATOM 4447 C C . VAL A 1 557 ? 9.333 31.870 -6.788 1.00 61.59 557 VAL A C 1
ATOM 4449 O O . VAL A 1 557 ? 9.073 30.667 -6.780 1.00 61.59 557 VAL A O 1
ATOM 4452 N N . TYR A 1 558 ? 10.298 32.381 -7.563 1.00 65.12 558 TYR A N 1
ATOM 4453 C CA . TYR A 1 558 ? 11.086 31.623 -8.544 1.00 65.12 558 TYR A CA 1
ATOM 4454 C C . TYR A 1 558 ? 12.554 31.429 -8.139 1.00 65.12 558 TYR A C 1
ATOM 4456 O O . TYR A 1 558 ? 13.423 31.247 -8.994 1.00 65.12 558 TYR A O 1
ATOM 4464 N N . GLU A 1 559 ? 12.862 31.443 -6.842 1.00 73.44 559 GLU A N 1
ATOM 4465 C CA . GLU A 1 559 ? 14.175 30.991 -6.389 1.00 73.44 559 GLU A CA 1
ATOM 4466 C C . GLU A 1 559 ? 14.346 29.494 -6.685 1.00 73.44 559 GLU A C 1
ATOM 4468 O O . GLU A 1 559 ? 13.503 28.659 -6.356 1.00 73.44 559 GLU A O 1
ATOM 4473 N N . ARG A 1 560 ? 15.458 29.154 -7.343 1.00 83.00 560 ARG A N 1
ATOM 4474 C CA . ARG A 1 560 ? 15.885 27.766 -7.587 1.00 83.00 560 ARG A CA 1
ATOM 4475 C C . ARG A 1 560 ? 16.685 27.185 -6.431 1.00 83.00 560 ARG A C 1
ATOM 4477 O O . ARG A 1 560 ? 17.042 26.015 -6.459 1.00 83.00 560 ARG A O 1
ATOM 4484 N N . LYS A 1 561 ? 17.017 28.008 -5.440 1.00 88.12 561 LYS A N 1
ATOM 4485 C CA . LYS A 1 561 ? 17.808 27.613 -4.284 1.00 88.12 561 LYS A CA 1
ATOM 4486 C C . LYS A 1 561 ? 17.323 28.340 -3.047 1.00 88.12 561 LYS A C 1
ATOM 4488 O O . LYS A 1 561 ? 17.024 29.522 -3.137 1.00 88.12 561 LYS A O 1
ATOM 4493 N N . GLY A 1 562 ? 17.274 27.664 -1.911 1.00 89.12 562 GLY A N 1
ATOM 4494 C CA . GLY A 1 562 ? 16.878 28.289 -0.656 1.00 89.12 562 GLY A CA 1
ATOM 4495 C C . GLY A 1 562 ? 16.528 27.277 0.418 1.00 89.12 562 GLY A C 1
ATOM 4496 O O . GLY A 1 562 ? 16.479 26.072 0.174 1.00 89.12 562 GLY A O 1
ATOM 4497 N N . TYR A 1 563 ? 16.267 27.785 1.618 1.00 90.31 563 TYR A N 1
ATOM 4498 C CA . TYR A 1 563 ? 15.752 26.969 2.707 1.00 90.31 563 TYR A CA 1
ATOM 4499 C C . TYR A 1 563 ? 14.285 26.635 2.465 1.00 90.31 563 TYR A C 1
ATOM 4501 O O . TYR A 1 563 ? 13.499 27.507 2.089 1.00 90.31 563 TYR A O 1
ATOM 4509 N N . LEU A 1 564 ? 13.928 25.376 2.690 1.00 91.25 564 LEU A N 1
ATOM 4510 C CA . LEU A 1 564 ? 12.576 24.879 2.512 1.00 91.25 564 LEU A CA 1
ATOM 4511 C C . LEU A 1 564 ? 11.659 25.398 3.624 1.00 91.25 564 LEU A C 1
ATOM 4513 O O . LEU A 1 564 ? 11.899 25.160 4.810 1.00 91.25 564 LEU A O 1
ATOM 4517 N N . GLU A 1 565 ? 10.569 26.050 3.230 1.00 89.94 565 GLU A N 1
ATOM 4518 C CA . GLU A 1 565 ? 9.496 26.470 4.126 1.00 89.94 565 GLU A CA 1
ATOM 4519 C C . GLU A 1 565 ? 8.154 25.876 3.704 1.00 89.94 565 GLU A C 1
ATOM 4521 O O . GLU A 1 565 ? 7.810 25.850 2.521 1.00 89.94 565 GLU A O 1
ATOM 4526 N N . TYR A 1 566 ? 7.382 25.449 4.700 1.00 90.50 566 TYR A N 1
ATOM 4527 C CA . TYR A 1 566 ? 6.040 24.903 4.569 1.00 90.50 566 TYR A CA 1
ATOM 4528 C C . TYR A 1 566 ? 4.994 25.892 5.088 1.00 90.50 566 TYR A C 1
ATOM 4530 O O . TYR A 1 566 ? 5.153 26.480 6.162 1.00 90.50 566 TYR A O 1
ATOM 4538 N N . TYR A 1 567 ? 3.904 26.077 4.349 1.00 88.50 567 TYR A N 1
ATOM 4539 C CA . TYR A 1 567 ? 2.820 26.970 4.730 1.00 88.50 567 TYR A CA 1
ATOM 4540 C C . TYR A 1 567 ? 1.814 26.259 5.632 1.00 88.50 567 TYR A C 1
ATOM 4542 O O . TYR A 1 567 ? 1.014 25.433 5.192 1.00 88.50 567 TYR A O 1
ATOM 4550 N N . ASN A 1 568 ? 1.805 26.626 6.910 1.00 85.94 568 ASN A N 1
ATOM 4551 C CA . ASN A 1 568 ? 0.821 26.118 7.849 1.00 85.94 568 ASN A CA 1
ATOM 4552 C C . ASN A 1 568 ? -0.497 26.893 7.700 1.00 85.94 568 ASN A C 1
ATOM 4554 O O . ASN A 1 568 ? -0.604 28.052 8.104 1.00 85.94 568 ASN A O 1
ATOM 4558 N N . GLN A 1 569 ? -1.519 26.242 7.140 1.00 84.06 569 GLN A N 1
ATOM 4559 C CA . GLN A 1 569 ? -2.828 26.857 6.885 1.00 84.06 569 GLN A CA 1
ATOM 4560 C C . GLN A 1 569 ? -3.567 27.278 8.167 1.00 84.06 569 GLN A C 1
ATOM 4562 O O . GLN A 1 569 ? -4.310 28.260 8.151 1.00 84.06 569 GLN A O 1
ATOM 4567 N N . THR A 1 570 ? -3.348 26.569 9.281 1.00 82.56 570 THR A N 1
ATOM 4568 C CA . THR A 1 570 ? -4.040 26.828 10.556 1.00 82.56 570 THR A CA 1
ATOM 4569 C C . THR A 1 570 ? -3.478 28.067 11.243 1.00 82.56 570 THR A C 1
ATOM 4571 O O . THR A 1 570 ? -4.231 28.915 11.716 1.00 82.56 570 THR A O 1
ATOM 4574 N N . THR A 1 571 ? -2.149 28.200 11.274 1.00 82.62 571 THR A N 1
ATOM 4575 C CA . THR A 1 571 ? -1.466 29.357 11.880 1.00 82.62 571 THR A CA 1
ATOM 4576 C C . THR A 1 571 ? -1.239 30.501 10.888 1.00 82.62 571 THR A C 1
ATOM 4578 O O . THR A 1 571 ? -0.828 31.584 11.297 1.00 82.62 571 THR A O 1
ATOM 4581 N N . ARG A 1 572 ? -1.516 30.275 9.593 1.00 85.62 572 ARG A N 1
ATOM 4582 C CA . ARG A 1 572 ? -1.238 31.185 8.466 1.00 85.62 572 ARG A CA 1
ATOM 4583 C C . ARG A 1 572 ? 0.216 31.673 8.434 1.00 85.62 572 ARG A C 1
ATOM 4585 O O . ARG A 1 572 ? 0.481 32.820 8.078 1.00 85.62 572 ARG A O 1
ATOM 4592 N N . GLN A 1 573 ? 1.152 30.799 8.800 1.00 86.56 573 GLN A N 1
ATOM 4593 C CA . GLN A 1 573 ? 2.576 31.105 8.943 1.00 86.56 573 GLN A CA 1
ATOM 4594 C C . GLN A 1 573 ? 3.423 30.183 8.057 1.00 86.56 573 GLN A C 1
ATOM 4596 O O . GLN A 1 573 ? 3.143 28.990 7.950 1.00 86.56 573 GLN A O 1
ATOM 4601 N N . TRP A 1 574 ? 4.482 30.730 7.455 1.00 86.50 574 TRP A N 1
ATOM 4602 C CA . TRP A 1 574 ? 5.535 29.940 6.814 1.00 86.50 574 TRP A CA 1
ATOM 4603 C C . TRP A 1 574 ? 6.501 29.412 7.870 1.00 86.50 574 TRP A C 1
ATOM 4605 O O . TRP A 1 574 ? 7.025 30.182 8.678 1.00 86.50 574 TRP A O 1
ATOM 4615 N N . VAL A 1 575 ? 6.708 28.101 7.876 1.00 88.56 575 VAL A N 1
ATOM 4616 C CA . VAL A 1 575 ? 7.512 27.398 8.873 1.00 88.56 575 VAL A CA 1
ATOM 4617 C C . VAL A 1 575 ? 8.668 26.691 8.165 1.00 88.56 575 VAL A C 1
ATOM 4619 O O . VAL A 1 575 ? 8.409 25.893 7.264 1.00 88.56 575 VAL A O 1
ATOM 4622 N N . PRO A 1 576 ? 9.934 26.963 8.525 1.00 88.69 576 PRO A N 1
ATOM 4623 C CA . PRO A 1 576 ? 11.067 26.253 7.943 1.00 88.69 576 PRO A CA 1
ATOM 4624 C C . PRO A 1 576 ? 11.051 24.776 8.351 1.00 88.69 576 PRO A C 1
ATOM 4626 O O . PRO A 1 576 ? 10.564 24.427 9.423 1.00 88.69 576 PRO A O 1
ATOM 4629 N N . ILE A 1 577 ? 11.586 23.900 7.504 1.00 89.69 577 ILE A N 1
ATOM 4630 C CA . ILE A 1 577 ? 11.666 22.463 7.796 1.00 89.69 577 ILE A CA 1
ATOM 4631 C C . ILE A 1 577 ? 13.076 22.124 8.290 1.00 89.69 577 ILE A C 1
ATOM 4633 O O . ILE A 1 577 ? 14.057 22.375 7.586 1.00 89.69 577 ILE A O 1
ATOM 4637 N N . CYS A 1 578 ? 13.180 21.533 9.484 1.00 87.00 578 CYS A N 1
ATOM 4638 C CA . CYS A 1 578 ? 14.385 20.835 9.930 1.00 87.00 578 CYS A CA 1
ATOM 4639 C C . CYS A 1 578 ? 14.106 19.330 9.920 1.00 87.00 578 CYS A C 1
ATOM 4641 O O . CYS A 1 578 ? 13.339 18.805 10.718 1.00 87.00 578 CYS A O 1
ATOM 4643 N N . ASP A 1 579 ? 14.695 18.606 8.980 1.00 87.31 579 ASP A N 1
ATOM 4644 C CA . ASP A 1 579 ? 14.569 17.155 8.951 1.00 87.31 579 ASP A CA 1
ATOM 4645 C C . ASP A 1 579 ? 15.945 16.547 8.713 1.00 87.31 579 ASP A C 1
ATOM 4647 O O . ASP A 1 579 ? 16.462 16.565 7.599 1.00 87.31 579 ASP A O 1
ATOM 4651 N N . SER A 1 580 ? 16.529 15.979 9.769 1.00 83.06 580 SER A N 1
ATOM 4652 C CA . SER A 1 580 ? 17.835 15.319 9.706 1.00 83.06 580 SER A CA 1
ATOM 4653 C C . SER A 1 580 ? 17.861 14.144 8.725 1.00 83.06 580 SER A C 1
ATOM 4655 O O . SER A 1 580 ? 18.913 13.829 8.174 1.00 83.06 580 SER A O 1
ATOM 4657 N N . HIS A 1 581 ? 16.712 13.511 8.474 1.00 84.50 581 HIS A N 1
ATOM 4658 C CA . HIS A 1 581 ? 16.567 12.373 7.566 1.00 84.50 581 HIS A CA 1
ATOM 4659 C C . HIS A 1 581 ? 15.849 12.747 6.269 1.00 84.50 581 HIS A C 1
ATOM 4661 O O . HIS A 1 581 ? 15.297 11.872 5.599 1.00 84.50 581 HIS A O 1
ATOM 4667 N N . PHE A 1 582 ? 15.845 14.031 5.908 1.00 87.88 582 PHE A N 1
ATOM 4668 C CA . PHE A 1 582 ? 15.363 14.454 4.603 1.00 87.88 582 PHE A CA 1
ATOM 4669 C C . PHE A 1 582 ? 16.131 13.716 3.500 1.00 87.88 582 PHE A C 1
ATOM 4671 O O . PHE A 1 582 ? 17.348 13.546 3.582 1.00 87.88 582 PHE A O 1
ATOM 4678 N N . THR A 1 583 ? 15.417 13.250 2.480 1.00 89.12 583 THR A N 1
ATOM 4679 C CA . THR A 1 583 ? 16.002 12.446 1.399 1.00 89.12 583 THR A CA 1
ATOM 4680 C C . THR A 1 583 ? 15.980 13.196 0.077 1.00 89.12 583 THR A C 1
ATOM 4682 O O . THR A 1 583 ? 15.167 14.098 -0.117 1.00 89.12 583 THR A O 1
ATOM 4685 N N . GLU A 1 584 ? 16.825 12.775 -0.864 1.00 88.38 584 GLU A N 1
ATOM 4686 C CA . GLU A 1 584 ? 16.841 13.313 -2.230 1.00 88.38 584 GLU A CA 1
ATOM 4687 C C . GLU A 1 584 ? 15.454 13.221 -2.882 1.00 88.38 584 GLU A C 1
ATOM 4689 O O . GLU A 1 584 ? 14.965 14.215 -3.397 1.00 88.38 584 GLU A O 1
ATOM 4694 N N . ARG A 1 585 ? 14.734 12.106 -2.696 1.00 88.19 585 ARG A N 1
ATOM 4695 C CA . ARG A 1 585 ? 13.344 11.922 -3.165 1.00 88.19 585 ARG A CA 1
ATOM 4696 C C . ARG A 1 585 ? 12.374 12.988 -2.654 1.00 88.19 585 ARG A C 1
ATOM 4698 O O . ARG A 1 585 ? 11.452 13.376 -3.366 1.00 88.19 585 ARG A O 1
ATOM 4705 N N . ASN A 1 586 ? 12.559 13.473 -1.425 1.00 89.81 586 ASN A N 1
ATOM 4706 C CA . ASN A 1 586 ? 11.756 14.586 -0.917 1.00 89.81 586 ASN A CA 1
ATOM 4707 C C . ASN A 1 586 ? 12.101 15.884 -1.670 1.00 89.81 586 ASN A C 1
ATOM 4709 O O . ASN A 1 586 ? 11.201 16.654 -2.002 1.00 89.81 586 ASN A O 1
ATOM 4713 N N . ALA A 1 587 ? 13.386 16.121 -1.959 1.00 90.75 587 ALA A N 1
ATOM 4714 C CA . ALA A 1 587 ? 13.836 17.271 -2.745 1.00 90.75 587 ALA A CA 1
ATOM 4715 C C . ALA A 1 587 ? 13.292 17.228 -4.184 1.00 90.75 587 ALA A C 1
ATOM 4717 O O . ALA A 1 587 ? 12.814 18.251 -4.674 1.00 90.75 587 ALA A O 1
ATOM 4718 N N . GLU A 1 588 ? 13.283 16.051 -4.821 1.00 88.56 588 GLU A N 1
ATOM 4719 C CA . GLU A 1 588 ? 12.703 15.825 -6.155 1.00 88.56 588 GLU A CA 1
ATOM 4720 C C . GLU A 1 588 ? 11.228 16.262 -6.200 1.00 88.56 588 GLU A C 1
ATOM 4722 O O . GLU A 1 588 ? 10.817 17.018 -7.088 1.00 88.56 588 GLU A O 1
ATOM 4727 N N . VAL A 1 589 ? 10.431 15.852 -5.201 1.00 88.50 589 VAL A N 1
ATOM 4728 C CA . VAL A 1 589 ? 9.013 16.234 -5.076 1.00 88.50 589 VAL A CA 1
ATOM 4729 C C . VAL A 1 589 ? 8.855 17.742 -4.902 1.00 88.50 589 VAL A C 1
ATOM 4731 O O . VAL A 1 589 ? 8.021 18.340 -5.583 1.00 88.50 589 VAL A O 1
ATOM 4734 N N . VAL A 1 590 ? 9.662 18.371 -4.042 1.00 89.25 590 VAL A N 1
ATOM 4735 C CA . VAL A 1 590 ? 9.620 19.825 -3.815 1.00 89.25 590 VAL A CA 1
ATOM 4736 C C . VAL A 1 590 ? 9.974 20.596 -5.087 1.00 89.25 590 VAL A C 1
ATOM 4738 O O . VAL A 1 590 ? 9.228 21.492 -5.484 1.00 89.25 590 VAL A O 1
ATOM 4741 N N . CYS A 1 591 ? 11.077 20.253 -5.758 1.00 87.56 591 CYS A N 1
ATOM 4742 C CA . CYS A 1 591 ? 11.490 20.923 -6.992 1.00 87.56 591 CYS A CA 1
ATOM 4743 C C . CYS A 1 591 ? 10.414 20.794 -8.077 1.00 87.56 591 CYS A C 1
ATOM 4745 O O . CYS A 1 591 ? 10.071 21.783 -8.731 1.00 87.56 591 CYS A O 1
ATOM 4747 N N . ARG A 1 592 ? 9.788 19.617 -8.191 1.00 85.25 592 ARG A N 1
ATOM 4748 C CA . ARG A 1 592 ? 8.674 19.386 -9.116 1.00 85.25 592 ARG A CA 1
ATOM 4749 C C . ARG A 1 592 ? 7.398 20.142 -8.734 1.00 85.25 592 ARG A C 1
ATOM 4751 O O . ARG A 1 592 ? 6.692 20.619 -9.624 1.00 85.25 592 ARG A O 1
ATOM 4758 N N . GLU A 1 593 ? 7.079 20.270 -7.445 1.00 86.38 593 GLU A N 1
ATOM 4759 C CA . GLU A 1 593 ? 5.944 21.077 -6.964 1.00 86.38 593 GLU A CA 1
ATOM 4760 C C . GLU A 1 593 ? 6.137 22.566 -7.295 1.00 86.38 593 GLU A C 1
ATOM 4762 O O . GLU A 1 593 ? 5.186 23.262 -7.664 1.00 86.38 593 GLU A O 1
ATOM 4767 N N . LEU A 1 594 ? 7.381 23.050 -7.241 1.00 84.31 594 LEU A N 1
ATOM 4768 C CA . LEU A 1 594 ? 7.732 24.426 -7.592 1.00 84.31 594 LEU A CA 1
ATOM 4769 C C . LEU A 1 594 ? 7.725 24.695 -9.104 1.00 84.31 594 LEU A C 1
ATOM 4771 O O . LEU A 1 594 ? 7.550 25.854 -9.492 1.00 84.31 594 LEU A O 1
ATOM 4775 N N . GLY A 1 595 ? 7.814 23.646 -9.929 1.00 81.12 595 GLY A N 1
ATOM 4776 C CA . GLY A 1 595 ? 7.798 23.705 -11.395 1.00 81.12 595 GLY A CA 1
ATOM 4777 C C . GLY A 1 595 ? 9.165 23.500 -12.058 1.00 81.12 595 GLY A C 1
ATOM 4778 O O . GLY A 1 595 ? 9.304 23.795 -13.243 1.00 81.12 595 GLY A O 1
ATOM 4779 N N . TYR A 1 596 ? 10.165 23.026 -11.312 1.00 81.81 596 TYR A N 1
ATOM 4780 C CA . TYR A 1 596 ? 11.499 22.686 -11.814 1.00 81.81 596 TYR A CA 1
ATOM 4781 C C . TYR A 1 596 ? 11.621 21.193 -12.150 1.00 81.81 596 TYR A C 1
ATOM 4783 O O . TYR A 1 596 ? 10.754 20.389 -11.802 1.00 81.81 596 TYR A O 1
ATOM 4791 N N . ASP A 1 597 ? 12.710 20.827 -12.833 1.00 76.12 597 ASP A N 1
ATOM 4792 C CA . ASP A 1 597 ? 13.044 19.426 -13.098 1.00 76.12 597 ASP A CA 1
ATOM 4793 C C . ASP A 1 597 ? 13.475 18.725 -11.799 1.00 76.12 597 ASP A C 1
ATOM 4795 O O . ASP A 1 597 ? 14.175 19.304 -10.968 1.00 76.12 597 ASP A O 1
ATOM 4799 N N . GLY A 1 598 ? 13.033 17.481 -11.627 1.00 73.75 598 GLY A N 1
ATOM 4800 C CA . GLY A 1 598 ? 13.320 16.672 -10.446 1.00 73.75 598 GLY A CA 1
ATOM 4801 C C . GLY A 1 598 ? 14.642 15.911 -10.529 1.00 73.75 598 GLY A C 1
ATOM 4802 O O . GLY A 1 598 ? 15.069 15.376 -9.525 1.00 73.75 598 GLY A O 1
ATOM 4803 N N . LEU A 1 599 ? 15.304 15.836 -11.690 1.00 73.38 599 LEU A N 1
ATOM 4804 C CA . LEU A 1 599 ? 16.493 14.981 -11.859 1.00 73.38 599 LEU A CA 1
ATOM 4805 C C . LEU A 1 599 ? 17.815 15.626 -11.422 1.00 73.38 599 LEU A C 1
ATOM 4807 O O . LEU A 1 599 ? 18.756 14.918 -11.078 1.00 73.38 599 LEU A O 1
ATOM 4811 N N . ASN A 1 600 ? 17.912 16.957 -11.459 1.00 80.75 600 ASN A N 1
ATOM 4812 C CA . ASN A 1 600 ? 19.107 17.692 -11.040 1.00 80.75 600 ASN A CA 1
ATOM 4813 C C . ASN A 1 600 ? 18.838 18.399 -9.709 1.00 80.75 600 ASN A C 1
ATOM 4815 O O . ASN A 1 600 ? 18.793 19.627 -9.642 1.00 80.75 600 ASN A O 1
ATOM 4819 N N . THR A 1 601 ? 18.565 17.625 -8.661 1.00 86.25 601 THR A N 1
ATOM 4820 C CA . THR A 1 601 ? 18.217 18.164 -7.343 1.00 86.25 601 THR A CA 1
ATOM 4821 C C . THR A 1 601 ? 19.284 17.839 -6.323 1.00 86.25 601 THR A C 1
ATOM 4823 O O . THR A 1 601 ? 19.673 16.689 -6.157 1.00 86.25 601 THR A O 1
ATOM 4826 N N . HIS A 1 602 ? 19.717 18.856 -5.590 1.00 88.31 602 HIS A N 1
ATOM 4827 C CA . HIS A 1 602 ? 20.630 18.694 -4.471 1.00 88.31 602 HIS A CA 1
ATOM 4828 C C . HIS A 1 602 ? 19.994 19.273 -3.218 1.00 88.31 602 HIS A C 1
ATOM 4830 O O . HIS A 1 602 ? 19.293 20.285 -3.272 1.00 88.31 602 HIS A O 1
ATOM 4836 N N . PHE A 1 603 ? 20.255 18.646 -2.079 1.00 91.56 603 PHE A N 1
ATOM 4837 C CA . PHE A 1 603 ? 19.855 19.177 -0.789 1.00 91.56 603 PHE A CA 1
ATOM 4838 C C . PHE A 1 603 ? 21.037 19.160 0.172 1.00 91.56 603 PHE A C 1
ATOM 4840 O O . PHE A 1 603 ? 21.942 18.333 0.060 1.00 91.56 603 PHE A O 1
ATOM 4847 N N . TYR A 1 604 ? 21.016 20.098 1.105 1.00 91.00 604 TYR A N 1
ATOM 4848 C CA . TYR A 1 604 ? 22.018 20.259 2.141 1.00 91.00 604 TYR A CA 1
ATOM 4849 C C . TYR A 1 604 ? 21.329 20.641 3.442 1.00 91.00 604 TYR A C 1
ATOM 4851 O O . TYR A 1 604 ? 20.232 21.197 3.443 1.00 91.00 604 TYR A O 1
ATOM 4859 N N . HIS A 1 605 ? 22.012 20.380 4.543 1.00 91.44 605 HIS A N 1
ATOM 4860 C CA . HIS A 1 605 ? 21.587 20.775 5.875 1.00 91.44 605 HIS A CA 1
ATOM 4861 C C . HIS A 1 605 ? 22.409 21.985 6.308 1.00 91.44 605 HIS A C 1
ATOM 4863 O O . HIS A 1 605 ? 23.626 22.009 6.121 1.00 91.44 605 HIS A O 1
ATOM 4869 N N . GLY A 1 606 ? 21.751 23.024 6.821 1.00 85.62 606 GLY A N 1
ATOM 4870 C CA . GLY A 1 606 ? 22.424 24.273 7.170 1.00 85.62 606 GLY A CA 1
ATOM 4871 C C . GLY A 1 606 ? 21.692 25.087 8.228 1.00 85.62 606 GLY A C 1
ATOM 4872 O O . GLY A 1 606 ? 20.474 25.017 8.367 1.00 85.62 606 GLY A O 1
ATOM 4873 N N . VAL A 1 607 ? 22.441 25.883 8.986 1.00 83.62 607 VAL A N 1
ATOM 4874 C CA . VAL A 1 607 ? 21.883 26.739 10.040 1.00 83.62 607 VAL A CA 1
ATOM 4875 C C . VAL A 1 607 ? 21.340 28.032 9.428 1.00 83.62 607 VAL A C 1
ATOM 4877 O O . VAL A 1 607 ? 22.028 28.706 8.660 1.00 83.62 607 VAL A O 1
ATOM 4880 N N . ARG A 1 608 ? 20.120 28.428 9.809 1.00 81.31 608 ARG A N 1
ATOM 4881 C CA . ARG A 1 608 ? 19.548 29.727 9.428 1.00 81.31 608 ARG A CA 1
ATOM 4882 C C . ARG A 1 608 ? 19.919 30.803 10.442 1.00 81.31 608 ARG A C 1
ATOM 4884 O O . ARG A 1 608 ? 19.326 30.882 11.512 1.00 81.31 608 ARG A O 1
ATOM 4891 N N . THR A 1 609 ? 20.822 31.702 10.060 1.00 74.56 609 THR A N 1
ATOM 4892 C CA . THR A 1 609 ? 21.238 32.866 10.868 1.00 74.56 609 THR A CA 1
ATOM 4893 C C . THR A 1 609 ? 20.137 33.910 11.093 1.00 74.56 609 THR A C 1
ATOM 4895 O O . THR A 1 609 ? 20.341 34.889 11.791 1.00 74.56 609 THR A O 1
ATOM 4898 N N . GLU A 1 610 ? 18.957 33.755 10.501 1.00 72.88 610 GLU A N 1
ATOM 4899 C CA . GLU A 1 610 ? 17.810 34.637 10.764 1.00 72.88 610 GLU A CA 1
ATOM 4900 C C . GLU A 1 610 ? 16.925 34.114 11.900 1.00 72.88 610 GLU A C 1
ATOM 4902 O O . GLU A 1 610 ? 16.218 34.882 12.555 1.00 72.88 610 GLU A O 1
ATOM 4907 N N . LEU A 1 611 ? 16.970 32.801 12.154 1.00 74.31 611 LEU A N 1
ATOM 4908 C CA . LEU A 1 611 ? 16.276 32.167 13.266 1.00 74.31 611 LEU A CA 1
ATOM 4909 C C . LEU A 1 611 ? 17.181 32.196 14.490 1.00 74.31 611 LEU A C 1
ATOM 4911 O O . LEU A 1 611 ? 18.056 31.357 14.686 1.00 74.31 611 LEU A O 1
ATOM 4915 N N . HIS A 1 612 ? 16.945 33.183 15.343 1.00 68.75 612 HIS A N 1
ATOM 4916 C CA . HIS A 1 612 ? 17.668 33.347 16.596 1.00 68.75 612 HIS A CA 1
ATOM 4917 C C . HIS A 1 612 ? 16.702 33.494 17.774 1.00 68.75 612 HIS A C 1
ATOM 4919 O O . HIS A 1 612 ? 15.573 33.947 17.577 1.00 68.75 612 HIS A O 1
ATOM 4925 N N . PRO A 1 613 ? 17.126 33.176 19.013 1.00 68.00 613 PRO A N 1
ATOM 4926 C CA . PRO A 1 613 ? 16.271 33.295 20.198 1.00 68.00 613 PRO A CA 1
ATOM 4927 C C . PRO A 1 613 ? 15.670 34.697 20.395 1.00 68.00 613 PRO A C 1
ATOM 4929 O O . PRO A 1 613 ? 14.597 34.827 20.974 1.00 68.00 613 PRO A O 1
ATOM 4932 N N . ASN A 1 614 ? 16.347 35.731 19.879 1.00 66.81 614 ASN A N 1
ATOM 4933 C CA . ASN A 1 614 ? 15.930 37.134 19.948 1.00 66.81 614 ASN A CA 1
ATOM 4934 C C . ASN A 1 614 ? 15.061 37.581 18.753 1.00 66.81 614 ASN A C 1
ATOM 4936 O O . ASN A 1 614 ? 14.711 38.756 18.658 1.00 66.81 614 ASN A O 1
ATOM 4940 N N . SER A 1 615 ? 14.740 36.680 17.820 1.00 67.12 615 SER A N 1
ATOM 4941 C CA . SER A 1 615 ? 13.834 36.972 16.705 1.00 67.12 615 SER A CA 1
ATOM 4942 C C . SER A 1 615 ? 12.377 37.024 17.189 1.00 67.12 615 SER A C 1
ATOM 4944 O O . SER A 1 615 ? 11.955 36.253 18.048 1.00 67.12 615 SER A O 1
ATOM 4946 N N . LEU A 1 616 ? 11.585 37.954 16.643 1.00 59.19 616 LEU A N 1
ATOM 4947 C CA . LEU A 1 616 ? 10.167 38.140 17.001 1.00 59.19 616 LEU A CA 1
ATOM 4948 C C . LEU A 1 616 ? 9.240 37.064 16.392 1.00 59.19 616 LEU A C 1
ATOM 4950 O O . LEU A 1 616 ? 8.041 37.040 16.676 1.00 59.19 616 LEU A O 1
ATOM 4954 N N . SER A 1 617 ? 9.764 36.175 15.545 1.00 65.25 617 SER A N 1
ATOM 4955 C CA . SER A 1 617 ? 9.010 35.138 14.839 1.00 65.25 617 SER A CA 1
ATOM 4956 C C . SER A 1 617 ? 8.823 33.891 15.708 1.00 65.25 617 SER A C 1
ATOM 4958 O O . SER A 1 617 ? 9.544 32.900 15.612 1.00 65.25 617 SER A O 1
ATOM 4960 N N . ARG A 1 618 ? 7.787 33.901 16.554 1.00 70.56 618 ARG A N 1
ATOM 4961 C CA . ARG A 1 618 ? 7.386 32.705 17.308 1.00 70.56 618 ARG A CA 1
ATOM 4962 C C . ARG A 1 618 ? 6.664 31.717 16.389 1.00 70.56 618 ARG A C 1
ATOM 4964 O O . ARG A 1 618 ? 5.581 32.010 15.888 1.00 70.56 618 ARG A O 1
ATOM 4971 N N . ILE A 1 619 ? 7.249 30.540 16.186 1.00 77.44 619 ILE A N 1
ATOM 4972 C CA . ILE A 1 619 ? 6.608 29.420 15.482 1.00 77.44 619 ILE A CA 1
ATOM 4973 C C . ILE A 1 619 ? 5.769 28.631 16.490 1.00 77.44 619 ILE A C 1
ATOM 4975 O O . ILE A 1 619 ? 6.285 28.156 17.504 1.00 77.44 619 ILE A O 1
ATOM 4979 N N . TRP A 1 620 ? 4.466 28.517 16.226 1.00 71.75 620 TRP A N 1
ATOM 4980 C CA . TRP A 1 620 ? 3.515 27.846 17.124 1.00 71.75 620 TRP A CA 1
ATOM 4981 C C . TRP A 1 620 ? 3.486 26.328 16.949 1.00 71.75 620 TRP A C 1
ATOM 4983 O O . TRP A 1 620 ? 3.347 25.603 17.932 1.00 71.75 620 TRP A O 1
ATOM 4993 N N . SER A 1 621 ? 3.629 25.848 15.715 1.00 79.62 621 SER A N 1
ATOM 4994 C CA . SER A 1 621 ? 3.643 24.424 15.387 1.00 79.62 621 SER A CA 1
ATOM 4995 C C . SER A 1 621 ? 4.560 24.150 14.202 1.00 79.62 621 SER A C 1
ATOM 4997 O O . SER A 1 621 ? 4.611 24.932 13.250 1.00 79.62 621 SER A O 1
ATOM 4999 N N . TRP A 1 622 ? 5.289 23.040 14.286 1.00 82.38 622 TRP A N 1
ATOM 5000 C CA . TRP A 1 622 ? 6.201 22.577 13.246 1.00 82.38 622 TRP A CA 1
ATOM 5001 C C . TRP A 1 622 ? 5.535 21.478 12.413 1.00 82.38 622 TRP A C 1
ATOM 5003 O O . TRP A 1 622 ? 4.778 20.682 12.976 1.00 82.38 622 TRP A O 1
ATOM 5013 N N . PRO A 1 623 ? 5.779 21.437 11.092 1.00 82.69 623 PRO A N 1
ATOM 5014 C CA . PRO A 1 623 ? 5.324 20.334 10.258 1.00 82.69 623 PRO A CA 1
ATOM 5015 C C . PRO A 1 623 ? 6.029 19.044 10.682 1.00 82.69 623 PRO A C 1
ATOM 5017 O O . PRO A 1 623 ? 7.229 19.042 10.944 1.00 82.69 623 PRO A O 1
ATOM 5020 N N . GLU A 1 624 ? 5.281 17.950 10.761 1.00 80.88 624 GLU A N 1
ATOM 5021 C CA . GLU A 1 624 ? 5.859 16.633 11.030 1.00 80.88 624 GLU A CA 1
ATOM 5022 C C . GLU A 1 624 ? 6.758 16.198 9.850 1.00 80.88 624 GLU A C 1
ATOM 5024 O O . GLU A 1 624 ? 6.469 16.559 8.705 1.00 80.88 624 GLU A O 1
ATOM 5029 N N . PRO A 1 625 ? 7.830 15.416 10.081 1.00 84.25 625 PRO A N 1
ATOM 5030 C CA . PRO A 1 625 ? 8.698 14.938 9.010 1.00 84.25 625 PRO A CA 1
ATOM 5031 C C . PRO A 1 625 ? 7.933 14.068 8.005 1.00 84.25 625 PRO A C 1
ATOM 5033 O O . PRO A 1 625 ? 7.117 13.232 8.395 1.00 84.25 625 PRO A O 1
ATOM 5036 N N . LEU A 1 626 ? 8.222 14.227 6.713 1.00 86.06 626 LEU A N 1
ATOM 5037 C CA . LEU A 1 626 ? 7.543 13.538 5.608 1.00 86.06 626 LEU A CA 1
ATOM 5038 C C . LEU A 1 626 ? 8.535 12.653 4.847 1.00 86.06 626 LEU A C 1
ATOM 5040 O O . LEU A 1 626 ? 9.703 13.011 4.684 1.00 86.06 626 LEU A O 1
ATOM 5044 N N . GLN A 1 627 ? 8.079 11.494 4.373 1.00 85.06 627 GLN A N 1
ATOM 5045 C CA . GLN A 1 627 ? 8.892 10.569 3.583 1.00 85.06 627 GLN A CA 1
ATOM 5046 C C . GLN A 1 627 ? 8.221 10.301 2.242 1.00 85.06 627 GLN A C 1
ATOM 5048 O O . GLN A 1 627 ? 7.316 9.480 2.141 1.00 85.06 627 GLN A O 1
ATOM 5053 N N . CYS A 1 628 ? 8.705 10.964 1.202 1.00 84.69 628 CYS A N 1
ATOM 5054 C CA . CYS A 1 628 ? 8.238 10.767 -0.158 1.00 84.69 628 CYS A CA 1
ATOM 5055 C C . CYS A 1 628 ? 8.899 9.547 -0.815 1.00 84.69 628 CYS A C 1
ATOM 5057 O O . CYS A 1 628 ? 10.021 9.136 -0.482 1.00 84.69 628 CYS A O 1
ATOM 5059 N N . THR A 1 629 ? 8.194 8.986 -1.789 1.00 75.88 629 THR A N 1
ATOM 5060 C CA . THR A 1 629 ? 8.687 7.968 -2.720 1.00 75.88 629 THR A CA 1
ATOM 5061 C C . THR A 1 629 ? 9.387 8.585 -3.931 1.00 75.88 629 THR A C 1
ATOM 5063 O O . THR A 1 629 ? 10.271 7.933 -4.484 1.00 75.88 629 THR A O 1
ATOM 5066 N N . GLY A 1 630 ? 9.060 9.836 -4.277 1.00 76.50 630 GLY A N 1
ATOM 5067 C CA . GLY A 1 630 ? 9.625 10.594 -5.400 1.00 76.50 630 GLY A CA 1
ATOM 5068 C C . GLY A 1 630 ? 8.609 10.871 -6.515 1.00 76.50 630 GLY A C 1
ATOM 5069 O O . GLY A 1 630 ? 8.837 11.727 -7.365 1.00 76.50 630 GLY A O 1
ATOM 5070 N N . ASP A 1 631 ? 7.438 10.227 -6.497 1.00 71.94 631 ASP A N 1
ATOM 5071 C CA . ASP A 1 631 ? 6.407 10.326 -7.547 1.00 71.94 631 ASP A CA 1
ATOM 5072 C C . ASP A 1 631 ? 5.213 11.219 -7.160 1.00 71.94 631 ASP A C 1
ATOM 5074 O O . ASP A 1 631 ? 4.323 11.487 -7.969 1.00 71.94 631 ASP A O 1
ATOM 5078 N N . GLU A 1 632 ? 5.206 11.733 -5.932 1.00 80.12 632 GLU A N 1
ATOM 5079 C CA . GLU A 1 632 ? 4.133 12.545 -5.370 1.00 80.12 632 GLU A CA 1
ATOM 5080 C C . GLU A 1 632 ? 3.989 13.926 -6.030 1.00 80.12 632 GLU A C 1
ATOM 5082 O O . GLU A 1 632 ? 4.959 14.623 -6.328 1.00 80.12 632 GLU A O 1
ATOM 5087 N N . THR A 1 633 ? 2.753 14.389 -6.226 1.00 78.44 633 THR A N 1
ATOM 5088 C CA . THR A 1 633 ? 2.510 15.679 -6.895 1.00 78.44 633 THR A CA 1
ATOM 5089 C C . THR A 1 633 ? 2.890 16.894 -6.057 1.00 78.44 633 THR A C 1
ATOM 5091 O O . THR A 1 633 ? 3.131 17.953 -6.639 1.00 78.44 633 THR A O 1
ATOM 5094 N N . SER A 1 634 ? 2.882 16.740 -4.733 1.00 85.31 634 SER A N 1
ATOM 5095 C CA . SER A 1 634 ? 3.173 17.770 -3.736 1.00 85.31 634 SER A CA 1
ATOM 5096 C C . SER A 1 634 ? 3.698 17.137 -2.450 1.00 85.31 634 SER A C 1
ATOM 5098 O O . SER A 1 634 ? 3.364 15.988 -2.148 1.00 85.31 634 SER A O 1
ATOM 5100 N N . LEU A 1 635 ? 4.449 17.896 -1.657 1.00 86.00 635 LEU A N 1
ATOM 5101 C CA . LEU A 1 635 ? 5.040 17.420 -0.405 1.00 86.00 635 LEU A CA 1
ATOM 5102 C C . LEU A 1 635 ? 3.971 16.943 0.598 1.00 86.00 635 LEU A C 1
ATOM 5104 O O . LEU A 1 635 ? 4.137 15.903 1.221 1.00 86.00 635 LEU A O 1
ATOM 5108 N N . ASP A 1 636 ? 2.830 17.634 0.675 1.00 85.25 636 ASP A N 1
ATOM 5109 C CA . ASP A 1 636 ? 1.695 17.281 1.554 1.00 85.25 636 ASP A CA 1
ATOM 5110 C C . ASP A 1 636 ? 1.020 15.942 1.189 1.00 85.25 636 ASP A C 1
ATOM 5112 O O . ASP A 1 636 ? 0.312 15.342 1.990 1.00 85.25 636 ASP A O 1
ATOM 5116 N N . SER A 1 637 ? 1.249 15.436 -0.030 1.00 82.19 637 SER A N 1
ATOM 5117 C CA . SER A 1 637 ? 0.746 14.116 -0.430 1.00 82.19 637 SER A CA 1
ATOM 5118 C C . SER A 1 637 ? 1.666 12.962 -0.024 1.00 82.19 637 SER A C 1
ATOM 5120 O O . SER A 1 637 ? 1.289 11.802 -0.199 1.00 82.19 637 SER A O 1
ATOM 5122 N N . CYS A 1 638 ? 2.845 13.267 0.524 1.00 84.19 638 CYS A N 1
ATOM 5123 C CA . CYS A 1 638 ? 3.761 12.263 1.037 1.00 84.19 638 CYS A CA 1
ATOM 5124 C C . CYS A 1 638 ? 3.303 11.757 2.412 1.00 84.19 638 CYS A C 1
ATOM 5126 O O . CYS A 1 638 ? 2.791 12.529 3.225 1.00 84.19 638 CYS A O 1
ATOM 5128 N N . PRO A 1 639 ? 3.498 10.466 2.713 1.00 77.88 639 PRO A N 1
ATOM 5129 C CA . PRO A 1 639 ? 3.190 9.937 4.029 1.00 77.88 639 PRO A CA 1
ATOM 5130 C C . PRO A 1 639 ? 4.115 10.534 5.098 1.00 77.88 639 PRO A C 1
ATOM 5132 O O . PRO A 1 639 ? 5.278 10.870 4.848 1.00 77.88 639 PRO A O 1
ATOM 5135 N N . LEU A 1 640 ? 3.598 10.612 6.324 1.00 77.44 640 LEU A N 1
ATOM 5136 C CA . LEU A 1 640 ? 4.387 10.980 7.497 1.00 77.44 640 LEU A CA 1
ATOM 5137 C C . LEU A 1 640 ? 5.545 9.993 7.684 1.00 77.44 640 LEU A C 1
ATOM 5139 O O . LEU A 1 640 ? 5.372 8.774 7.598 1.00 77.44 640 LEU A O 1
ATOM 5143 N N . ARG A 1 641 ? 6.740 10.515 7.971 1.00 74.00 641 ARG A N 1
ATOM 5144 C CA . ARG A 1 641 ? 7.916 9.712 8.297 1.00 74.00 641 ARG A CA 1
ATOM 5145 C C . ARG A 1 641 ? 7.805 9.261 9.744 1.00 74.00 641 ARG A C 1
ATOM 5147 O O . A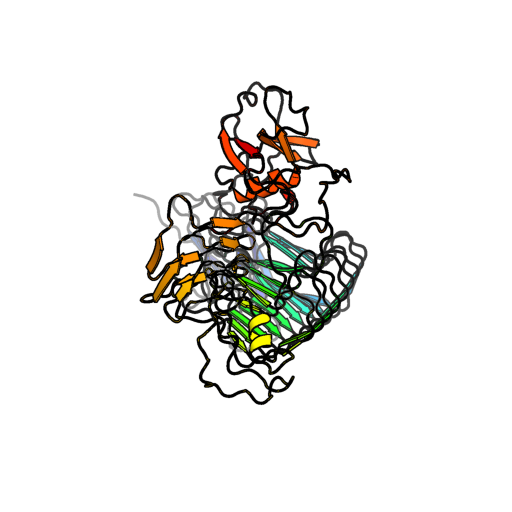RG A 1 641 ? 8.326 9.872 10.671 1.00 74.00 641 ARG A O 1
ATOM 5154 N N . LEU A 1 642 ? 7.201 8.096 9.913 1.00 62.22 642 LEU A N 1
ATOM 5155 C CA . LEU A 1 642 ? 7.076 7.414 11.206 1.00 62.22 642 LEU A CA 1
ATOM 5156 C C . LEU A 1 642 ? 8.418 6.796 11.651 1.00 62.22 642 LEU A C 1
ATOM 5158 O O . LEU A 1 642 ? 8.547 6.220 12.729 1.00 62.22 642 LEU A O 1
ATOM 5162 N N . ASN A 1 643 ? 9.450 6.964 10.814 1.00 52.53 643 ASN A N 1
ATOM 5163 C CA . ASN A 1 643 ? 10.768 6.385 10.940 1.00 52.53 643 ASN A CA 1
ATOM 5164 C C . ASN A 1 643 ? 11.803 7.335 11.545 1.00 52.53 643 ASN A C 1
ATOM 5166 O O . ASN A 1 643 ? 12.713 7.752 10.837 1.00 52.53 643 ASN A O 1
ATOM 5170 N N . GLY A 1 644 ? 11.686 7.696 12.825 1.00 45.41 644 GLY A N 1
ATOM 5171 C CA . GLY A 1 644 ? 12.751 8.458 13.499 1.00 45.41 644 GLY A CA 1
ATOM 5172 C C . GLY A 1 644 ? 12.333 9.367 14.650 1.00 45.41 644 GLY A C 1
ATOM 5173 O O . GLY A 1 644 ? 13.204 9.974 15.261 1.00 45.41 644 GLY A O 1
ATOM 5174 N N . GLN A 1 645 ? 11.046 9.451 14.991 1.00 48.72 645 GLN A N 1
ATOM 5175 C CA . GLN A 1 645 ? 10.627 10.079 16.245 1.00 48.72 645 GLN A CA 1
ATOM 5176 C C . GLN A 1 645 ? 10.788 9.077 17.383 1.00 48.72 645 GLN A C 1
ATOM 5178 O O . GLN A 1 645 ? 9.894 8.301 17.705 1.00 48.72 645 GLN A O 1
ATOM 5183 N N . LEU A 1 646 ? 11.993 9.048 17.941 1.00 43.44 646 LEU A N 1
ATOM 5184 C CA . LEU A 1 646 ? 12.255 8.388 19.208 1.00 43.44 646 LEU A CA 1
ATOM 5185 C C . LEU A 1 646 ? 11.662 9.252 20.337 1.00 43.44 646 LEU A C 1
ATOM 5187 O O . LEU A 1 646 ? 12.000 10.424 20.465 1.00 43.44 646 LEU A O 1
ATOM 5191 N N . TYR A 1 647 ? 10.798 8.645 21.155 1.00 48.12 647 TYR A N 1
ATOM 5192 C CA . TYR A 1 647 ? 10.385 9.122 22.482 1.00 48.12 647 TYR A CA 1
ATOM 5193 C C . TYR A 1 647 ? 9.620 10.458 22.555 1.00 48.12 647 TYR A C 1
ATOM 5195 O O . TYR A 1 647 ? 10.152 11.469 22.997 1.00 48.12 647 TYR A O 1
ATOM 5203 N N . GLY A 1 648 ? 8.317 10.450 22.246 1.00 47.22 648 GLY A N 1
ATOM 5204 C CA . GLY A 1 648 ? 7.360 11.372 22.887 1.00 47.22 648 GLY A CA 1
ATOM 5205 C C . GLY A 1 648 ? 7.499 12.872 22.589 1.00 47.22 648 GLY A C 1
ATOM 5206 O O . GLY A 1 648 ? 6.863 13.683 23.262 1.00 47.22 648 GLY A O 1
ATOM 5207 N N . HIS A 1 649 ? 8.284 13.269 21.591 1.00 56.44 649 HIS A N 1
ATOM 5208 C CA . HIS A 1 649 ? 8.408 14.668 21.198 1.00 56.44 649 HIS A CA 1
ATOM 5209 C C . HIS A 1 649 ? 7.585 14.941 19.939 1.00 56.44 649 HIS A C 1
ATOM 5211 O O . HIS A 1 649 ? 7.848 14.374 18.881 1.00 56.44 649 HIS A O 1
ATOM 5217 N N . VAL A 1 650 ? 6.605 15.849 20.050 1.00 64.69 650 VAL A N 1
ATOM 5218 C CA . VAL A 1 650 ? 6.069 16.550 18.873 1.00 64.69 650 VAL A CA 1
ATOM 5219 C C . VAL A 1 650 ? 7.265 17.162 18.158 1.00 64.69 650 VAL A C 1
ATOM 5221 O O . VAL A 1 650 ? 8.067 17.837 18.813 1.00 64.69 650 VAL A O 1
ATOM 5224 N N . HIS A 1 651 ? 7.406 16.898 16.856 1.00 75.25 651 HIS A N 1
ATOM 5225 C CA . HIS A 1 651 ? 8.538 17.415 16.103 1.00 75.25 651 HIS A CA 1
ATOM 5226 C C . HIS A 1 651 ? 8.662 18.919 16.323 1.00 75.25 651 HIS A C 1
ATOM 5228 O O . HIS A 1 651 ? 7.687 19.665 16.221 1.00 75.25 651 HIS A O 1
ATOM 5234 N N . LYS A 1 652 ? 9.859 19.355 16.697 1.00 81.06 652 LYS A N 1
ATOM 5235 C CA . LYS A 1 652 ? 10.159 20.751 16.958 1.00 81.06 652 LYS A CA 1
ATOM 5236 C C . LYS A 1 652 ? 11.608 20.997 16.594 1.00 81.06 652 LYS A C 1
ATOM 5238 O O . LYS A 1 652 ? 12.488 20.280 17.061 1.00 81.06 652 LYS A O 1
ATOM 5243 N N . CYS A 1 653 ? 11.838 22.048 15.828 1.00 82.88 653 CYS A N 1
ATOM 5244 C CA . CYS A 1 653 ? 13.180 22.523 15.548 1.00 82.88 653 CYS A CA 1
ATOM 5245 C C . CYS A 1 653 ? 13.613 23.522 16.619 1.00 82.88 653 CYS A C 1
ATOM 5247 O O . CYS A 1 653 ? 12.834 24.387 17.044 1.00 82.88 653 CYS A O 1
ATOM 5249 N N . PHE A 1 654 ? 14.863 23.405 17.049 1.00 82.62 654 PHE A N 1
ATOM 5250 C CA . PHE A 1 654 ? 15.537 24.451 17.807 1.00 82.62 654 PHE A CA 1
ATOM 5251 C C . PHE A 1 654 ? 16.073 25.520 16.842 1.00 82.62 654 PHE A C 1
ATOM 5253 O O . PHE A 1 654 ? 16.170 25.294 15.636 1.00 82.62 654 PHE A O 1
ATOM 5260 N N . TYR A 1 655 ? 16.390 26.710 17.355 1.00 78.44 655 TYR A N 1
ATOM 5261 C CA . TYR A 1 655 ? 16.873 27.820 16.520 1.00 78.44 655 TYR A CA 1
ATOM 5262 C C . TYR A 1 655 ? 18.226 27.518 15.851 1.00 78.44 655 TYR A C 1
ATOM 5264 O O . TYR A 1 655 ? 18.500 28.014 14.767 1.00 78.44 655 TYR A O 1
ATOM 5272 N N . ASP A 1 656 ? 19.044 26.681 16.485 1.00 80.12 656 ASP A N 1
ATOM 5273 C CA . ASP A 1 656 ? 20.354 26.207 16.034 1.00 80.12 656 ASP A CA 1
ATOM 5274 C C . ASP A 1 656 ? 20.296 24.860 15.291 1.00 80.12 656 ASP A C 1
ATOM 5276 O O . ASP A 1 656 ? 21.334 24.282 14.980 1.00 80.12 656 ASP A O 1
ATOM 5280 N N . SER A 1 657 ? 19.095 24.347 15.002 1.00 84.31 657 SER A N 1
ATOM 5281 C CA . SER A 1 657 ? 18.938 23.116 14.225 1.00 84.31 657 SER A CA 1
ATOM 5282 C C . SER A 1 657 ? 19.388 23.293 12.776 1.00 84.31 657 SER A C 1
ATOM 5284 O O . SER A 1 657 ? 19.377 24.392 12.216 1.00 84.31 657 SER A O 1
ATOM 5286 N N . GLU A 1 658 ? 19.744 22.179 12.147 1.00 88.56 658 GLU A N 1
ATOM 5287 C CA . GLU A 1 658 ? 20.051 22.151 10.725 1.00 88.56 658 GLU A CA 1
ATOM 5288 C C . GLU A 1 658 ? 18.755 22.125 9.903 1.00 88.56 658 GLU A C 1
ATOM 5290 O O . GLU A 1 658 ? 17.955 21.189 9.976 1.00 88.56 658 GLU A O 1
ATOM 5295 N N . PHE A 1 659 ? 18.530 23.185 9.133 1.00 90.00 659 PHE A N 1
ATOM 5296 C CA . PHE A 1 659 ? 17.388 23.338 8.242 1.00 90.00 659 PHE A CA 1
ATOM 5297 C C . PHE A 1 659 ? 17.717 22.831 6.842 1.00 90.00 659 PHE A C 1
ATOM 5299 O O . PHE A 1 659 ? 18.853 22.925 6.373 1.00 90.00 659 PHE A O 1
ATOM 5306 N N . VAL A 1 660 ? 16.689 22.339 6.156 1.00 92.31 660 VAL A N 1
ATOM 5307 C CA . VAL A 1 660 ? 16.825 21.777 4.813 1.00 92.31 660 VAL A CA 1
ATOM 5308 C C . VAL A 1 660 ? 16.970 22.907 3.795 1.00 92.31 660 VAL A C 1
ATOM 5310 O O . VAL A 1 660 ? 16.078 23.743 3.640 1.00 92.31 660 VAL A O 1
ATOM 5313 N N . PHE A 1 661 ? 18.087 22.917 3.078 1.00 91.25 661 PHE A N 1
ATOM 5314 C CA . PHE A 1 661 ? 18.364 23.783 1.940 1.00 91.25 661 PHE A CA 1
ATOM 5315 C C . PHE A 1 661 ? 18.282 22.964 0.654 1.00 91.25 661 PHE A C 1
ATOM 5317 O O . PHE A 1 661 ? 18.932 21.930 0.540 1.00 91.25 661 PHE A O 1
ATOM 5324 N N . ILE A 1 662 ? 17.507 23.421 -0.325 1.00 92.12 662 ILE A N 1
ATOM 5325 C CA . ILE A 1 662 ? 17.314 22.722 -1.601 1.00 92.12 662 ILE A CA 1
ATOM 5326 C C . ILE A 1 662 ? 17.864 23.583 -2.730 1.00 92.12 662 ILE A C 1
ATOM 5328 O O . ILE A 1 662 ? 17.703 24.802 -2.727 1.00 92.12 662 ILE A O 1
ATOM 5332 N N . TYR A 1 663 ? 18.498 22.932 -3.700 1.00 90.94 663 TYR A N 1
ATOM 5333 C CA . TYR A 1 663 ? 18.924 23.487 -4.974 1.00 90.94 663 TYR A CA 1
ATOM 5334 C C . TYR A 1 663 ? 18.303 22.666 -6.112 1.00 90.94 663 TYR A C 1
ATOM 5336 O O . TYR A 1 663 ? 18.614 21.487 -6.282 1.00 90.94 663 TYR A O 1
ATOM 5344 N N . CYS A 1 664 ? 17.432 23.301 -6.891 1.00 89.12 664 CYS A N 1
ATOM 5345 C CA . CYS A 1 664 ? 16.845 22.758 -8.110 1.00 89.12 664 CYS A CA 1
ATOM 5346 C C . CYS A 1 664 ? 17.678 23.240 -9.311 1.00 89.12 664 CYS A C 1
ATOM 5348 O O . CYS A 1 664 ? 17.590 24.401 -9.725 1.00 89.12 664 CYS A O 1
ATOM 5350 N N . GLY A 1 665 ? 18.526 22.364 -9.842 1.00 82.06 665 GLY A N 1
ATOM 5351 C CA . GLY A 1 665 ? 19.421 22.643 -10.960 1.00 82.06 665 GLY A CA 1
ATOM 5352 C C . GLY A 1 665 ? 18.715 22.742 -12.312 1.00 82.06 665 GLY A C 1
ATOM 5353 O O . GLY A 1 665 ? 17.538 22.416 -12.465 1.00 82.06 665 GLY A O 1
ATOM 5354 N N . GLU A 1 666 ? 19.446 23.226 -13.319 1.00 80.00 666 GLU A N 1
ATOM 5355 C CA . GLU A 1 666 ? 18.959 23.234 -14.703 1.00 80.00 666 GLU A CA 1
ATOM 5356 C C . GLU A 1 666 ? 19.082 21.838 -15.323 1.00 80.00 666 GLU A C 1
ATOM 5358 O O . GLU A 1 666 ? 19.943 21.043 -14.941 1.00 80.00 666 GLU A O 1
ATOM 5363 N N . ARG A 1 667 ? 18.245 21.541 -16.316 1.00 72.44 667 ARG A N 1
ATOM 5364 C CA . ARG A 1 667 ? 18.375 20.313 -17.102 1.00 72.44 667 ARG A CA 1
ATOM 5365 C C . ARG A 1 667 ? 19.591 20.429 -18.028 1.00 72.44 667 ARG A C 1
ATOM 5367 O O . ARG A 1 667 ? 19.660 21.357 -18.827 1.00 72.44 667 ARG A O 1
ATOM 5374 N N . ASN A 1 668 ? 20.513 19.465 -17.953 1.00 73.38 668 ASN A N 1
ATOM 5375 C CA . ASN A 1 668 ? 21.737 19.447 -18.776 1.00 73.38 668 ASN A CA 1
ATOM 5376 C C . ASN A 1 668 ? 21.516 18.883 -20.196 1.00 73.38 668 ASN A C 1
ATOM 5378 O O . ASN A 1 668 ? 22.437 18.898 -21.009 1.00 73.38 668 ASN A O 1
ATOM 5382 N N . LEU A 1 669 ? 20.321 18.358 -20.486 1.00 69.44 669 LEU A N 1
ATOM 5383 C CA . LEU A 1 669 ? 19.926 17.849 -21.802 1.00 69.44 669 LEU A CA 1
ATOM 5384 C C . LEU A 1 669 ? 18.980 18.824 -22.521 1.00 69.44 669 LEU A C 1
ATOM 5386 O O . LEU A 1 669 ? 18.161 19.474 -21.860 1.00 69.44 669 LEU A O 1
ATOM 5390 N N . PRO A 1 670 ? 19.030 18.893 -23.865 1.00 71.25 670 PRO A N 1
ATOM 5391 C CA . PRO A 1 670 ? 18.051 19.624 -24.656 1.00 71.25 670 PRO A CA 1
ATOM 5392 C C . PRO A 1 670 ? 16.611 19.190 -24.351 1.00 71.25 670 PRO A C 1
ATOM 5394 O O . PRO A 1 670 ? 16.326 18.039 -24.009 1.00 71.25 670 PRO A O 1
ATOM 5397 N N . VAL A 1 671 ? 15.673 20.123 -24.517 1.00 65.06 671 VAL A N 1
ATOM 5398 C CA . VAL A 1 671 ? 14.238 19.857 -24.362 1.00 65.06 671 VAL A CA 1
ATOM 5399 C C . VAL A 1 671 ? 13.814 18.791 -25.382 1.00 65.06 671 VAL A C 1
ATOM 5401 O O . VAL A 1 671 ? 13.850 19.045 -26.584 1.00 65.06 671 VAL A O 1
ATOM 5404 N N . GLY A 1 672 ? 13.405 17.613 -24.900 1.00 64.81 672 GLY A N 1
ATOM 5405 C CA . GLY A 1 672 ? 12.994 16.471 -25.731 1.00 64.81 672 GLY A CA 1
ATOM 5406 C C . GLY A 1 672 ? 13.933 15.257 -25.700 1.00 64.81 672 GLY A C 1
ATOM 5407 O O . GLY A 1 672 ? 13.620 14.254 -26.337 1.00 64.81 672 GLY A O 1
ATOM 5408 N N . GLU A 1 673 ? 15.047 15.315 -24.963 1.00 70.75 673 GLU A N 1
ATOM 5409 C CA . GLU A 1 673 ? 15.961 14.178 -24.757 1.00 70.75 673 GLU A CA 1
ATOM 5410 C C . GLU A 1 673 ? 16.031 13.799 -23.277 1.00 70.75 673 GLU A C 1
ATOM 5412 O O . GLU A 1 673 ? 16.427 14.625 -22.456 1.00 70.75 673 GLU A O 1
ATOM 5417 N N . ASP A 1 674 ? 15.676 12.566 -22.917 1.00 72.75 674 ASP A N 1
ATOM 5418 C CA . ASP A 1 674 ? 15.806 12.059 -21.543 1.00 72.75 674 ASP A CA 1
ATOM 5419 C C . ASP A 1 674 ? 17.116 11.282 -21.350 1.00 72.75 674 ASP A C 1
ATOM 5421 O O . ASP A 1 674 ? 17.712 10.782 -22.302 1.00 72.75 674 ASP A O 1
ATOM 5425 N N . TYR A 1 675 ? 17.573 11.167 -20.102 1.00 77.88 675 TYR A N 1
ATOM 5426 C CA . TYR A 1 675 ? 18.792 10.429 -19.770 1.00 77.88 675 TYR A CA 1
ATOM 5427 C C . TYR A 1 675 ? 18.614 8.923 -20.016 1.00 77.88 675 TYR A C 1
ATOM 5429 O O . TYR A 1 675 ? 17.591 8.337 -19.652 1.00 77.88 675 TYR A O 1
ATOM 5437 N N . TRP A 1 676 ? 19.629 8.281 -20.597 1.00 83.75 676 TRP A N 1
ATOM 5438 C CA . TRP A 1 676 ? 19.690 6.824 -20.736 1.00 83.75 676 TRP A CA 1
ATOM 5439 C C . TRP A 1 676 ? 20.417 6.184 -19.542 1.00 83.75 676 TRP A C 1
ATOM 5441 O O . TRP A 1 676 ? 21.132 6.853 -18.796 1.00 83.75 676 TRP A O 1
ATOM 5451 N N . GLY A 1 677 ? 20.207 4.886 -19.332 1.00 77.44 677 GLY A N 1
ATOM 5452 C CA . GLY A 1 677 ? 20.597 4.145 -18.128 1.00 77.44 677 GLY A CA 1
ATOM 5453 C C . GLY A 1 677 ? 22.097 3.894 -17.938 1.00 77.44 677 GLY A C 1
ATOM 5454 O O . GLY A 1 677 ? 22.474 3.375 -16.880 1.00 77.44 677 GLY A O 1
ATOM 5455 N N . GLY A 1 678 ? 22.925 4.265 -18.919 1.00 86.12 678 GLY A N 1
ATOM 5456 C CA . GLY A 1 678 ? 24.377 4.090 -18.914 1.00 86.12 678 GLY A CA 1
ATOM 5457 C C . GLY A 1 678 ? 24.832 2.644 -19.138 1.00 86.12 678 GLY A C 1
ATOM 5458 O O . GLY A 1 678 ? 24.034 1.750 -19.425 1.00 86.12 678 GLY A O 1
ATOM 5459 N N . ILE A 1 679 ? 26.139 2.421 -18.992 1.00 88.88 679 ILE A N 1
ATOM 5460 C CA . ILE A 1 679 ? 26.749 1.084 -18.939 1.00 88.88 679 ILE A CA 1
ATOM 5461 C C . ILE A 1 679 ? 27.030 0.762 -17.471 1.00 88.88 679 ILE A C 1
ATOM 5463 O O . ILE A 1 679 ? 27.582 1.605 -16.762 1.00 88.88 679 ILE A O 1
ATOM 5467 N N . ARG A 1 680 ? 26.631 -0.430 -17.026 1.00 85.69 680 ARG A N 1
ATOM 5468 C CA . ARG A 1 680 ? 26.726 -0.899 -15.641 1.00 85.69 680 ARG A CA 1
ATOM 5469 C C . ARG A 1 680 ? 27.514 -2.192 -15.531 1.00 85.69 680 ARG A C 1
ATOM 5471 O O . ARG A 1 680 ? 27.343 -3.071 -16.414 1.00 85.69 680 ARG A O 1
#

Foldseek 3Di:
DDDDFPKDKDKDFDPQQWWKWKAWPAAFDPPFPKWKKKFLDPDPDPPTDIDTRNANVQCPRFIRLGRMIIIIITRPDGRPDDTDMDMDIGGDPPVSPDDDRDDTPDAAEAEDEPEEQEDEQESEEAEDEQDQADPVGDGDHAHQEHEYEYYAYEQEHHAAEPAHYEYDDDDPDDHAAHEYEYHYELYEAEHYQEYHDHDYLQQEAGSYAYEYHYYNYEHEHHAAEHHAARGGHHPPDDPVRAHEHHAYQYEYEHYELYEAEAEGDEYEYEAENYEYYAYEHVAEHYEYEEADYLYDHANYEAAQYEHLEHYEYAHADDDPPDPARAAEHAHYEHANYEYDPPPQDPADDPPFREHYEYAHAHAYAAALYQADHYHTQAHYEQHHADPDQPPARHNEAYHHNDPDPVVNVSRYHACFFPVRGHHHDHPFYFPDSGSPGDTDDRDDPDDQPSADPDLEGIGEDRAADEDDADPDAREYNGAYEDDAPHEHEYDFQHHHEYEFAHEYEYPHYYHYDYDPVGHYHYFYDFFDPDDDSPVPPPDPPPAQKAFDDPPPRRPDLPDLKHFIWGQDPVVRDTHTDFDPPDDLLLLLLRCVLSPFHSPPKDKDWAADPQQDPPHPDDDPADDAAFDHPNPDNHRVPTDGCSPDPDPDDRDDDDNGGTTMMMGRDHDPDPDRGHDYNYYD

Organism: Ladona fulva (NCBI:txid123851)

Sequence (680 aa):
MHLSDDNFFNFHQCKSSFSVGLQLLNPIHNRSTEEIIIHDSLTSNSKTEKWNVKRDLTKFPAVSSSYGIIMEYRSGFESLGGTIFAITCMAAPATVHQRYPYKPGPIPVLTVQDSSIKGNKHGIAAFYYNRYMNEFGDIYLRKANESINFVNCDISHNKEEAFFVYSPFWDIHSSNLSEITFMINSSLITDNGKGLFQFSRDMRSSNNLFHWILQDNTVERNNEGGLDLSLPYVWQYNENYTHSVFLANNTFRNNKNFAFIIDGHFAKLNMTGNKFLKNKCKVGLVSIRGMEKKMKIDFNQIEDNFGKYMIEFNANSQSEILGFVSAVFVANEVRGNREVKVEGRKLGRMSPSFAVGFHGIQRVRLNRNLLSNNSMDFEILCGVKNARIHEPLDISENWWGTTDVLQIRERIFDFDDWNGYAVGAFRPYLLEPLVDGSTSLQWEPSGPGGFESGDELGGRLPSSLTLFPRRNPYIINRDITVMPGQTLTIAAGVQMEFAPGVGILVLGTLKAQGFRDLEIEMRPRKASPAQKQQYSAESAKTKLVRLCTSQDNCTNVYERKGYLEYYNQTTRQWVPICDSHFTERNAEVVCRELGYDGLNTHFYHGVRTELHPNSLSRIWSWPEPLQCTGDETSLDSCPLRLNGQLYGHVHKCFYDSEFVFIYCGERNLPVGEDYWGGIR

Secondary structure (DSSP, 8-state):
-------EEEEEE--TTEEEEEEEEEPPPTT---EEEEESSSS--TTS-EEETTT-GGG-SEE-SSSEEEEEEE--SS-----EEEEEEEEPPTT-SSS-PPPSPPP-EEEEES-EEES-SSSEEEE--SSSB-TT--B----SEEEEEEES-EEE--SSEEEEEEE----SS----EEEEEEEES-EEES-SEEEEEEES--SSBSEEEEEEEES-EEES-SEEEEEEEEPPBSS-BTTB-EEEEEES-EEES-SSEEEEEEES-EEEEEES-EEES-BEEEEEEEEEES-EEEEEES-EEES-BSSEEEEEEEPP--TTS----EEEES-EEES-B----TT---S-----EEEEEEES---EEES-EEES-BSSEEEEEEE--S-TT--EE--S-B-S---HHHHHHTEE-TTT-TTS--EE--S-BSSS-TTPPBPPS----SS-S---SSEEEEEE-S-EEE---SSPEEEEEEEEE-TT-EEEE-TT-EEEEPTT-EEEESSEEEE--BTTBPPEEEEPBPPS--------------SEEEE-TTTTT--TT-SEEEEEEEETTTTEEEE---TT--HHHHHHHHHHHTS-SSSEEEEEEE-TT--TT-S-----PPPPB---S--SSGGGSPB--SS--SSPPP---TTSEEEEEEEPPPSS-TTBPPP-EE-

pLDDT: mean 81.55, std 15.35, range [29.06, 98.12]

InterPro domains:
  IPR001190 SRCR domain [PF00530] (560-653)
  IPR001190 SRCR domain [PS50287] (545-665)
  IPR001190 SRCR domain [SM00202] (545-665)
  IPR011050 Pectin lyase fold/virulence factor [SSF51126] (137-378)
  IPR012334 Pectin lyase fold [G3DSA:2.160.20.10] (87-390)
  IPR036772 SRCR-like domain superfamily [G3DSA:3.10.250.10] (545-664)
  IPR036772 SRCR-like domain superfamily [SSF56487] (545-665)
  IPR053243 Septate junction maturation regulator [PTHR47653] (113-680)

Radius of gyration: 30.79 Å; chains: 1; bounding box: 70×66×102 Å